Protein AF-A0A368NHF5-F1 (afdb_monomer)

Sequence (428 aa):
MPYFKQLSDAIHTPATTIDYSQFVVEDVGDTFLPSTVTKEDLNFIKPNSPLVSVDAGLMSVAQISNLQNPKENMITCRDKKQSALVISDSGGFSAARDIVDMNRQFIEESFAFSKNYIDIAIAGDIPTFAVEQKTSVIYKTFDDCLQTTVGALEIIKELNQAQQEPVKFLNVIQGATQAEGDIWYEDIKQYDCFGYAISGIQRDSVKYLLIRMLALIAGGKFNRDETWLHFLGVGNLTYAVLLTVLLDALRARFPKLALNISYDSSTAFTMNPKSGDFYTDIDLSDNWTINKDKVVVKDWVDSNKTFPSQSSAVSKIITEGNVVISDPYGKPTMYESGKCLIANHNLGVQMNAIKQANDRLRKGEHENNLAKYLPDTLIKARKVIWDVITEKDPKKAEALLYNHSDNLRALDDVSKVVNKTKAPRAKK

pLDDT: mean 91.81, std 11.71, range [30.88, 98.62]

Nearest PDB structures (foldseek):
  5vxc-assembly1_A  TM=4.400E-01  e=4.239E-01  Homo sapiens
  3lcf-assembly1_A  TM=2.739E-01  e=1.752E-01  Escherichia coli K-12
  1hl2-assembly1_A  TM=2.854E-01  e=1.957E-01  Escherichia coli
  3lcl-assembly1_A  TM=2.691E-01  e=2.185E-01  Escherichia coli K-12
  3dz1-assembly1_A  TM=2.302E-01  e=1.990E+00  Rhodopseudomonas palustris

Radius of gyration: 22.05 Å; Cα contacts (8 Å, |Δi|>4): 798; chains: 1; bounding box: 55×54×68 Å

InterPro domains:
  IPR036511 Queuine tRNA-ribosyltransferase-like [G3DSA:3.20.20.105] (76-386)

Foldseek 3Di:
DPFDPQDLFAFEAAEAAQLLFCQLPDPDDDFLAPPVDHSVLLLQFAPPSVFHHGQHHEYEPLNAPFLPDGDHGSQLPDDCVGTHAYEYEDCLVCVLQVNDPLDLVSLVSSQVSCVRGHQEYEFHFNAPVSQLVVNDPQQNDLCSRLVSRLVRLVSLLVVQVPDPDGHQYAYEQHDLDLVSSVVSCVSCVPRLGQYHEYDHQLQQFPLSVLVVLLVCVVSCVQVDQEHEYEYEADQALLVSQVRRLLQVLLCLQRVRYSYHYYYYHNCLQVVCVVPQKFFAAFDQPPPGDTDIDHLPQVVLELDPAQQNHPQTSLSRRDGSNSQWYQDPVGDTDGDSNNSSSRSSRRVRNSVVSNVLSNVLVVVCVVVVHNVVRDDPLSVLSSVLSNLLSNDPDSVVSVVSSVVSVVSRVVVRNCVSSVSRPDDPDPDD

Mean predicted aligned error: 5.16 Å

Secondary structure (DSSP, 8-state):
--SPPPPSSPEEEEB--HHHHHHTT---S-----TT--TGGG-TTSTT-SS---SEEEEEGGG-S-SSSPPP-TTTS--TTTSPEEEEE-SHHHHTTTSS---HHHHHHHHHHHHHH-SEEEPP---THHHHTT--SS--SHHHHHHHHHHHHHHHHHHHHT-SS---EEEEE--SSHHHHHHHHHHHTTS--SEEEE-HHHHH-HHHHHHHHHHHHHTTTT-SSEEEEEETT---HHHHHHHHHHHHHHHHH-TTSEEEEEEEE-HHHHHHHHHSEEEEEEE-SSS-EEEEEE--HHHHTT--SBPS--SSTGGGT-BHHHHSEE-TTS-EE--HHHHHHHHHHHHHHHHHHHHHHHHHHHHHHHTT-GGGTS-HHHHHHHHHHHHHHH-SSHHHHHHHHHHTTHHHHTTS-HHHHTTT--------

Solvent-accessible surface area (backbone atoms only — not comparable to full-atom values): 22910 Å² total; per-residue (Å²): 131,90,73,78,83,73,61,99,54,41,40,70,19,51,28,53,48,57,68,56,29,25,58,38,63,52,97,70,78,95,71,58,56,52,96,91,50,56,50,60,40,64,32,35,46,38,69,82,26,84,48,37,55,45,76,33,33,26,39,49,54,66,66,48,92,36,53,89,69,57,73,76,20,55,62,73,70,50,56,77,91,67,31,30,47,34,35,26,45,48,25,20,78,41,33,25,50,66,73,43,69,90,44,72,67,52,51,54,33,50,49,55,37,35,64,75,57,41,66,34,33,38,48,48,41,39,52,47,58,14,40,79,68,61,48,23,93,82,36,73,41,70,61,51,22,49,55,53,21,51,52,39,49,52,51,51,50,58,60,37,72,75,40,95,74,59,71,44,32,19,42,72,45,44,19,65,37,71,68,49,25,50,56,47,43,68,73,50,67,79,62,88,51,46,30,38,32,35,25,51,35,47,55,38,24,57,62,47,29,49,53,52,51,52,51,39,54,75,67,46,73,68,78,50,64,61,38,42,39,35,34,64,76,48,77,55,45,68,57,48,40,51,44,24,47,48,45,52,21,48,38,71,58,37,78,79,36,47,59,47,37,36,27,20,34,41,56,40,56,46,38,33,85,72,71,39,37,44,61,40,50,73,44,74,85,82,83,46,44,75,41,67,49,67,69,53,55,87,76,23,35,66,24,86,49,68,34,98,29,74,57,24,57,47,30,70,73,38,31,32,25,45,37,15,32,58,42,100,85,67,47,67,37,69,49,70,52,19,51,44,51,50,21,49,25,24,39,32,35,50,54,50,46,46,47,54,47,41,51,30,52,54,50,10,60,75,69,73,40,44,77,83,51,45,59,70,61,58,55,47,30,48,52,51,51,34,57,30,55,51,43,83,50,68,71,58,20,52,50,51,44,68,80,45,40,75,47,32,59,86,70,27,42,59,91,65,48,73,79,46,73,71,73,80,76,79,82,128

Organism: NCBI:txid2282215

Structure (mmCIF, N/CA/C/O backbone):
data_AF-A0A368NHF5-F1
#
_entry.id   AF-A0A368NHF5-F1
#
loop_
_atom_site.group_PDB
_atom_site.id
_atom_site.type_symbol
_atom_site.label_atom_id
_atom_site.label_alt_id
_atom_site.label_comp_id
_atom_site.label_asym_id
_atom_site.label_entity_id
_atom_site.label_seq_id
_atom_site.pdbx_PDB_ins_code
_atom_site.Cartn_x
_atom_site.Cartn_y
_atom_site.Cartn_z
_atom_site.occupancy
_atom_site.B_iso_or_equiv
_atom_site.auth_seq_id
_atom_site.auth_comp_id
_atom_site.auth_asym_id
_atom_site.auth_atom_id
_atom_site.pdbx_PDB_model_num
ATOM 1 N N . MET A 1 1 ? -21.956 10.925 -7.301 1.00 37.59 1 MET A N 1
ATOM 2 C CA . MET A 1 1 ? -22.127 9.459 -7.189 1.00 37.59 1 MET A CA 1
ATOM 3 C C . MET A 1 1 ? -22.042 9.126 -5.715 1.00 37.59 1 MET A C 1
ATOM 5 O O . MET A 1 1 ? -20.970 9.371 -5.174 1.00 37.59 1 MET A O 1
ATOM 9 N N . PRO A 1 2 ? -23.101 8.697 -5.012 1.00 44.91 2 PRO A N 1
ATOM 10 C CA . PRO A 1 2 ? -22.911 8.357 -3.616 1.00 44.91 2 PRO A CA 1
ATOM 11 C C . PRO A 1 2 ? -22.439 6.901 -3.549 1.00 44.91 2 PRO A C 1
ATOM 13 O O . PRO A 1 2 ? -23.070 6.031 -4.144 1.00 44.91 2 PRO A O 1
ATOM 16 N N . TYR A 1 3 ? -21.328 6.687 -2.843 1.00 51.78 3 TYR A N 1
ATOM 17 C CA . TYR A 1 3 ? -20.616 5.429 -2.580 1.00 51.78 3 TYR A CA 1
ATOM 18 C C . TYR A 1 3 ? -19.585 4.994 -3.630 1.00 51.78 3 TYR A C 1
ATOM 20 O O . TYR A 1 3 ? -19.900 4.718 -4.789 1.00 51.78 3 TYR A O 1
ATOM 28 N N . PHE A 1 4 ? -18.326 4.890 -3.192 1.00 66.56 4 PHE A N 1
ATOM 29 C CA . PHE A 1 4 ? -17.320 4.077 -3.861 1.00 66.56 4 PHE A CA 1
ATOM 30 C C . PHE A 1 4 ? -17.838 2.641 -3.981 1.00 66.56 4 PHE A C 1
ATOM 32 O O . PHE A 1 4 ? -18.522 2.123 -3.094 1.00 66.56 4 PHE A O 1
ATOM 39 N N . LYS A 1 5 ? -17.471 1.971 -5.077 1.00 73.88 5 LYS A N 1
ATOM 40 C CA . LYS A 1 5 ? -17.708 0.537 -5.243 1.00 73.88 5 LYS A CA 1
ATOM 41 C C . LYS A 1 5 ? -17.125 -0.194 -4.025 1.00 73.88 5 LYS A C 1
ATOM 43 O O . LYS A 1 5 ? -15.937 -0.059 -3.731 1.00 73.88 5 LYS A O 1
ATOM 48 N N . GLN A 1 6 ? -17.955 -0.948 -3.305 1.00 76.81 6 GLN A N 1
ATOM 49 C CA . GLN A 1 6 ? -17.458 -1.890 -2.306 1.00 76.81 6 GLN A CA 1
ATOM 50 C C . GLN A 1 6 ? -16.747 -3.023 -3.040 1.00 76.81 6 GLN A C 1
ATOM 52 O O . GLN A 1 6 ? -17.336 -3.698 -3.886 1.00 76.81 6 GLN A O 1
ATOM 57 N N . LEU A 1 7 ? -15.466 -3.198 -2.742 1.00 81.19 7 LEU A N 1
ATOM 58 C CA . LEU A 1 7 ? -14.626 -4.213 -3.371 1.00 81.19 7 LEU A CA 1
ATOM 59 C C . LEU A 1 7 ? -14.675 -5.500 -2.539 1.00 81.19 7 LEU A C 1
ATOM 61 O O . LEU A 1 7 ? -14.958 -5.445 -1.340 1.00 81.19 7 LEU A O 1
ATOM 65 N N . SER A 1 8 ? -14.494 -6.660 -3.175 1.00 86.62 8 SER A N 1
ATOM 66 C CA . SER A 1 8 ? -14.707 -7.969 -2.533 1.00 86.62 8 SER A CA 1
ATOM 67 C C . SER A 1 8 ? -13.717 -8.242 -1.407 1.00 86.62 8 SER A C 1
ATOM 69 O O . SER A 1 8 ? -14.101 -8.777 -0.373 1.00 86.62 8 SER A O 1
ATOM 71 N N . ASP A 1 9 ? -12.467 -7.837 -1.603 1.00 95.12 9 ASP A N 1
ATOM 72 C CA . ASP A 1 9 ? -11.335 -8.133 -0.732 1.00 95.12 9 ASP A CA 1
ATOM 73 C C . ASP A 1 9 ? -10.614 -6.834 -0.348 1.00 95.12 9 ASP A C 1
ATOM 75 O O . ASP A 1 9 ? -10.906 -5.765 -0.897 1.00 95.12 9 ASP A O 1
ATOM 79 N N . ALA A 1 10 ? -9.673 -6.904 0.598 1.00 97.00 10 ALA A N 1
ATOM 80 C CA . ALA A 1 10 ? -8.770 -5.781 0.826 1.00 97.00 10 ALA A CA 1
ATOM 81 C C . ALA A 1 10 ? -7.902 -5.554 -0.424 1.00 97.00 10 ALA A C 1
ATOM 83 O O . ALA A 1 10 ? -7.380 -6.507 -1.004 1.00 97.00 10 ALA A O 1
ATOM 84 N N . ILE A 1 11 ? -7.746 -4.299 -0.847 1.00 95.31 11 ILE A N 1
ATOM 85 C CA . ILE A 1 11 ? -7.149 -3.982 -2.153 1.00 95.31 11 ILE A CA 1
ATOM 86 C C . ILE A 1 11 ? -5.695 -3.572 -1.993 1.00 95.31 11 ILE A C 1
ATOM 88 O O . ILE A 1 11 ? -5.378 -2.630 -1.265 1.00 95.31 11 ILE A O 1
ATOM 92 N N . HIS A 1 12 ? -4.825 -4.230 -2.749 1.00 96.94 12 HIS A N 1
ATOM 93 C CA . HIS A 1 12 ? -3.458 -3.769 -2.928 1.00 96.94 12 HIS A CA 1
ATOM 94 C C . HIS A 1 12 ? -3.434 -2.523 -3.809 1.00 96.94 12 HIS A C 1
ATOM 96 O O . HIS A 1 12 ? -3.923 -2.559 -4.936 1.00 96.94 12 HIS A O 1
ATOM 102 N N . THR A 1 13 ? -2.843 -1.445 -3.312 1.00 97.00 13 THR A N 1
ATOM 103 C CA . THR A 1 13 ? -2.594 -0.205 -4.047 1.00 97.00 13 THR A CA 1
ATOM 104 C C . THR A 1 13 ? -1.104 -0.118 -4.356 1.00 97.00 13 THR A C 1
ATOM 106 O O . THR A 1 13 ? -0.325 0.260 -3.477 1.00 97.00 13 THR A O 1
ATOM 109 N N . PRO A 1 14 ? -0.656 -0.480 -5.571 1.00 97.19 14 PRO A N 1
ATOM 110 C CA . PRO A 1 14 ? 0.757 -0.420 -5.908 1.00 97.19 14 PRO A CA 1
ATOM 111 C C . PRO A 1 14 ? 1.271 1.015 -5.798 1.00 97.19 14 PRO A C 1
ATOM 113 O O . PRO A 1 14 ? 0.733 1.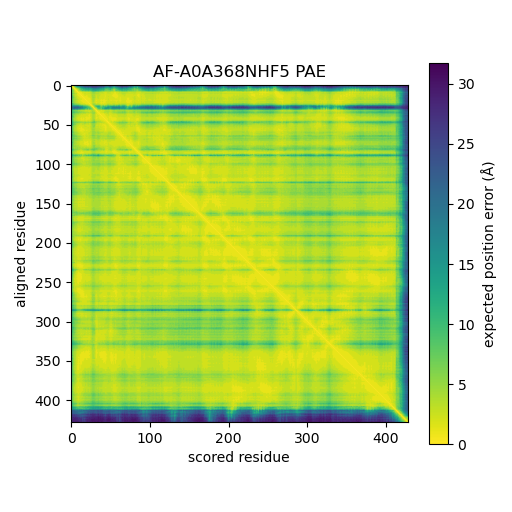915 -6.444 1.00 97.19 14 PRO A O 1
ATOM 116 N N . ALA A 1 15 ? 2.307 1.218 -4.983 1.00 96.94 15 ALA A N 1
ATOM 117 C CA . ALA A 1 15 ? 2.915 2.527 -4.786 1.00 96.94 15 ALA A CA 1
ATOM 118 C C . ALA A 1 15 ? 3.955 2.781 -5.885 1.00 96.94 15 ALA A C 1
ATOM 120 O O . ALA A 1 15 ? 5.079 2.272 -5.815 1.00 96.94 15 ALA A O 1
ATOM 121 N N . THR A 1 16 ? 3.560 3.522 -6.922 1.00 96.62 16 THR A N 1
ATOM 122 C CA . THR A 1 16 ? 4.413 3.799 -8.087 1.00 96.62 16 THR A CA 1
ATOM 123 C C . THR A 1 16 ? 5.528 4.792 -7.767 1.00 96.62 16 THR A C 1
ATOM 125 O O . THR A 1 16 ? 5.432 5.603 -6.838 1.00 96.62 16 THR A O 1
ATOM 128 N N . THR A 1 17 ? 6.590 4.742 -8.570 1.00 95.62 17 THR A N 1
ATOM 129 C CA . THR A 1 17 ? 7.618 5.785 -8.606 1.00 95.62 17 THR A CA 1
ATOM 130 C C . THR A 1 17 ? 7.263 6.869 -9.621 1.00 95.62 17 THR A C 1
ATOM 132 O O . THR A 1 17 ? 6.548 6.603 -10.595 1.00 95.62 17 THR A O 1
ATOM 135 N N . ILE A 1 18 ? 7.787 8.080 -9.410 1.00 94.56 18 ILE A N 1
ATOM 136 C CA . ILE A 1 18 ? 7.643 9.186 -10.361 1.00 94.56 18 ILE A CA 1
ATOM 137 C C . ILE A 1 18 ? 8.263 8.840 -11.717 1.00 94.56 18 ILE A C 1
ATOM 139 O O . ILE A 1 18 ? 7.591 9.024 -12.726 1.00 94.56 18 ILE A O 1
ATOM 143 N N . ASP A 1 19 ? 9.448 8.222 -11.732 1.00 94.00 19 ASP A N 1
ATOM 144 C CA . ASP A 1 19 ? 10.148 7.822 -12.962 1.00 94.00 19 ASP A CA 1
ATOM 145 C C . ASP A 1 19 ? 9.296 6.882 -13.825 1.00 94.00 19 ASP A C 1
ATOM 147 O O . ASP A 1 19 ? 9.109 7.129 -15.015 1.00 94.00 19 ASP A O 1
ATOM 151 N N . TYR A 1 20 ? 8.692 5.852 -13.216 1.00 95.94 20 TYR A N 1
ATOM 152 C CA . TYR A 1 20 ? 7.785 4.947 -13.926 1.00 95.94 20 TYR A CA 1
ATOM 153 C C . TYR A 1 20 ? 6.566 5.707 -14.461 1.00 95.94 20 TYR A C 1
ATOM 155 O O . TYR A 1 20 ? 6.169 5.552 -15.614 1.00 95.94 20 TYR A O 1
ATOM 163 N N . SER A 1 21 ? 5.974 6.559 -13.620 1.00 95.81 21 SER A N 1
ATOM 164 C CA . SER A 1 21 ? 4.759 7.290 -13.979 1.00 95.81 21 SER A CA 1
ATOM 165 C C . SER A 1 21 ? 4.969 8.338 -15.074 1.00 95.81 21 SER A C 1
ATOM 167 O O . SER A 1 21 ? 4.044 8.594 -15.842 1.00 95.81 21 SER A O 1
ATOM 169 N N . GLN A 1 22 ? 6.162 8.929 -15.158 1.00 94.81 22 GLN A N 1
ATOM 170 C CA . GLN A 1 22 ? 6.557 9.846 -16.221 1.00 94.81 22 GLN A CA 1
ATOM 171 C C . GLN A 1 22 ? 6.889 9.071 -17.490 1.00 94.81 22 GLN A C 1
ATOM 173 O O . GLN A 1 22 ? 6.345 9.389 -18.540 1.00 94.81 22 GLN A O 1
ATOM 178 N N . PHE A 1 23 ? 7.669 7.989 -17.398 1.00 94.19 23 PHE A N 1
ATOM 179 C CA . PHE A 1 23 ? 8.033 7.169 -18.557 1.00 94.19 23 PHE A CA 1
ATOM 180 C C . PHE A 1 23 ? 6.819 6.694 -19.369 1.00 94.19 23 PHE A C 1
ATOM 182 O O . PHE A 1 23 ? 6.880 6.636 -20.596 1.00 94.19 23 PHE A O 1
ATOM 189 N N . VAL A 1 24 ? 5.717 6.356 -18.692 1.00 92.94 24 VAL A N 1
ATOM 190 C CA . VAL A 1 24 ? 4.480 5.876 -19.327 1.00 92.94 24 VAL A CA 1
ATOM 191 C C . VAL A 1 24 ? 3.789 6.943 -20.184 1.00 92.94 24 VAL A C 1
ATOM 193 O O . VAL A 1 24 ? 3.124 6.583 -21.154 1.00 92.94 24 VAL A O 1
ATOM 196 N N . VAL A 1 25 ? 3.940 8.231 -19.861 1.00 91.75 25 VAL A N 1
ATOM 197 C CA . VAL A 1 25 ? 3.238 9.323 -20.562 1.00 91.75 25 VAL A CA 1
ATOM 198 C C . VAL A 1 25 ? 4.159 10.195 -21.408 1.00 91.75 25 VAL A C 1
ATOM 200 O O . VAL A 1 25 ? 3.726 10.740 -22.418 1.00 91.75 25 VAL A O 1
ATOM 203 N N . GLU A 1 26 ? 5.419 10.345 -21.007 1.00 86.62 26 GLU A N 1
ATOM 204 C CA . GLU A 1 26 ? 6.349 11.255 -21.653 1.00 86.62 26 GLU A CA 1
ATOM 205 C C . GLU A 1 26 ? 6.789 10.701 -23.014 1.00 86.62 26 GLU A C 1
ATOM 207 O O . GLU A 1 26 ? 7.293 9.578 -23.122 1.00 86.62 26 GLU A O 1
ATOM 212 N N . ASP A 1 27 ? 6.684 11.523 -24.057 1.00 73.06 27 ASP A N 1
ATOM 213 C CA . ASP A 1 27 ? 7.174 11.204 -25.401 1.00 73.06 27 ASP A CA 1
ATOM 214 C C . ASP A 1 27 ? 8.635 11.649 -25.586 1.00 73.06 27 ASP A C 1
ATOM 216 O O . ASP A 1 27 ? 8.975 12.454 -26.452 1.00 73.06 27 ASP A O 1
ATOM 220 N N . VAL A 1 28 ? 9.519 11.186 -24.696 1.00 64.25 28 VAL A N 1
ATOM 221 C CA . VAL A 1 28 ? 10.957 11.493 -24.760 1.00 64.25 28 VAL A CA 1
ATOM 222 C C . VAL A 1 28 ? 11.823 10.240 -24.689 1.00 64.25 28 VAL A C 1
ATOM 224 O O . VAL A 1 28 ? 11.534 9.291 -23.956 1.00 64.25 28 VAL A O 1
ATOM 227 N N . GLY A 1 29 ? 12.924 10.297 -25.445 1.00 62.81 29 GLY A N 1
ATOM 228 C CA . GLY A 1 29 ? 14.054 9.372 -25.385 1.00 62.81 29 GLY A CA 1
ATOM 229 C C . GLY A 1 29 ? 13.931 8.107 -26.236 1.00 62.81 29 GLY A C 1
ATOM 230 O O . GLY A 1 29 ? 12.852 7.723 -26.694 1.00 62.81 29 GLY A O 1
ATOM 231 N N . ASP A 1 30 ? 15.072 7.435 -26.405 1.00 60.97 30 ASP A N 1
ATOM 232 C CA . ASP A 1 30 ? 15.137 6.114 -27.023 1.00 60.97 30 ASP A CA 1
ATOM 233 C C . ASP A 1 30 ? 14.339 5.114 -26.179 1.00 60.97 30 ASP A C 1
ATOM 235 O O . ASP A 1 30 ? 14.636 4.843 -25.010 1.00 60.97 30 ASP A O 1
ATOM 239 N N . THR A 1 31 ? 13.280 4.578 -26.778 1.00 76.69 31 THR A N 1
ATOM 240 C CA . THR A 1 31 ? 12.403 3.596 -26.150 1.00 76.69 31 THR A CA 1
ATOM 241 C C . THR A 1 31 ? 12.673 2.240 -26.778 1.00 76.69 31 THR A C 1
ATOM 243 O O . THR A 1 31 ? 12.380 2.024 -27.948 1.00 76.69 31 THR A O 1
ATOM 246 N N . PHE A 1 32 ? 13.209 1.313 -25.989 1.00 86.00 32 PHE A N 1
ATOM 247 C CA . PHE A 1 32 ? 13.580 -0.023 -26.458 1.00 86.00 32 PHE A CA 1
ATOM 248 C C . PHE A 1 32 ? 12.546 -1.094 -26.092 1.00 86.00 32 PHE A C 1
ATOM 250 O O . PHE A 1 32 ? 12.876 -2.236 -25.766 1.00 86.00 32 PHE A O 1
ATOM 257 N N . LEU A 1 33 ? 11.270 -0.710 -26.106 1.00 91.00 33 LEU A N 1
ATOM 258 C CA . LEU A 1 33 ? 10.180 -1.651 -25.886 1.00 91.00 33 LEU A CA 1
ATOM 259 C C . LEU A 1 33 ? 10.079 -2.620 -27.080 1.00 91.00 33 LEU A C 1
ATOM 261 O O . LEU A 1 33 ? 10.404 -2.243 -28.209 1.00 91.00 33 LEU A O 1
ATOM 265 N N . PRO A 1 34 ? 9.619 -3.866 -26.861 1.00 89.44 34 PRO A N 1
ATOM 266 C CA . PRO A 1 34 ? 9.239 -4.745 -27.961 1.00 89.44 34 PRO A CA 1
ATOM 267 C C . PRO A 1 34 ? 8.249 -4.043 -28.896 1.00 89.44 34 PRO A C 1
ATOM 269 O O . PRO A 1 34 ? 7.392 -3.294 -28.437 1.00 89.44 34 PRO A O 1
ATOM 272 N N . SER A 1 35 ? 8.293 -4.341 -30.195 1.00 87.75 35 SER A N 1
ATOM 273 C CA . SER A 1 35 ? 7.412 -3.707 -31.193 1.00 87.75 35 SER A CA 1
ATOM 274 C C . SER A 1 35 ? 5.912 -3.914 -30.941 1.00 87.75 35 SER A C 1
ATOM 276 O O . SER A 1 35 ? 5.089 -3.182 -31.484 1.00 87.75 35 SER A O 1
ATOM 278 N N . THR A 1 36 ? 5.549 -4.905 -30.126 1.00 87.31 36 THR A N 1
ATOM 279 C CA . THR A 1 36 ? 4.173 -5.213 -29.717 1.00 87.31 36 THR A CA 1
ATOM 280 C C . THR A 1 36 ? 3.740 -4.513 -28.427 1.00 87.31 36 THR A C 1
ATOM 282 O O . THR A 1 36 ? 2.630 -4.761 -27.969 1.00 87.31 36 THR A O 1
ATOM 285 N N . VAL A 1 37 ? 4.610 -3.715 -27.801 1.00 91.88 37 VAL A N 1
ATOM 286 C CA . VAL A 1 37 ? 4.364 -3.050 -26.516 1.00 91.88 37 VAL A CA 1
ATOM 287 C C . VAL A 1 37 ? 4.579 -1.552 -26.666 1.00 91.88 37 VAL A C 1
ATOM 289 O O . VAL A 1 37 ? 5.644 -1.090 -27.069 1.00 91.88 37 VAL A O 1
ATOM 292 N N . THR A 1 38 ? 3.574 -0.781 -26.280 1.00 92.38 38 THR A N 1
ATOM 293 C CA . THR A 1 38 ? 3.645 0.675 -26.179 1.00 92.38 38 THR A CA 1
ATOM 294 C C . THR A 1 38 ? 3.871 1.108 -24.730 1.00 92.38 38 THR A C 1
ATOM 296 O O . THR A 1 38 ? 3.642 0.344 -23.791 1.00 92.38 38 THR A O 1
ATOM 299 N N . LYS A 1 39 ? 4.299 2.359 -24.521 1.00 92.75 39 LYS A N 1
ATOM 300 C CA . LYS A 1 39 ? 4.391 2.954 -23.175 1.00 92.75 39 LYS A CA 1
ATOM 301 C C . LYS A 1 39 ? 3.044 2.921 -22.447 1.00 92.75 39 LYS A C 1
ATOM 303 O O . LYS A 1 39 ? 2.988 2.582 -21.270 1.00 92.75 39 LYS A O 1
ATOM 308 N N . GLU A 1 40 ? 1.959 3.175 -23.174 1.00 92.31 40 GLU A N 1
ATOM 309 C CA . GLU A 1 40 ? 0.603 3.177 -22.626 1.00 92.31 40 GLU A CA 1
ATOM 310 C C . GLU A 1 40 ? 0.145 1.784 -22.165 1.00 92.31 40 GLU A C 1
ATOM 312 O O . GLU A 1 40 ? -0.632 1.672 -21.218 1.00 92.31 40 GLU A O 1
ATOM 317 N N . ASP A 1 41 ? 0.666 0.701 -22.750 1.00 94.31 41 ASP A N 1
ATOM 318 C CA . ASP A 1 41 ? 0.369 -0.656 -22.273 1.00 94.31 41 ASP A CA 1
ATOM 319 C C . ASP A 1 41 ? 0.912 -0.898 -20.853 1.00 94.31 41 ASP A C 1
ATOM 321 O O . ASP A 1 41 ? 0.374 -1.720 -20.111 1.00 94.31 41 ASP A O 1
ATOM 325 N N . LEU A 1 42 ? 1.935 -0.148 -20.429 1.00 95.56 42 LEU A N 1
ATOM 326 C CA . LEU A 1 42 ? 2.496 -0.194 -19.075 1.00 95.56 42 LEU A CA 1
ATOM 327 C C . LEU A 1 42 ? 1.688 0.650 -18.068 1.00 95.56 42 LEU A C 1
ATOM 329 O O . LEU A 1 42 ? 1.952 0.597 -16.861 1.00 95.56 42 LEU A O 1
ATOM 333 N N . ASN A 1 43 ? 0.687 1.406 -18.522 1.00 96.12 43 ASN A N 1
ATOM 334 C CA . ASN A 1 43 ? -0.166 2.233 -17.676 1.00 96.12 43 ASN A CA 1
ATOM 335 C C . ASN A 1 43 ? -1.133 1.372 -16.845 1.00 96.12 43 ASN A C 1
ATOM 337 O O . ASN A 1 43 ? -2.261 1.089 -17.248 1.00 96.12 43 ASN A O 1
ATOM 341 N N . PHE A 1 44 ? -0.696 0.955 -15.655 1.00 96.50 44 PHE A N 1
ATOM 342 C CA . PHE A 1 44 ? -1.444 -0.016 -14.852 1.00 96.50 44 PHE A CA 1
ATOM 343 C C . PHE A 1 44 ? -2.721 0.538 -14.200 1.00 96.50 44 PHE A C 1
ATOM 345 O O . PHE A 1 44 ? -3.556 -0.240 -13.742 1.00 96.50 44 PHE A O 1
ATOM 352 N N . ILE A 1 45 ? -2.894 1.862 -14.154 1.00 95.50 45 ILE A N 1
ATOM 353 C CA . ILE A 1 45 ? -4.128 2.492 -13.654 1.00 95.50 45 ILE A CA 1
ATOM 354 C C . ILE A 1 45 ? -5.164 2.709 -14.759 1.00 95.50 45 ILE A C 1
ATOM 356 O O . ILE A 1 45 ? -6.285 3.131 -14.474 1.00 95.50 45 ILE A O 1
ATOM 360 N N . LYS A 1 46 ? -4.813 2.429 -16.018 1.00 93.00 46 LYS A N 1
ATOM 361 C CA . LYS A 1 46 ? -5.762 2.440 -17.123 1.00 93.00 46 LYS A CA 1
ATOM 362 C C . LYS A 1 46 ? -6.598 1.158 -17.092 1.00 93.00 46 LYS A C 1
ATOM 364 O O . LYS A 1 46 ? -6.037 0.065 -16.932 1.00 93.00 46 LYS A O 1
ATOM 369 N N . PRO A 1 47 ? -7.927 1.245 -17.266 1.00 87.06 47 PRO A N 1
ATOM 370 C CA . PRO A 1 47 ? -8.758 0.056 -17.363 1.00 87.06 47 PRO A CA 1
ATOM 371 C C . PRO A 1 47 ? -8.367 -0.739 -18.610 1.00 87.06 47 PRO A C 1
ATOM 373 O O . PRO A 1 47 ? -8.094 -0.165 -19.665 1.00 87.06 47 PRO A O 1
ATOM 376 N N . ASN A 1 48 ? -8.392 -2.066 -18.507 1.00 85.88 48 ASN A N 1
ATOM 377 C CA . ASN A 1 48 ? -8.154 -2.973 -19.634 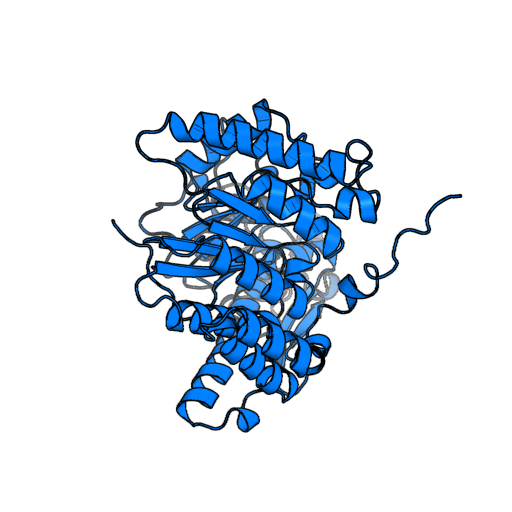1.00 85.88 48 ASN A CA 1
ATOM 378 C C . ASN A 1 48 ? -6.781 -2.809 -20.316 1.00 85.88 48 ASN A C 1
ATOM 380 O O . ASN A 1 48 ? -6.665 -3.110 -21.504 1.00 85.88 48 ASN A O 1
ATOM 384 N N . SER A 1 49 ? -5.745 -2.351 -19.597 1.00 90.44 49 SER A N 1
ATOM 385 C CA . SER A 1 49 ? -4.370 -2.496 -20.099 1.00 90.44 49 SER A CA 1
ATOM 386 C C . SER A 1 49 ? -4.121 -3.970 -20.471 1.00 90.44 49 SER A C 1
ATOM 388 O O . SER A 1 49 ? -4.489 -4.860 -19.693 1.00 90.44 49 SER A O 1
ATOM 390 N N . PRO A 1 50 ? -3.505 -4.255 -21.637 1.00 90.88 50 PRO A N 1
ATOM 391 C CA . PRO A 1 50 ? -3.253 -5.627 -22.076 1.00 90.88 50 PRO A CA 1
ATOM 392 C C . PRO A 1 50 ? -2.191 -6.341 -21.230 1.00 90.88 50 PRO A C 1
ATOM 394 O O . PRO A 1 50 ? -2.053 -7.561 -21.332 1.00 90.88 50 PRO A O 1
ATOM 397 N N . LEU A 1 51 ? -1.436 -5.602 -20.408 1.00 94.62 51 LEU A N 1
ATOM 398 C CA . LEU A 1 51 ? -0.384 -6.148 -19.557 1.00 94.62 51 LEU A CA 1
ATOM 399 C C . LEU A 1 51 ? -0.891 -6.335 -18.130 1.00 94.62 51 LEU A C 1
ATOM 401 O O . LEU A 1 51 ? -1.131 -7.459 -17.689 1.00 94.62 51 LEU A O 1
ATOM 405 N N . VAL A 1 52 ? -1.054 -5.233 -17.403 1.00 95.56 52 VAL A N 1
ATOM 406 C CA . VAL A 1 52 ? -1.507 -5.235 -16.014 1.00 95.56 52 VAL A CA 1
ATOM 407 C C . VAL A 1 52 ? -2.441 -4.058 -15.817 1.00 95.56 52 VAL A C 1
ATOM 409 O O . VAL A 1 52 ? -2.110 -2.942 -16.193 1.00 95.56 52 VAL A O 1
ATOM 412 N N . SER A 1 53 ? -3.583 -4.304 -15.184 1.00 94.62 53 SER A N 1
ATOM 413 C CA . SER A 1 53 ? -4.541 -3.280 -14.777 1.00 94.62 53 SER A CA 1
ATOM 414 C C . SER A 1 53 ? -4.945 -3.530 -13.325 1.00 94.62 53 SER A C 1
ATOM 416 O O . SER A 1 53 ? -5.018 -4.687 -12.896 1.00 94.62 53 SER A O 1
ATOM 418 N N . VAL A 1 54 ? -5.164 -2.464 -12.557 1.00 94.56 54 VAL A N 1
ATOM 419 C CA . VAL A 1 54 ? -5.538 -2.537 -11.136 1.00 94.56 54 VAL A CA 1
ATOM 420 C C . VAL A 1 54 ? -6.769 -1.687 -10.844 1.00 94.56 54 VAL A C 1
ATOM 422 O O . VAL A 1 54 ? -7.045 -0.719 -11.544 1.00 94.56 54 VAL A O 1
ATOM 425 N N . ASP A 1 55 ? -7.477 -2.014 -9.762 1.00 92.25 55 ASP A N 1
ATOM 426 C CA . ASP A 1 55 ? -8.629 -1.226 -9.303 1.00 92.25 55 ASP A CA 1
ATOM 427 C C . ASP A 1 55 ? -8.214 0.051 -8.553 1.00 92.25 55 ASP A C 1
ATOM 429 O O . ASP A 1 55 ? -8.963 1.032 -8.527 1.00 92.25 55 ASP A O 1
ATOM 433 N N . ALA A 1 56 ? -7.025 0.052 -7.937 1.00 94.69 56 ALA A N 1
ATOM 434 C CA . ALA A 1 56 ? -6.496 1.203 -7.219 1.00 94.69 56 ALA A CA 1
ATOM 435 C C . ALA A 1 56 ? -4.957 1.253 -7.221 1.00 94.69 56 ALA A C 1
ATOM 437 O O . ALA A 1 56 ? -4.296 0.218 -7.176 1.00 94.69 56 ALA A O 1
ATOM 438 N N . GLY A 1 57 ? -4.388 2.458 -7.242 1.00 95.94 57 GLY A N 1
ATOM 439 C CA . GLY A 1 57 ? -2.948 2.727 -7.179 1.00 95.94 57 GLY A CA 1
ATOM 440 C C . GLY A 1 57 ? -2.599 3.773 -6.123 1.00 95.94 57 GLY A C 1
ATOM 441 O O . GLY A 1 57 ? -3.478 4.473 -5.618 1.00 95.94 57 GLY A O 1
ATOM 442 N N . LEU A 1 58 ? -1.312 3.877 -5.787 1.00 97.19 58 LEU A N 1
ATOM 443 C CA . LEU A 1 58 ? -0.802 4.879 -4.854 1.00 97.19 58 LEU A CA 1
ATOM 444 C C . LEU A 1 58 ? 0.377 5.652 -5.453 1.00 97.19 58 LEU A C 1
ATOM 446 O O . LEU A 1 58 ? 1.234 5.075 -6.121 1.00 97.19 58 LEU A O 1
ATOM 450 N N . MET A 1 59 ? 0.444 6.955 -5.178 1.00 95.12 59 MET A N 1
ATOM 451 C CA . MET A 1 59 ? 1.622 7.784 -5.449 1.00 95.12 59 MET A CA 1
ATOM 452 C C . MET A 1 59 ? 1.893 8.728 -4.276 1.00 95.12 59 MET A C 1
ATOM 454 O O . MET A 1 59 ? 0.969 9.275 -3.684 1.00 95.12 59 MET A O 1
ATOM 458 N N . SER A 1 60 ? 3.160 8.953 -3.946 1.00 94.69 60 SER A N 1
ATOM 459 C CA . SER A 1 60 ? 3.531 9.929 -2.916 1.00 94.69 60 SER A CA 1
ATOM 460 C C . SER A 1 60 ? 3.586 11.340 -3.494 1.00 94.69 60 SER A C 1
ATOM 462 O O . SER A 1 60 ? 4.264 11.555 -4.501 1.00 94.69 60 SER A O 1
ATOM 464 N N . VAL A 1 61 ? 2.953 12.316 -2.834 1.00 93.56 61 VAL A N 1
ATOM 465 C CA . VAL A 1 61 ? 3.065 13.732 -3.239 1.00 93.56 61 VAL A CA 1
ATOM 466 C C . VAL A 1 61 ? 4.497 14.259 -3.114 1.00 93.56 61 VAL A C 1
ATOM 468 O O . VAL A 1 61 ? 4.901 15.107 -3.902 1.00 93.56 61 VAL A O 1
ATOM 471 N N . ALA A 1 62 ? 5.314 13.700 -2.211 1.00 93.38 62 ALA A N 1
ATOM 472 C CA . ALA A 1 62 ? 6.716 14.096 -2.054 1.00 93.38 62 ALA A CA 1
ATOM 473 C C . ALA A 1 62 ? 7.615 13.695 -3.236 1.00 93.38 62 ALA A C 1
ATOM 475 O O . ALA A 1 62 ? 8.757 14.138 -3.304 1.00 93.38 62 ALA A O 1
ATOM 476 N N . GLN A 1 63 ? 7.133 12.860 -4.164 1.00 93.88 63 GLN A N 1
ATOM 477 C CA . GLN A 1 63 ? 7.861 12.560 -5.399 1.00 93.88 63 GLN A CA 1
ATOM 478 C C . GLN A 1 63 ? 7.646 13.628 -6.487 1.00 93.88 63 GLN A C 1
ATOM 480 O O . GLN A 1 63 ? 8.330 13.615 -7.509 1.00 93.88 63 GLN A O 1
ATOM 485 N N . ILE A 1 64 ? 6.703 14.553 -6.287 1.00 93.38 64 ILE A N 1
ATOM 486 C CA . ILE A 1 64 ? 6.372 15.599 -7.251 1.00 93.38 64 ILE A CA 1
ATOM 487 C C . ILE A 1 64 ? 7.227 16.832 -6.968 1.00 93.38 64 ILE A C 1
ATOM 489 O O . ILE A 1 64 ? 7.062 17.508 -5.959 1.00 93.38 64 ILE A O 1
ATOM 493 N N . SER A 1 65 ? 8.133 17.153 -7.892 1.00 89.00 65 SER A N 1
ATOM 494 C CA . SER A 1 65 ? 9.093 18.253 -7.727 1.00 89.00 65 SER A CA 1
ATOM 495 C C . SER A 1 65 ? 8.461 19.649 -7.685 1.00 89.00 65 SER A C 1
ATOM 497 O O . SER A 1 65 ? 9.065 20.577 -7.160 1.00 89.00 65 SER A O 1
ATOM 499 N N . ASN A 1 66 ? 7.285 19.824 -8.292 1.00 92.31 66 ASN A N 1
ATOM 500 C CA . ASN A 1 66 ? 6.526 21.072 -8.273 1.00 92.31 66 ASN A CA 1
ATOM 501 C C . ASN A 1 66 ? 5.033 20.740 -8.177 1.00 92.31 66 ASN A C 1
ATOM 503 O O . ASN A 1 66 ? 4.418 20.370 -9.171 1.00 92.31 66 ASN A O 1
ATOM 507 N N . LEU A 1 67 ? 4.456 20.842 -6.981 1.00 93.38 67 LEU A N 1
ATOM 508 C CA . LEU A 1 67 ? 3.052 20.497 -6.728 1.00 93.38 67 LEU A CA 1
ATOM 509 C C . LEU A 1 67 ? 2.066 21.504 -7.341 1.00 93.38 67 LEU A C 1
ATOM 511 O O . LEU A 1 67 ? 0.936 21.136 -7.659 1.00 93.38 67 LEU A O 1
ATOM 515 N N . GLN A 1 68 ? 2.493 22.754 -7.543 1.00 92.25 68 GLN A N 1
ATOM 516 C CA . GLN A 1 68 ? 1.677 23.808 -8.153 1.00 92.25 68 GLN A CA 1
ATOM 517 C C . GLN A 1 68 ? 1.573 23.649 -9.673 1.00 92.25 68 GLN A C 1
ATOM 519 O O . GLN A 1 68 ? 0.529 23.926 -10.259 1.00 92.25 68 GLN A O 1
ATOM 524 N N . ASN A 1 69 ? 2.654 23.191 -10.306 1.00 93.81 69 ASN A N 1
ATOM 525 C CA . ASN A 1 69 ? 2.718 22.897 -11.732 1.00 93.81 69 ASN A CA 1
ATOM 526 C C . ASN A 1 69 ? 3.401 21.538 -11.956 1.00 93.81 69 ASN A C 1
ATOM 528 O O . ASN A 1 69 ? 4.577 21.491 -12.343 1.00 93.81 69 ASN A O 1
ATOM 532 N N . PRO A 1 70 ? 2.703 20.431 -11.647 1.00 94.38 70 PRO A N 1
ATOM 533 C CA . PRO A 1 70 ? 3.287 19.107 -11.742 1.00 94.38 70 PRO A CA 1
ATOM 534 C C . PRO A 1 70 ? 3.527 18.743 -13.203 1.00 94.38 70 PRO A C 1
ATOM 536 O O . PRO A 1 70 ? 2.690 18.999 -14.067 1.00 94.38 70 PRO A O 1
ATOM 539 N N . LYS A 1 71 ? 4.666 18.100 -13.473 1.00 94.19 71 LYS A N 1
ATOM 540 C CA . LYS A 1 71 ? 4.922 17.499 -14.785 1.00 94.19 71 LYS A CA 1
ATOM 541 C C . LYS A 1 71 ? 3.864 16.444 -15.111 1.00 94.19 71 LYS A C 1
ATOM 543 O O . LYS A 1 71 ? 3.308 15.805 -14.208 1.00 94.19 71 LYS A O 1
ATOM 548 N N . GLU A 1 72 ? 3.639 16.237 -16.402 1.00 94.44 72 GLU A N 1
ATOM 549 C CA . GLU A 1 72 ? 2.809 15.146 -16.904 1.00 94.44 72 GLU A CA 1
ATOM 550 C C . GLU A 1 72 ? 3.320 13.801 -16.378 1.00 94.44 72 GLU A C 1
ATOM 552 O O . GLU A 1 72 ? 4.516 13.522 -16.364 1.00 94.44 72 GLU A O 1
ATOM 557 N N . ASN A 1 73 ? 2.402 13.000 -15.853 1.00 94.56 73 ASN A N 1
ATOM 558 C CA . ASN A 1 73 ? 2.633 11.647 -15.369 1.00 94.56 73 ASN A CA 1
ATOM 559 C C . ASN A 1 73 ? 1.307 10.874 -15.411 1.00 94.56 73 ASN A C 1
ATOM 561 O O . ASN A 1 73 ? 0.241 11.463 -15.604 1.00 94.56 73 ASN A O 1
ATOM 565 N N . MET A 1 74 ? 1.355 9.563 -15.166 1.00 94.75 74 MET A N 1
ATOM 566 C CA . MET A 1 74 ? 0.158 8.712 -15.111 1.00 94.75 74 MET A CA 1
ATOM 567 C C . MET A 1 74 ? -0.989 9.315 -14.285 1.00 94.75 74 MET A C 1
ATOM 569 O O . MET A 1 74 ? -2.141 9.185 -14.676 1.00 94.75 74 MET A O 1
ATOM 573 N N . ILE A 1 75 ? -0.705 9.976 -13.156 1.00 94.94 75 ILE A N 1
ATOM 574 C CA . ILE A 1 75 ? -1.732 10.509 -12.251 1.00 94.94 75 ILE A CA 1
ATOM 575 C C . ILE A 1 75 ? -2.287 11.851 -12.736 1.00 94.94 75 ILE A C 1
ATOM 577 O O . ILE A 1 75 ? -3.492 12.074 -12.631 1.00 94.94 75 ILE A O 1
ATOM 581 N N . THR A 1 76 ? -1.447 12.743 -13.266 1.00 95.00 76 THR A N 1
ATOM 582 C CA . THR A 1 76 ? -1.889 14.067 -13.743 1.00 95.00 76 THR A CA 1
ATOM 583 C C . THR A 1 76 ? -2.592 14.005 -15.097 1.00 95.00 76 THR A C 1
ATOM 585 O O . THR A 1 76 ? -3.450 14.842 -15.367 1.00 95.00 76 THR A O 1
ATOM 588 N N . CYS A 1 77 ? -2.300 12.986 -15.910 1.00 93.94 77 CYS A N 1
ATOM 589 C CA . CYS A 1 77 ? -2.888 12.791 -17.239 1.00 93.94 77 CYS A CA 1
ATOM 590 C C . CYS A 1 77 ? -4.122 11.866 -17.255 1.00 93.94 77 CYS A C 1
ATOM 592 O O . CYS A 1 77 ? -4.699 11.642 -18.320 1.00 93.94 77 CYS A O 1
ATOM 594 N N . ARG A 1 78 ? -4.538 11.294 -16.115 1.00 93.38 78 ARG A N 1
ATOM 595 C CA . ARG A 1 78 ? -5.637 10.311 -16.084 1.00 93.38 78 ARG A CA 1
ATOM 596 C C . ARG A 1 78 ? -7.021 10.949 -16.200 1.00 93.38 78 ARG A C 1
ATOM 598 O O . ARG A 1 78 ? -7.306 11.981 -15.595 1.00 93.38 78 ARG A O 1
ATOM 605 N N . ASP A 1 79 ? -7.948 10.229 -16.828 1.00 91.00 79 ASP A N 1
ATOM 606 C CA . ASP A 1 79 ? -9.378 10.469 -16.626 1.00 91.00 79 ASP A CA 1
ATOM 607 C C . ASP A 1 79 ? -9.828 9.778 -15.328 1.00 91.00 79 ASP A C 1
ATOM 609 O O . ASP A 1 79 ? -9.956 8.549 -15.283 1.00 91.00 79 ASP A O 1
ATOM 613 N N . LYS A 1 80 ? -10.100 10.563 -14.275 1.00 88.56 80 LYS A N 1
ATOM 614 C CA . LYS A 1 80 ? -10.538 10.059 -12.958 1.00 88.56 80 LYS A CA 1
ATOM 615 C C . LYS A 1 80 ? -11.798 9.186 -13.021 1.00 88.56 80 LYS A C 1
ATOM 617 O O . LYS A 1 80 ? -11.999 8.366 -12.135 1.00 88.56 80 LYS A O 1
ATOM 622 N N . LYS A 1 81 ? -12.665 9.361 -14.028 1.00 86.81 81 LYS A N 1
ATOM 623 C CA . LYS A 1 81 ? -13.922 8.597 -14.148 1.00 86.81 81 LYS A CA 1
ATOM 624 C C . LYS A 1 81 ? -13.730 7.223 -14.777 1.00 86.81 81 LYS A C 1
ATOM 626 O O . LYS A 1 81 ? -14.590 6.363 -14.607 1.00 86.81 81 LYS A O 1
ATOM 631 N N . GLN A 1 82 ? -12.655 7.047 -15.538 1.00 86.50 82 GLN A N 1
ATOM 632 C CA . GLN A 1 82 ? -12.382 5.821 -16.286 1.00 86.50 82 GLN A CA 1
ATOM 633 C C . GLN A 1 82 ? -11.205 5.038 -15.707 1.00 86.50 82 GLN A C 1
ATOM 635 O O . GLN A 1 82 ? -11.109 3.839 -15.932 1.00 86.50 82 GLN A O 1
ATOM 640 N N . SER A 1 83 ? -10.324 5.702 -14.963 1.00 90.00 83 SER A N 1
ATOM 641 C CA . SER A 1 83 ? -9.101 5.109 -14.422 1.00 90.00 83 SER A CA 1
ATOM 642 C C . SER A 1 83 ? -9.312 4.497 -13.040 1.00 90.00 83 SER A C 1
ATOM 644 O O . SER A 1 83 ? -10.313 4.754 -12.369 1.00 90.00 83 SER A O 1
ATOM 646 N N . ALA A 1 84 ? -8.327 3.718 -12.601 1.00 92.75 84 ALA A N 1
ATOM 647 C CA . ALA A 1 84 ? -8.234 3.218 -11.239 1.00 92.75 84 ALA A CA 1
ATOM 648 C C . ALA A 1 84 ? -8.329 4.357 -10.212 1.00 92.75 84 ALA A C 1
ATOM 650 O O . ALA A 1 84 ? -7.924 5.499 -10.471 1.00 92.75 84 ALA A O 1
ATOM 651 N N . LEU A 1 85 ? -8.817 4.016 -9.019 1.00 94.69 85 LEU A N 1
ATOM 652 C CA . LEU A 1 85 ? -8.792 4.915 -7.872 1.00 94.69 85 LEU A CA 1
ATOM 653 C C . LEU A 1 85 ? -7.339 5.229 -7.505 1.00 94.69 85 LEU A C 1
ATOM 655 O O . LEU A 1 85 ? -6.512 4.325 -7.418 1.00 94.69 85 LEU A O 1
ATOM 659 N N . VAL A 1 86 ? -7.018 6.494 -7.249 1.00 96.19 86 VAL A N 1
ATOM 660 C CA . VAL A 1 86 ? -5.668 6.884 -6.824 1.00 96.19 86 VAL A CA 1
ATOM 661 C C . VAL A 1 86 ? -5.700 7.406 -5.399 1.00 96.19 86 VAL A C 1
ATOM 663 O O . VAL A 1 86 ? -6.406 8.371 -5.091 1.00 96.19 86 VAL A O 1
ATOM 666 N N . ILE A 1 87 ? -4.899 6.764 -4.549 1.00 96.75 87 ILE A N 1
ATOM 667 C CA . ILE A 1 87 ? -4.569 7.236 -3.208 1.00 96.75 87 ILE A CA 1
ATOM 668 C C . ILE A 1 87 ? -3.264 8.027 -3.279 1.00 96.75 87 ILE A C 1
ATOM 670 O O . ILE A 1 87 ? -2.338 7.621 -3.983 1.00 96.75 87 ILE A O 1
ATOM 674 N N . SER A 1 88 ? -3.156 9.131 -2.542 1.00 94.25 88 SER A N 1
ATOM 675 C CA . SER A 1 88 ? -1.855 9.763 -2.319 1.00 94.25 88 SER A CA 1
ATOM 676 C C . SER A 1 88 ? -1.376 9.604 -0.889 1.00 94.25 88 SER A C 1
ATOM 678 O O . SER A 1 88 ? -2.116 9.928 0.041 1.00 94.25 88 SER A O 1
ATOM 680 N N . ASP A 1 89 ? -0.127 9.170 -0.706 1.00 88.50 89 ASP A N 1
ATOM 681 C CA . ASP A 1 89 ? 0.543 9.400 0.575 1.00 88.50 89 ASP A CA 1
ATOM 682 C C . ASP A 1 89 ? 0.992 10.867 0.678 1.00 88.50 89 ASP A C 1
ATOM 684 O O . ASP A 1 89 ? 1.172 11.550 -0.335 1.00 88.50 89 ASP A O 1
ATOM 688 N N . SER A 1 90 ? 1.150 11.350 1.908 1.00 82.00 90 SER A N 1
ATOM 689 C CA . SER A 1 90 ? 1.456 12.748 2.214 1.00 82.00 90 SER A CA 1
ATOM 690 C C . SER A 1 90 ? 2.936 13.123 2.135 1.00 82.00 90 SER A C 1
ATOM 692 O O . SER A 1 90 ? 3.285 14.274 2.374 1.00 82.00 90 SER A O 1
ATOM 694 N N . GLY A 1 91 ? 3.828 12.173 1.841 1.00 87.25 91 GLY A N 1
ATOM 695 C CA . GLY A 1 91 ? 5.269 12.405 1.901 1.00 87.25 91 GLY A CA 1
ATOM 696 C C . GLY A 1 91 ? 5.899 12.272 3.290 1.00 87.25 91 GLY A C 1
ATOM 697 O O . GLY A 1 91 ? 7.095 12.530 3.427 1.00 87.25 91 GLY A O 1
ATOM 698 N N . GLY A 1 92 ? 5.159 11.818 4.309 1.00 90.88 92 GLY A N 1
ATOM 699 C CA . GLY A 1 92 ? 5.674 11.658 5.677 1.00 90.88 92 GLY A CA 1
ATOM 700 C C . GLY A 1 92 ? 6.957 10.819 5.777 1.00 90.88 92 GLY A C 1
ATOM 701 O O . GLY A 1 92 ? 7.865 11.133 6.545 1.00 90.88 92 GLY A O 1
ATOM 702 N N . PHE A 1 93 ? 7.110 9.792 4.933 1.00 91.44 93 PHE A N 1
ATOM 703 C CA . PHE A 1 93 ? 8.338 8.987 4.863 1.00 91.44 93 PHE A CA 1
ATOM 704 C C . PHE A 1 93 ? 9.572 9.785 4.400 1.00 91.44 93 PHE A C 1
ATOM 706 O O . PHE A 1 93 ? 10.687 9.511 4.861 1.00 91.44 93 PHE A O 1
ATOM 713 N N . SER A 1 94 ? 9.379 10.743 3.491 1.00 93.19 94 SER A N 1
ATOM 714 C CA . SER A 1 94 ? 10.413 11.665 3.011 1.00 93.19 94 SER A CA 1
ATOM 715 C C . SER A 1 94 ? 10.693 12.757 4.045 1.00 93.19 94 SER A C 1
ATOM 717 O O . SER A 1 94 ? 11.856 13.077 4.287 1.00 93.19 94 SER A O 1
ATOM 719 N N . ALA A 1 95 ? 9.654 13.262 4.718 1.00 94.12 95 ALA A N 1
ATOM 720 C CA . ALA A 1 95 ? 9.790 14.250 5.788 1.00 94.12 95 ALA A CA 1
ATOM 721 C C . ALA A 1 95 ? 10.586 13.700 6.981 1.00 94.12 95 ALA A C 1
ATOM 723 O O . ALA A 1 95 ? 11.523 14.331 7.456 1.00 94.12 95 ALA A O 1
ATOM 724 N N . ALA A 1 96 ? 10.328 12.453 7.382 1.00 93.88 96 ALA A N 1
ATOM 725 C CA . ALA A 1 96 ? 11.091 11.740 8.413 1.00 93.88 96 ALA A CA 1
ATOM 726 C C . ALA A 1 96 ? 12.584 11.501 8.075 1.00 93.88 96 ALA A C 1
ATOM 728 O O . ALA A 1 96 ? 13.317 10.930 8.889 1.00 93.88 96 ALA A O 1
ATOM 729 N N . ARG A 1 97 ? 13.031 11.886 6.873 1.00 95.12 97 ARG A N 1
ATOM 730 C CA . ARG A 1 97 ? 14.425 11.854 6.398 1.00 95.12 97 ARG A CA 1
ATOM 731 C C . ARG A 1 97 ? 14.951 13.231 5.991 1.00 95.12 97 ARG A C 1
ATOM 733 O O . ARG A 1 97 ? 15.978 13.300 5.324 1.00 95.12 97 ARG A O 1
ATOM 740 N N . ASP A 1 98 ? 14.234 14.296 6.340 1.00 93.69 98 ASP A N 1
ATOM 741 C CA . ASP A 1 98 ? 14.563 15.684 6.000 1.00 93.69 98 ASP A CA 1
ATOM 742 C C . ASP A 1 98 ? 14.662 15.946 4.483 1.00 93.69 98 ASP A C 1
ATOM 744 O O . ASP A 1 98 ? 15.333 16.877 4.044 1.00 93.69 98 ASP A O 1
ATOM 748 N N . ILE A 1 99 ? 14.000 15.118 3.662 1.00 93.62 99 ILE A N 1
ATOM 749 C CA . ILE A 1 99 ? 13.960 15.288 2.199 1.00 93.62 99 ILE A CA 1
ATOM 750 C C . ILE A 1 99 ? 12.933 16.360 1.816 1.00 93.62 99 ILE A C 1
ATOM 752 O O . ILE A 1 99 ? 13.142 17.107 0.864 1.00 93.62 99 ILE A O 1
ATOM 756 N N . VAL A 1 100 ? 11.825 16.429 2.557 1.00 92.31 100 VAL A N 1
ATOM 757 C CA . VAL A 1 100 ? 10.794 17.466 2.425 1.00 92.31 100 VAL A CA 1
ATOM 758 C C . VAL A 1 100 ? 10.489 18.046 3.799 1.00 92.31 100 VAL A C 1
ATOM 760 O O . VAL A 1 100 ? 10.581 17.340 4.802 1.00 92.31 100 VAL A O 1
ATOM 763 N N . ASP A 1 101 ? 10.118 19.319 3.846 1.00 92.19 101 ASP A N 1
ATOM 764 C CA . ASP A 1 101 ? 9.712 19.990 5.078 1.00 92.19 101 ASP A CA 1
ATOM 765 C C . ASP A 1 101 ? 8.181 20.027 5.163 1.00 92.19 101 ASP A C 1
ATOM 767 O O . ASP A 1 101 ? 7.522 20.565 4.272 1.00 92.19 101 ASP A O 1
ATOM 771 N N . MET A 1 102 ? 7.610 19.458 6.230 1.00 92.56 102 MET A N 1
ATOM 772 C CA . MET A 1 102 ? 6.159 19.407 6.469 1.00 92.56 102 MET A CA 1
ATOM 773 C C . MET A 1 102 ? 5.641 20.749 7.014 1.00 92.56 102 MET A C 1
ATOM 775 O O . MET A 1 102 ? 4.979 20.822 8.049 1.00 92.56 102 MET A O 1
ATOM 779 N N . ASN A 1 103 ? 5.984 21.836 6.329 1.00 94.44 103 ASN A N 1
ATOM 780 C CA . ASN A 1 103 ? 5.542 23.182 6.659 1.00 94.44 103 ASN A CA 1
ATOM 781 C C . ASN A 1 103 ? 4.195 23.508 5.994 1.00 94.44 103 ASN A C 1
ATOM 783 O O . ASN A 1 103 ? 3.683 22.770 5.148 1.00 94.44 103 ASN A O 1
ATOM 787 N N . ARG A 1 104 ? 3.611 24.653 6.368 1.00 95.75 104 ARG A N 1
ATOM 788 C CA . ARG A 1 104 ? 2.297 25.078 5.865 1.00 95.75 104 ARG A CA 1
ATOM 789 C C . ARG A 1 104 ? 2.239 25.174 4.340 1.00 95.75 104 ARG A C 1
ATOM 791 O O . ARG A 1 104 ? 1.250 24.733 3.766 1.00 95.75 104 ARG A O 1
ATOM 798 N N . GLN A 1 105 ? 3.291 25.685 3.697 1.00 95.69 105 GLN A N 1
ATOM 799 C CA . GLN A 1 105 ? 3.343 25.794 2.238 1.00 95.69 105 GLN A CA 1
ATOM 800 C C . GLN A 1 105 ? 3.243 24.411 1.583 1.00 95.69 105 GLN A C 1
ATOM 802 O O . GLN A 1 105 ? 2.405 24.208 0.708 1.00 95.69 105 GLN A O 1
ATOM 807 N N . PHE A 1 106 ? 4.040 23.441 2.038 1.00 95.19 106 PHE A N 1
ATOM 808 C CA . PHE A 1 106 ? 3.998 22.081 1.502 1.00 95.19 106 PHE A CA 1
ATOM 809 C C . PHE A 1 106 ? 2.622 21.425 1.695 1.00 95.19 106 PHE A C 1
ATOM 811 O O . PHE A 1 106 ? 2.122 20.752 0.791 1.00 95.19 106 PHE A O 1
ATOM 818 N N . ILE A 1 107 ? 1.979 21.645 2.847 1.00 96.00 107 ILE A N 1
ATOM 819 C CA . ILE A 1 107 ? 0.641 21.113 3.142 1.00 96.00 107 ILE A CA 1
ATOM 820 C C . ILE A 1 107 ? -0.423 21.747 2.232 1.00 96.00 107 ILE A C 1
ATOM 822 O O . ILE A 1 107 ? -1.259 21.028 1.685 1.00 96.00 107 ILE A O 1
ATOM 826 N N . GLU A 1 108 ? -0.387 23.067 2.032 1.00 96.06 108 GLU A N 1
ATOM 827 C CA . GLU A 1 108 ? -1.308 23.788 1.140 1.00 96.06 108 GLU A CA 1
ATOM 828 C C . GLU A 1 108 ? -1.151 23.343 -0.323 1.00 96.06 108 GLU A C 1
ATOM 830 O O . GLU A 1 108 ? -2.141 23.077 -1.011 1.00 96.06 108 GLU A O 1
ATOM 835 N N . GLU A 1 109 ? 0.086 23.179 -0.790 1.00 95.94 109 GLU A N 1
ATOM 836 C CA . GLU A 1 109 ? 0.380 22.687 -2.137 1.00 95.94 109 GLU A CA 1
ATOM 837 C C . GLU A 1 109 ? -0.041 21.220 -2.319 1.00 95.94 109 GLU A C 1
ATOM 839 O O . GLU A 1 109 ? -0.659 20.866 -3.327 1.00 95.94 109 GLU A O 1
ATOM 844 N N . SER A 1 110 ? 0.209 20.372 -1.318 1.00 95.94 110 SER A N 1
ATOM 845 C CA . SER A 1 110 ? -0.231 18.971 -1.312 1.00 95.94 110 SER A CA 1
ATOM 846 C C . SER A 1 110 ? -1.756 18.854 -1.307 1.00 95.94 110 SER A C 1
ATOM 848 O O . SER A 1 110 ? -2.319 17.989 -1.986 1.00 95.94 110 SER A O 1
ATOM 850 N N . PHE A 1 111 ? -2.447 19.739 -0.583 1.00 95.75 111 PHE A N 1
ATOM 851 C CA . PHE A 1 111 ? -3.905 19.828 -0.589 1.00 95.75 111 PHE A CA 1
ATOM 852 C C . PHE A 1 111 ? -4.429 20.207 -1.980 1.00 95.75 111 PHE A C 1
ATOM 854 O O . PHE A 1 111 ? -5.333 19.546 -2.497 1.00 95.75 111 PHE A O 1
ATOM 861 N N . ALA A 1 112 ? -3.844 21.230 -2.613 1.00 95.38 112 ALA A N 1
ATOM 862 C CA . ALA A 1 112 ? -4.224 21.663 -3.956 1.00 95.38 112 ALA A CA 1
ATOM 863 C C . ALA A 1 112 ? -4.007 20.552 -4.998 1.00 95.38 112 ALA A C 1
ATOM 865 O O . ALA A 1 112 ? -4.896 20.279 -5.809 1.00 95.38 112 ALA A O 1
ATOM 866 N N . PHE A 1 113 ? -2.869 19.856 -4.931 1.00 95.62 113 PHE A N 1
ATOM 867 C CA . PHE A 1 113 ? -2.592 18.696 -5.775 1.00 95.62 113 PHE A CA 1
ATOM 868 C C . PHE A 1 113 ? -3.627 17.582 -5.561 1.00 95.62 113 PHE A C 1
ATOM 870 O O . PHE A 1 113 ? -4.210 17.073 -6.522 1.00 95.62 113 PHE A O 1
ATOM 877 N N . SER A 1 114 ? -3.912 17.248 -4.299 1.00 95.06 114 SER A N 1
ATOM 878 C CA . SER A 1 114 ? -4.872 16.200 -3.936 1.00 95.06 114 SER A CA 1
ATOM 879 C C . SER A 1 114 ? -6.268 16.494 -4.477 1.00 95.06 114 SER A C 1
ATOM 881 O O . SER A 1 114 ? -6.902 15.629 -5.080 1.00 95.06 114 SER A O 1
ATOM 883 N N . LYS A 1 115 ? -6.725 17.740 -4.335 1.00 93.62 115 LYS A N 1
ATOM 884 C CA . LYS A 1 115 ? -8.018 18.194 -4.854 1.00 93.62 115 LYS A CA 1
ATOM 885 C C . LYS A 1 115 ? -8.151 17.962 -6.362 1.00 93.62 115 LYS A C 1
ATOM 887 O O . LYS A 1 115 ? -9.199 17.513 -6.824 1.00 93.62 115 LYS A O 1
ATOM 892 N N . ASN A 1 116 ? -7.095 18.245 -7.121 1.00 93.38 116 ASN A N 1
ATOM 893 C CA . ASN A 1 116 ? -7.135 18.174 -8.579 1.00 93.38 116 ASN A CA 1
ATOM 894 C C . ASN A 1 116 ? -6.988 16.738 -9.102 1.00 93.38 116 ASN A C 1
ATOM 896 O O . ASN A 1 116 ? -7.721 16.335 -10.005 1.00 93.38 116 ASN A O 1
ATOM 900 N N . TYR A 1 117 ? -6.093 15.939 -8.515 1.00 94.62 117 TYR A N 1
ATOM 901 C CA . TYR A 1 117 ? -5.627 14.699 -9.150 1.00 94.62 117 TYR A CA 1
ATOM 902 C C . TYR A 1 117 ? -5.923 13.415 -8.371 1.00 94.62 117 TYR A C 1
ATOM 904 O O . TYR A 1 117 ? -5.834 12.325 -8.939 1.00 94.62 117 TYR A O 1
ATOM 912 N N . ILE A 1 118 ? -6.314 13.502 -7.099 1.00 95.31 118 ILE A N 1
ATOM 913 C CA . ILE A 1 118 ? -6.400 12.352 -6.185 1.00 95.31 118 ILE A CA 1
ATOM 914 C C . ILE A 1 118 ? -7.857 12.054 -5.808 1.00 95.31 118 ILE A C 1
ATOM 916 O O . ILE A 1 118 ? -8.720 12.934 -5.847 1.00 95.31 118 ILE A O 1
ATOM 920 N N . ASP A 1 119 ? -8.162 10.787 -5.516 1.00 95.88 119 ASP A N 1
ATOM 921 C CA . ASP A 1 119 ? -9.496 10.358 -5.072 1.00 95.88 119 ASP A CA 1
ATOM 922 C C . ASP A 1 119 ? -9.588 10.267 -3.544 1.00 95.88 119 ASP A C 1
ATOM 924 O O . ASP A 1 119 ? -10.612 10.627 -2.960 1.00 95.88 119 ASP A O 1
ATOM 928 N N . ILE A 1 120 ? -8.513 9.802 -2.897 1.00 96.69 120 ILE A N 1
ATOM 929 C CA . ILE A 1 120 ? -8.362 9.738 -1.439 1.00 96.69 120 ILE A CA 1
ATOM 930 C C . ILE A 1 120 ? -6.940 10.173 -1.075 1.00 96.69 120 ILE A C 1
ATOM 932 O O . ILE A 1 120 ? -5.974 9.588 -1.551 1.00 96.69 120 ILE A O 1
ATOM 936 N N . ALA A 1 121 ? -6.793 11.171 -0.215 1.00 96.88 121 ALA A N 1
ATOM 937 C CA . ALA A 1 121 ? -5.483 11.639 0.229 1.00 96.88 121 ALA A CA 1
ATOM 938 C C . ALA A 1 121 ? -5.205 11.184 1.663 1.00 96.88 121 ALA A C 1
ATOM 940 O O . ALA A 1 121 ? -6.100 11.156 2.500 1.00 96.88 121 ALA A O 1
ATOM 941 N N . ILE A 1 122 ? -3.968 10.833 1.981 1.00 97.12 122 ILE A N 1
ATOM 942 C CA . ILE A 1 122 ? -3.529 10.619 3.361 1.00 97.12 122 ILE A CA 1
ATOM 943 C C . ILE A 1 122 ? -3.041 11.965 3.899 1.00 97.12 122 ILE A C 1
ATOM 945 O O . ILE A 1 122 ? -2.373 12.709 3.185 1.00 97.12 122 ILE A O 1
ATOM 949 N N . ALA A 1 123 ? -3.418 12.316 5.127 1.00 93.94 123 ALA A N 1
ATOM 950 C CA . ALA A 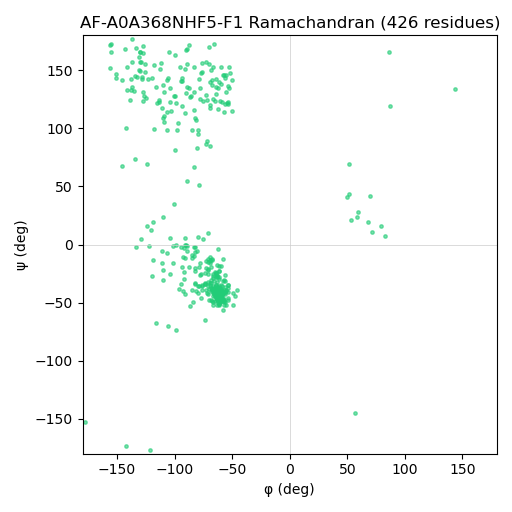1 123 ? -2.969 13.550 5.762 1.00 93.94 123 ALA A CA 1
ATOM 951 C C . ALA A 1 123 ? -1.454 13.522 6.035 1.00 93.94 123 ALA A C 1
ATOM 953 O O . ALA A 1 123 ? -0.862 12.456 6.214 1.00 93.94 123 ALA A O 1
ATOM 954 N N . GLY A 1 124 ? -0.825 14.701 6.064 1.00 88.75 124 GLY A N 1
ATOM 955 C CA . GLY A 1 124 ? 0.570 14.864 6.487 1.00 88.75 124 GLY A CA 1
ATOM 956 C C . GLY A 1 124 ? 0.810 14.268 7.866 1.00 88.75 124 GLY A C 1
ATOM 957 O O . GLY A 1 124 ? 0.163 14.692 8.818 1.00 88.75 124 GLY A O 1
ATOM 958 N N . ASP A 1 125 ? 1.731 13.308 7.970 1.00 92.94 125 ASP A N 1
ATOM 959 C CA . ASP A 1 125 ? 2.227 12.784 9.242 1.00 92.94 125 ASP A CA 1
ATOM 960 C C . ASP A 1 125 ? 3.753 12.768 9.272 1.00 92.94 125 ASP A C 1
ATOM 962 O O . ASP A 1 125 ? 4.415 12.734 8.233 1.00 92.94 125 ASP A O 1
ATOM 966 N N . ILE A 1 126 ? 4.312 12.770 10.478 1.00 95.94 126 ILE A N 1
ATOM 967 C CA . ILE A 1 126 ? 5.723 12.469 10.711 1.00 95.94 126 ILE A CA 1
ATOM 968 C C . ILE A 1 126 ? 5.801 11.102 11.397 1.00 95.94 126 ILE A C 1
ATOM 970 O O . ILE A 1 126 ? 5.490 10.980 12.583 1.00 95.94 126 ILE A O 1
ATOM 974 N N . PRO A 1 127 ? 6.208 10.044 10.680 1.00 94.25 127 PRO A N 1
ATOM 975 C CA . PRO A 1 127 ? 6.329 8.719 11.264 1.00 94.25 127 PRO A CA 1
ATOM 976 C C . PRO A 1 127 ? 7.319 8.670 12.437 1.00 94.25 127 PRO A C 1
ATOM 978 O O . PRO A 1 127 ? 8.447 9.152 12.330 1.00 94.25 127 PRO A O 1
ATOM 981 N N . THR A 1 128 ? 6.964 7.958 13.512 1.00 93.81 128 THR A N 1
ATOM 982 C CA . THR A 1 128 ? 7.811 7.827 14.717 1.00 93.81 128 THR A CA 1
ATOM 983 C C . THR A 1 128 ? 9.168 7.168 14.454 1.00 93.81 128 THR A C 1
ATOM 985 O O . THR A 1 128 ? 10.104 7.355 15.234 1.00 93.81 128 THR A O 1
ATOM 988 N N . PHE A 1 129 ? 9.327 6.455 13.328 1.00 91.44 129 PHE A N 1
ATOM 989 C CA . PHE A 1 129 ? 10.623 5.881 12.964 1.00 91.44 129 PHE A CA 1
ATOM 990 C C . PHE A 1 129 ? 11.701 6.955 12.755 1.00 91.44 129 PHE A C 1
ATOM 992 O O . PHE A 1 129 ? 12.878 6.626 12.903 1.00 91.44 129 PHE A O 1
ATOM 999 N N . ALA A 1 130 ? 11.321 8.211 12.462 1.00 92.56 130 ALA A N 1
ATOM 1000 C CA . ALA A 1 130 ? 12.243 9.347 12.397 1.00 92.56 130 ALA A CA 1
ATOM 1001 C C . ALA A 1 130 ? 13.137 9.410 13.645 1.00 92.56 130 ALA A C 1
ATOM 1003 O O . ALA A 1 130 ? 14.355 9.575 13.557 1.00 92.56 130 ALA A O 1
ATOM 1004 N N . VAL A 1 131 ? 12.515 9.165 14.800 1.00 92.62 131 VAL A N 1
ATOM 1005 C CA . VAL A 1 131 ? 13.130 9.173 16.126 1.00 92.62 131 VAL A CA 1
ATOM 1006 C C . VAL A 1 131 ? 13.780 7.826 16.427 1.00 92.62 131 VAL A C 1
ATOM 1008 O O . VAL A 1 131 ? 14.950 7.779 16.810 1.00 92.62 131 VAL A O 1
ATOM 1011 N N . GLU A 1 132 ? 13.052 6.719 16.226 1.00 90.62 132 GLU A N 1
ATOM 1012 C CA . GLU A 1 132 ? 13.529 5.363 16.556 1.00 90.62 132 GLU A CA 1
ATOM 1013 C C . GLU A 1 132 ? 14.827 5.014 15.813 1.00 90.62 132 GLU A C 1
ATOM 1015 O O . GLU A 1 132 ? 15.737 4.405 16.379 1.00 90.62 132 GLU A O 1
ATOM 1020 N N . GLN A 1 133 ? 14.912 5.412 14.542 1.00 91.56 133 GLN A N 1
ATOM 1021 C CA . GLN A 1 133 ? 16.037 5.129 13.653 1.00 91.56 133 GLN A CA 1
ATOM 1022 C C . GLN A 1 133 ? 16.984 6.323 13.495 1.00 91.56 133 GLN A C 1
ATOM 1024 O O . GLN A 1 133 ? 17.997 6.193 12.810 1.00 91.56 133 GLN A O 1
ATOM 1029 N N . LYS A 1 134 ? 16.687 7.463 14.138 1.00 93.25 134 LYS A N 1
ATOM 1030 C CA . LYS A 1 134 ? 17.457 8.714 14.040 1.00 93.25 134 LYS A CA 1
ATOM 1031 C C . LYS A 1 134 ? 17.706 9.136 12.589 1.00 93.25 134 LYS A C 1
ATOM 1033 O O . LYS A 1 134 ? 18.826 9.490 12.224 1.00 93.25 134 LYS A O 1
ATOM 1038 N N . THR A 1 135 ? 16.674 9.042 11.753 1.00 93.44 135 THR A N 1
ATOM 1039 C CA . THR A 1 135 ? 16.774 9.376 10.325 1.00 93.44 135 THR A CA 1
ATOM 1040 C C . THR A 1 135 ? 16.577 10.858 10.038 1.00 93.44 135 THR A C 1
ATOM 1042 O O . THR A 1 135 ? 16.822 11.265 8.909 1.00 93.44 135 THR A O 1
ATOM 1045 N N . SER A 1 136 ? 16.161 11.642 11.034 1.00 93.12 136 SER A N 1
ATOM 1046 C CA . SER A 1 136 ? 15.952 13.084 10.928 1.00 93.12 136 SER A CA 1
ATOM 1047 C C . SER A 1 136 ? 16.790 13.842 11.959 1.00 93.12 136 SER A C 1
ATOM 1049 O O . SER A 1 136 ? 16.951 13.403 13.103 1.00 93.12 136 SER A O 1
ATOM 1051 N N . VAL A 1 137 ? 17.316 15.001 11.560 1.00 93.88 137 VAL A N 1
ATOM 1052 C CA . VAL A 1 137 ? 17.911 15.992 12.469 1.00 93.88 137 VAL A CA 1
ATOM 1053 C C . VAL A 1 137 ? 16.896 17.028 12.956 1.00 93.88 137 VAL A C 1
ATOM 1055 O O . VAL A 1 137 ? 17.210 17.768 13.892 1.00 93.88 137 VAL A O 1
ATOM 1058 N N . ILE A 1 138 ? 15.709 17.079 12.345 1.00 93.75 138 ILE A N 1
ATOM 1059 C CA . ILE A 1 138 ? 14.598 17.979 12.679 1.00 93.75 138 ILE A CA 1
ATOM 1060 C C . ILE A 1 138 ? 13.734 17.348 13.778 1.00 93.75 138 ILE A C 1
ATOM 1062 O O . ILE A 1 138 ? 13.554 17.945 14.837 1.00 93.75 138 ILE A O 1
ATOM 1066 N N . TYR A 1 139 ? 13.277 16.113 13.566 1.00 95.19 139 TYR A N 1
ATOM 1067 C CA . TYR A 1 139 ? 12.366 15.396 14.460 1.00 95.19 139 TYR A CA 1
ATOM 1068 C C . TYR A 1 139 ? 13.146 14.457 15.388 1.00 95.19 139 TYR A C 1
ATOM 1070 O O . TYR A 1 139 ? 13.631 13.402 14.973 1.00 95.19 139 TYR A O 1
ATOM 1078 N N . LYS A 1 140 ? 13.294 14.838 16.661 1.00 95.88 140 LYS A N 1
ATOM 1079 C CA . LYS A 1 140 ? 14.163 14.151 17.637 1.00 95.88 140 LYS A CA 1
ATOM 1080 C C . LYS A 1 140 ? 13.391 13.429 18.732 1.00 95.88 140 LYS A C 1
ATOM 1082 O O . LYS A 1 140 ? 13.968 12.593 19.431 1.00 95.88 140 LYS A O 1
ATOM 1087 N N . THR A 1 141 ? 12.114 13.748 18.900 1.00 96.75 141 THR A N 1
ATOM 1088 C CA . THR A 1 141 ? 11.237 13.189 19.925 1.00 96.75 141 THR A CA 1
ATOM 1089 C C . THR A 1 141 ? 9.907 12.715 19.342 1.00 96.75 141 THR A C 1
ATOM 1091 O O . THR A 1 141 ? 9.505 13.106 18.245 1.00 96.75 141 THR A O 1
ATOM 1094 N N . PHE A 1 142 ? 9.213 11.857 20.094 1.00 96.06 142 PHE A N 1
ATOM 1095 C CA . PHE A 1 142 ? 7.834 11.471 19.788 1.00 96.06 142 PHE A CA 1
ATOM 1096 C C . PHE A 1 142 ? 6.916 12.699 19.668 1.00 96.06 142 PHE A C 1
ATOM 1098 O O . PHE A 1 142 ? 6.091 12.751 18.761 1.00 96.06 142 PHE A O 1
ATOM 1105 N N . ASP A 1 143 ? 7.104 13.698 20.536 1.00 97.50 143 ASP A N 1
ATOM 1106 C CA . ASP A 1 143 ? 6.306 14.924 20.530 1.00 97.50 143 ASP A CA 1
ATOM 1107 C C . ASP A 1 143 ? 6.552 15.761 19.266 1.00 97.50 143 ASP A C 1
ATOM 1109 O O . ASP A 1 143 ? 5.590 16.204 18.649 1.00 97.50 143 ASP A O 1
ATOM 1113 N N . ASP A 1 144 ? 7.799 15.859 18.780 1.00 96.75 144 ASP A N 1
ATOM 1114 C CA . ASP A 1 144 ? 8.087 16.527 17.496 1.00 96.75 144 ASP A CA 1
ATOM 1115 C C . ASP A 1 144 ? 7.278 15.896 16.350 1.00 96.75 144 ASP A C 1
ATOM 1117 O O . ASP A 1 144 ? 6.738 16.596 15.491 1.00 96.75 144 ASP A O 1
ATOM 1121 N N . CYS A 1 145 ? 7.173 14.563 16.346 1.00 97.25 145 CYS A N 1
ATOM 1122 C CA . CYS A 1 145 ? 6.417 13.827 15.338 1.00 97.25 145 CYS A CA 1
ATOM 1123 C C . CYS A 1 145 ? 4.905 14.077 15.468 1.00 97.25 145 CYS A C 1
ATOM 1125 O O . CYS A 1 145 ? 4.223 14.355 14.477 1.00 97.25 145 CYS A O 1
ATOM 1127 N N . LEU A 1 146 ? 4.386 13.981 16.695 1.00 97.81 146 LEU A N 1
ATOM 1128 C CA . LE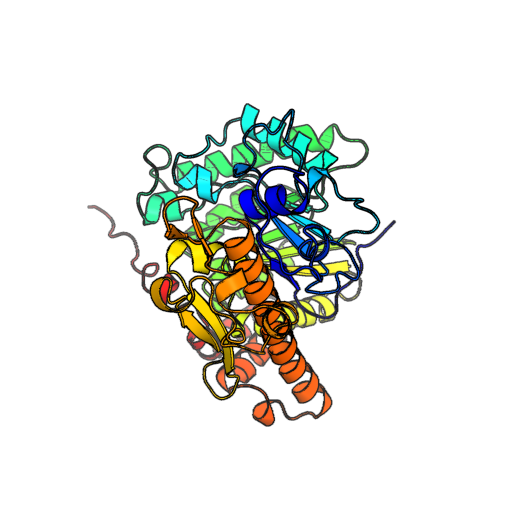U A 1 146 ? 2.965 14.127 16.991 1.00 97.81 146 LEU A CA 1
ATOM 1129 C C . LEU A 1 146 ? 2.480 15.557 16.739 1.00 97.81 146 LEU A C 1
ATOM 1131 O O . LEU A 1 146 ? 1.539 15.741 15.972 1.00 97.81 146 LEU A O 1
ATOM 1135 N N . GLN A 1 147 ? 3.144 16.569 17.300 1.00 97.69 147 GLN A N 1
ATOM 1136 C CA . GLN A 1 147 ? 2.709 17.962 17.172 1.00 97.69 147 GLN A CA 1
ATOM 1137 C C . GLN A 1 147 ? 2.815 18.472 15.732 1.00 97.69 147 GLN A C 1
ATOM 1139 O O . GLN A 1 147 ? 1.927 19.186 15.272 1.00 97.69 147 GLN A O 1
ATOM 1144 N N . THR A 1 148 ? 3.835 18.049 14.974 1.00 96.81 148 THR A N 1
ATOM 1145 C CA . THR A 1 148 ? 3.911 18.373 13.537 1.00 96.81 148 THR A CA 1
ATOM 1146 C C . THR A 1 148 ? 2.739 17.753 12.771 1.00 96.81 148 THR A C 1
ATOM 1148 O O . THR A 1 148 ? 2.128 18.409 11.929 1.00 96.81 148 THR A O 1
ATOM 1151 N N . THR A 1 149 ? 2.374 16.509 13.096 1.00 96.81 149 THR A N 1
ATOM 1152 C CA . THR A 1 149 ? 1.209 15.839 12.495 1.00 96.81 149 THR A CA 1
ATOM 1153 C C . THR A 1 149 ? -0.098 16.545 12.866 1.00 96.81 149 THR A C 1
ATOM 1155 O O . THR A 1 149 ? -0.943 16.775 12.001 1.00 96.81 149 THR A O 1
ATOM 1158 N N . VAL A 1 150 ? -0.274 16.927 14.134 1.00 97.81 150 VAL A N 1
ATOM 1159 C CA . VAL A 1 150 ? -1.454 17.672 14.598 1.00 97.81 150 VAL A CA 1
ATOM 1160 C C . VAL A 1 150 ? -1.562 19.016 13.875 1.00 97.81 150 VAL A C 1
ATOM 1162 O O . VAL A 1 150 ? -2.624 19.318 13.337 1.00 97.81 150 VAL A O 1
ATOM 1165 N N . GLY A 1 151 ? -0.465 19.770 13.754 1.00 97.38 151 GLY A N 1
ATOM 1166 C CA . GLY A 1 151 ? -0.442 21.022 12.993 1.00 97.38 151 GLY A CA 1
ATOM 1167 C C . GLY A 1 151 ? -0.816 20.833 11.517 1.00 97.38 151 GLY A C 1
ATOM 1168 O O . GLY A 1 151 ? -1.564 21.634 10.954 1.00 97.38 151 GLY A O 1
ATOM 1169 N N . ALA A 1 152 ? -0.379 19.735 10.890 1.00 96.62 152 ALA A N 1
ATOM 1170 C CA . ALA A 1 152 ? -0.791 19.405 9.527 1.00 96.62 152 ALA A CA 1
ATOM 1171 C C . ALA A 1 152 ? -2.296 19.105 9.419 1.00 96.62 152 ALA A C 1
ATOM 1173 O O . ALA A 1 152 ? -2.954 19.569 8.484 1.00 96.62 152 ALA A O 1
ATOM 1174 N N . LEU A 1 153 ? -2.866 18.380 10.388 1.00 97.38 153 LEU A N 1
ATOM 1175 C CA . LEU A 1 153 ? -4.307 18.114 10.459 1.00 97.38 153 LEU A CA 1
ATOM 1176 C C . LEU A 1 153 ? -5.127 19.392 10.673 1.00 97.38 153 LEU A C 1
ATOM 1178 O O . LEU A 1 153 ? -6.207 19.515 10.091 1.00 97.38 153 LEU A O 1
ATOM 1182 N N . GLU A 1 154 ? -4.629 20.347 11.460 1.00 97.19 154 GLU A N 1
ATOM 1183 C CA . GLU A 1 154 ? -5.270 21.653 11.654 1.00 97.19 154 GLU A CA 1
ATOM 1184 C C . GLU A 1 154 ? -5.355 22.439 10.344 1.00 97.19 154 GLU A C 1
ATOM 1186 O O . GLU A 1 154 ? -6.441 22.892 9.976 1.00 97.19 154 GLU A O 1
ATOM 1191 N N . ILE A 1 155 ? -4.250 22.524 9.598 1.00 96.94 155 ILE A N 1
ATOM 1192 C CA . ILE A 1 155 ? -4.211 23.200 8.293 1.00 96.94 155 ILE A CA 1
ATOM 1193 C C . ILE A 1 155 ? -5.136 22.492 7.295 1.00 96.94 155 ILE A C 1
ATOM 1195 O O . ILE A 1 155 ? -5.939 23.138 6.624 1.00 96.94 155 ILE A O 1
ATOM 1199 N N . ILE A 1 156 ? -5.088 21.157 7.214 1.00 95.69 156 ILE A N 1
ATOM 1200 C CA . ILE A 1 156 ? -5.975 20.393 6.321 1.00 95.69 156 ILE A CA 1
ATOM 1201 C C . ILE A 1 156 ? -7.441 20.640 6.682 1.00 95.69 156 ILE A C 1
ATOM 1203 O O . ILE A 1 156 ? -8.257 20.854 5.788 1.00 95.69 156 ILE A O 1
ATOM 1207 N N . LYS A 1 157 ? -7.793 20.639 7.973 1.00 96.31 157 LYS A N 1
ATOM 1208 C CA . LYS A 1 157 ? -9.153 20.935 8.438 1.00 96.31 157 LYS A CA 1
ATOM 1209 C C . LYS A 1 157 ? -9.591 22.339 8.017 1.00 96.31 157 LYS A C 1
ATOM 1211 O O . LYS A 1 157 ? -10.691 22.470 7.482 1.00 96.31 157 LYS A O 1
ATOM 1216 N N . GLU A 1 158 ? -8.744 23.347 8.223 1.00 96.00 158 GLU A N 1
ATOM 1217 C CA . GLU A 1 158 ? -8.981 24.738 7.811 1.00 96.00 158 GLU A CA 1
ATOM 1218 C C . GLU A 1 158 ? -9.285 24.822 6.304 1.00 96.00 158 GLU A C 1
ATOM 1220 O O . GLU A 1 158 ? -10.333 25.328 5.898 1.00 96.00 158 GLU A O 1
ATOM 1225 N N . LEU A 1 159 ? -8.419 24.241 5.469 1.00 95.44 159 LEU A N 1
ATOM 1226 C CA . LEU A 1 159 ? -8.562 24.255 4.010 1.00 95.44 159 LEU A CA 1
ATOM 1227 C C . LEU A 1 159 ? -9.805 23.498 3.531 1.00 95.44 159 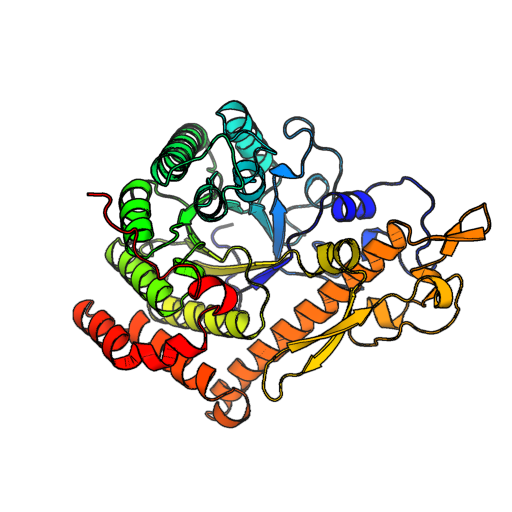LEU A C 1
ATOM 1229 O O . LEU A 1 159 ? -10.476 23.936 2.591 1.00 95.44 159 LEU A O 1
ATOM 1233 N N . ASN A 1 160 ? -10.119 22.363 4.161 1.00 94.75 160 ASN A N 1
ATOM 1234 C CA . ASN A 1 160 ? -11.225 21.505 3.747 1.00 94.75 160 ASN A CA 1
ATOM 1235 C C . ASN A 1 160 ? -12.593 22.108 4.102 1.00 94.75 160 ASN A C 1
ATOM 1237 O O . ASN A 1 160 ? -13.540 21.965 3.334 1.00 94.75 160 ASN A O 1
ATOM 1241 N N . GLN A 1 161 ? -12.689 22.836 5.221 1.00 94.31 161 GLN A N 1
ATOM 1242 C CA . GLN A 1 161 ? -13.900 23.571 5.613 1.00 94.31 161 GLN A CA 1
ATOM 1243 C C . GLN A 1 161 ? -14.268 24.689 4.628 1.00 94.31 161 GLN A C 1
ATOM 1245 O O . GLN A 1 161 ? -15.437 25.059 4.533 1.00 94.31 161 GLN A O 1
ATOM 1250 N N . ALA A 1 162 ? -13.294 25.206 3.875 1.00 91.25 162 ALA A N 1
ATOM 1251 C CA . ALA A 1 162 ? -13.522 26.215 2.846 1.00 91.25 162 ALA A CA 1
ATOM 1252 C C . ALA A 1 162 ? -14.033 25.636 1.507 1.00 91.25 162 ALA A C 1
ATOM 1254 O O . ALA A 1 162 ? -14.340 26.402 0.592 1.00 91.25 162 ALA A O 1
ATOM 1255 N N . GLN A 1 163 ? -14.111 24.308 1.351 1.00 91.12 163 GLN A N 1
ATOM 1256 C CA . GLN A 1 163 ? -14.510 23.673 0.091 1.00 91.12 163 GLN A CA 1
ATOM 1257 C C . GLN A 1 163 ? -16.009 23.357 0.049 1.00 91.12 163 GLN A C 1
ATOM 1259 O O . GLN A 1 163 ? -16.585 22.874 1.019 1.00 91.12 163 GLN A O 1
ATOM 1264 N N . GLN A 1 164 ? -16.627 23.553 -1.120 1.00 89.00 164 GLN A N 1
ATOM 1265 C CA . GLN A 1 164 ? -17.992 23.073 -1.382 1.00 89.00 164 GLN A CA 1
ATOM 1266 C C . GLN A 1 164 ? -18.052 21.540 -1.431 1.00 89.00 164 GLN A C 1
ATOM 1268 O O . GLN A 1 164 ? -18.991 20.939 -0.916 1.00 89.00 164 GLN A O 1
ATOM 1273 N N . GLU A 1 165 ? -17.029 20.920 -2.025 1.00 88.69 165 GLU A N 1
ATOM 1274 C CA . GLU A 1 165 ? -16.826 19.473 -2.053 1.00 88.69 165 GLU A CA 1
ATOM 1275 C C . GLU A 1 165 ? -15.509 19.152 -1.332 1.00 88.69 165 GLU A C 1
ATOM 1277 O O . GLU A 1 165 ? -14.431 19.342 -1.907 1.00 88.69 165 GLU A O 1
ATOM 1282 N N . PRO A 1 166 ? -15.572 18.724 -0.058 1.00 91.06 166 PRO A N 1
ATOM 1283 C CA . PRO A 1 166 ? -14.382 18.407 0.716 1.00 91.06 166 PRO A CA 1
ATOM 1284 C C . PRO A 1 166 ? -13.570 17.261 0.107 1.00 91.06 166 PRO A C 1
ATOM 1286 O O . PRO A 1 166 ? -14.112 16.240 -0.324 1.00 91.06 166 PRO A O 1
ATOM 1289 N N . VAL A 1 167 ? -12.246 17.398 0.142 1.00 93.25 167 VAL A N 1
ATOM 1290 C CA . VAL A 1 167 ? -11.312 16.324 -0.205 1.00 93.25 167 VAL A CA 1
ATOM 1291 C C . VAL A 1 167 ? -11.419 15.214 0.843 1.00 93.25 167 VAL A C 1
ATOM 1293 O O . VAL A 1 167 ? -11.477 15.467 2.052 1.00 93.25 167 VAL A O 1
ATOM 1296 N N . LYS A 1 168 ? -11.426 13.960 0.382 1.00 95.62 168 LYS A N 1
ATOM 1297 C CA . LYS A 1 168 ? -11.486 12.772 1.238 1.00 95.62 168 LYS A CA 1
ATOM 1298 C C . LYS A 1 168 ? -10.105 12.463 1.820 1.00 95.62 168 LYS A C 1
ATOM 1300 O O . LYS A 1 168 ? -9.302 11.789 1.179 1.00 95.62 168 LYS A O 1
ATOM 1305 N N . PHE A 1 169 ? -9.839 12.947 3.033 1.00 96.75 169 PHE A N 1
ATOM 1306 C CA . PHE A 1 169 ? -8.582 12.685 3.740 1.00 96.75 169 PHE A CA 1
ATOM 1307 C C . PHE A 1 169 ? -8.654 11.487 4.690 1.00 96.75 169 PHE A C 1
ATOM 1309 O O . PHE A 1 169 ? -9.658 11.304 5.376 1.00 96.75 169 PHE A O 1
ATOM 1316 N N . LEU A 1 170 ? -7.571 10.717 4.789 1.00 98.00 170 LEU A N 1
ATOM 1317 C CA . LEU A 1 170 ? -7.346 9.718 5.833 1.00 98.00 170 LEU A CA 1
ATOM 1318 C C . LEU A 1 170 ? -6.428 10.300 6.905 1.00 98.00 170 LEU A C 1
ATOM 1320 O O . LEU A 1 170 ? -5.340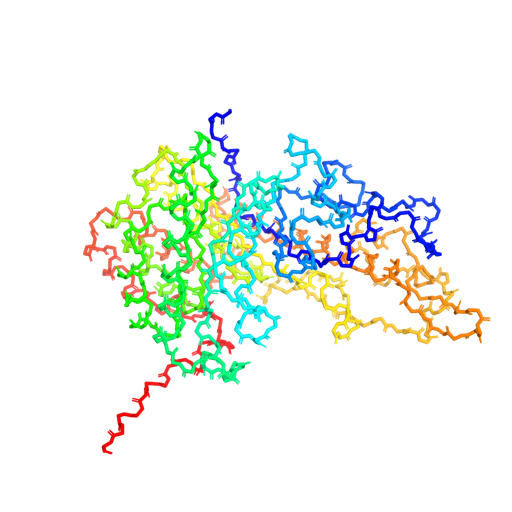 10.779 6.594 1.00 98.00 170 LEU A O 1
ATOM 1324 N N . ASN A 1 171 ? -6.849 10.224 8.163 1.00 96.88 171 ASN A N 1
ATOM 1325 C CA . ASN A 1 171 ? -5.989 10.566 9.292 1.00 96.88 171 ASN A CA 1
ATOM 1326 C C . ASN A 1 171 ? -4.982 9.433 9.542 1.00 96.88 171 ASN A C 1
ATOM 1328 O O . ASN A 1 171 ? -5.323 8.275 9.316 1.00 96.88 171 ASN A O 1
ATOM 1332 N N . VAL A 1 172 ? -3.773 9.712 10.024 1.00 96.75 172 VAL A N 1
ATOM 1333 C CA . VAL A 1 172 ? -2.742 8.679 10.203 1.00 96.75 172 VAL A CA 1
ATOM 1334 C C . VAL A 1 172 ? -2.597 8.298 11.667 1.00 96.75 172 VAL A C 1
ATOM 1336 O O . VAL A 1 172 ? -2.285 9.131 12.510 1.00 96.75 172 VAL A O 1
ATOM 1339 N N . ILE A 1 173 ? -2.774 7.015 11.973 1.00 96.31 173 ILE A N 1
ATOM 1340 C CA . ILE A 1 173 ? -2.471 6.444 13.284 1.00 96.31 173 ILE A CA 1
ATOM 1341 C C . ILE A 1 173 ? -1.043 5.883 13.257 1.00 96.31 173 ILE A C 1
ATOM 1343 O O . ILE A 1 173 ? -0.747 4.958 12.494 1.00 96.31 173 ILE A O 1
ATOM 1347 N N . GLN A 1 174 ? -0.182 6.422 14.121 1.00 93.31 174 GLN A N 1
ATOM 1348 C CA . GLN A 1 174 ? 1.223 6.031 14.296 1.00 93.31 174 GLN A CA 1
ATOM 1349 C C . GLN A 1 174 ? 1.515 5.581 15.735 1.00 93.31 174 GLN A C 1
ATOM 1351 O O . GLN A 1 174 ? 0.617 5.478 16.570 1.00 93.31 174 GLN A O 1
ATOM 1356 N N . GLY A 1 175 ? 2.785 5.267 16.002 1.00 93.12 175 GLY A N 1
ATOM 1357 C CA . GLY A 1 175 ? 3.322 4.938 17.321 1.00 93.12 175 GLY A CA 1
ATOM 1358 C C . GLY A 1 175 ? 4.389 3.848 17.231 1.00 93.12 175 GLY A C 1
ATOM 1359 O O . GLY A 1 175 ? 4.179 2.824 16.568 1.00 93.12 175 GLY A O 1
ATOM 1360 N N . ALA A 1 176 ? 5.519 4.028 17.916 1.00 91.50 176 ALA A N 1
ATOM 1361 C CA . ALA A 1 176 ? 6.530 2.978 18.055 1.00 91.50 176 ALA A CA 1
ATOM 1362 C C . ALA A 1 176 ? 6.064 1.885 19.026 1.00 91.50 176 ALA A C 1
ATOM 1364 O O . ALA A 1 176 ? 6.356 0.702 18.855 1.00 91.50 176 ALA A O 1
ATOM 1365 N N . THR A 1 177 ? 5.298 2.283 20.040 1.00 93.00 177 THR A N 1
ATOM 1366 C CA . THR A 1 177 ? 4.758 1.408 21.084 1.00 93.00 177 THR A CA 1
ATOM 1367 C C . THR A 1 177 ? 3.251 1.585 21.212 1.00 93.00 177 THR A C 1
ATOM 1369 O O . THR A 1 177 ? 2.684 2.557 20.714 1.00 93.00 177 THR A O 1
ATOM 1372 N N . GLN A 1 178 ? 2.581 0.648 21.889 1.00 93.12 178 GLN A N 1
ATOM 1373 C CA . GLN A 1 178 ? 1.142 0.770 22.133 1.00 93.12 178 GLN A CA 1
ATOM 1374 C C . GLN A 1 178 ? 0.803 2.050 22.910 1.00 93.12 178 GLN A C 1
ATOM 1376 O O . GLN A 1 178 ? -0.136 2.741 22.538 1.00 93.12 178 GLN A O 1
ATOM 1381 N N . ALA A 1 179 ? 1.599 2.393 23.929 1.00 95.88 179 ALA A N 1
ATOM 1382 C CA . ALA A 1 179 ? 1.386 3.594 24.736 1.00 95.88 179 ALA A CA 1
ATOM 1383 C C . ALA A 1 179 ? 1.500 4.878 23.900 1.00 95.88 179 ALA A C 1
ATOM 1385 O O . ALA A 1 179 ? 0.640 5.748 23.991 1.00 95.88 179 ALA A O 1
ATOM 1386 N N . GLU A 1 180 ? 2.518 4.970 23.041 1.00 96.19 180 GLU A N 1
ATOM 1387 C CA . GLU A 1 180 ? 2.636 6.073 22.082 1.00 96.19 180 GLU A CA 1
ATOM 1388 C C . GLU A 1 180 ? 1.454 6.114 21.118 1.00 96.19 180 GLU A C 1
ATOM 1390 O O . GLU A 1 180 ? 0.910 7.181 20.863 1.00 96.19 180 GLU A O 1
ATOM 1395 N N . GLY A 1 181 ? 1.025 4.957 20.608 1.00 96.25 181 GLY A N 1
ATOM 1396 C CA . GLY A 1 181 ? -0.127 4.891 19.718 1.00 96.25 181 GLY A CA 1
ATOM 1397 C C . GLY A 1 181 ? -1.431 5.326 20.385 1.00 96.25 181 GLY A C 1
ATOM 1398 O O . GLY A 1 181 ? -2.296 5.874 19.705 1.00 96.25 181 GLY A O 1
ATOM 1399 N N . ASP A 1 182 ? -1.590 5.085 21.687 1.00 97.19 182 ASP A N 1
ATOM 1400 C CA . ASP A 1 182 ? -2.741 5.553 22.462 1.00 97.19 182 ASP A CA 1
ATOM 1401 C C . ASP A 1 182 ? -2.711 7.068 22.650 1.00 97.19 182 ASP A C 1
ATOM 1403 O O . ASP A 1 182 ? -3.704 7.713 22.331 1.00 97.19 182 ASP A O 1
ATOM 1407 N N . ILE A 1 183 ? -1.569 7.640 23.047 1.00 98.12 183 ILE A N 1
ATOM 1408 C CA . ILE A 1 183 ? -1.390 9.102 23.122 1.00 98.12 183 ILE A CA 1
ATOM 1409 C C . ILE A 1 183 ? -1.664 9.740 21.755 1.00 98.12 183 ILE A C 1
ATOM 1411 O O . ILE A 1 183 ? -2.461 10.667 21.651 1.00 98.12 183 ILE A O 1
ATOM 1415 N N . TRP A 1 184 ? -1.075 9.187 20.692 1.00 97.94 184 TRP A N 1
ATOM 1416 C CA . TRP A 1 184 ? -1.261 9.674 19.329 1.00 97.94 184 TRP A CA 1
ATOM 1417 C C . TRP A 1 184 ? -2.737 9.696 18.937 1.00 97.94 184 TRP A C 1
ATOM 1419 O O . TRP A 1 184 ? -3.236 10.706 18.450 1.00 97.94 184 TRP A O 1
ATOM 1429 N N . TYR A 1 185 ? -3.458 8.590 19.158 1.00 97.81 185 TYR A N 1
ATOM 1430 C CA . TYR A 1 185 ? -4.876 8.512 18.818 1.00 97.81 185 TYR A CA 1
ATOM 1431 C C . TYR A 1 185 ? -5.725 9.508 19.608 1.00 97.81 185 TYR A C 1
ATOM 1433 O O . TYR A 1 185 ? -6.639 10.097 19.033 1.00 97.81 185 TYR A O 1
ATOM 1441 N N . GLU A 1 186 ? -5.443 9.705 20.895 1.00 97.88 186 GLU A N 1
ATOM 1442 C CA . GLU A 1 186 ? -6.177 10.660 21.725 1.00 97.88 186 GLU A CA 1
ATOM 1443 C C . GLU A 1 186 ? -6.091 12.095 21.183 1.00 97.88 186 GLU A C 1
ATOM 1445 O O . GLU A 1 186 ? -7.115 12.781 21.155 1.00 97.88 186 GLU A O 1
ATOM 1450 N N . ASP A 1 187 ? -4.936 12.498 20.651 1.00 97.38 187 ASP A N 1
ATOM 1451 C CA . ASP A 1 187 ? -4.723 13.840 20.097 1.00 97.38 187 ASP A CA 1
ATOM 1452 C C . ASP A 1 187 ? -5.365 14.019 18.713 1.00 97.38 187 ASP A C 1
ATOM 1454 O O . ASP A 1 187 ? -5.898 15.088 18.390 1.00 97.38 187 ASP A O 1
ATOM 1458 N N . ILE A 1 188 ? -5.376 12.964 17.888 1.00 96.69 188 ILE A N 1
ATOM 1459 C CA . ILE A 1 188 ? -5.869 13.058 16.506 1.00 96.69 188 ILE A CA 1
ATOM 1460 C C . ILE A 1 188 ? -7.348 12.677 16.341 1.00 96.69 188 ILE A C 1
ATOM 1462 O O . ILE A 1 188 ? -7.965 13.017 15.330 1.00 96.69 188 ILE A O 1
ATOM 1466 N N . LYS A 1 189 ? -7.961 11.947 17.285 1.00 95.81 189 LYS A N 1
ATOM 1467 C CA . LYS A 1 189 ? -9.323 11.393 17.109 1.00 95.81 189 LYS A CA 1
ATOM 1468 C C . LYS A 1 189 ? -10.411 12.454 16.956 1.00 95.81 189 LYS A C 1
ATOM 1470 O O . LYS A 1 189 ? -11.513 12.127 16.512 1.00 95.81 189 LYS A O 1
ATOM 1475 N N . GLN A 1 190 ? -10.134 13.693 17.347 1.00 95.12 190 GLN A N 1
ATOM 1476 C CA . GLN A 1 190 ? -11.037 14.835 17.196 1.00 95.12 190 GLN A CA 1
ATOM 1477 C C . GLN A 1 190 ? -11.158 15.332 15.746 1.00 95.12 190 GLN A C 1
ATOM 1479 O O . GLN A 1 190 ? -12.141 15.991 15.410 1.00 95.12 190 GLN A O 1
ATOM 1484 N N . TYR A 1 191 ? -10.198 15.002 14.876 1.00 94.75 191 TYR A N 1
ATOM 1485 C CA . TYR A 1 191 ? -10.247 15.351 13.458 1.00 94.75 191 TYR A CA 1
ATOM 1486 C C . TYR A 1 191 ? -11.118 14.339 12.708 1.00 94.75 191 TYR A C 1
ATOM 1488 O O . TYR A 1 191 ? -10.753 13.170 12.550 1.00 94.75 191 TYR A O 1
ATOM 1496 N N . ASP A 1 192 ? -12.300 14.786 12.279 1.00 87.50 192 ASP A N 1
ATOM 1497 C CA . ASP A 1 192 ? -13.268 13.952 11.568 1.00 87.50 192 ASP A CA 1
ATOM 1498 C C . ASP A 1 192 ? -12.907 13.812 10.082 1.00 87.50 192 ASP A C 1
ATOM 1500 O O . ASP A 1 192 ? -13.369 14.555 9.220 1.00 87.50 192 ASP A O 1
ATOM 1504 N N . CYS A 1 193 ? -12.006 12.876 9.799 1.00 94.25 193 CYS A N 1
ATOM 1505 C CA . CYS A 1 193 ? -11.540 12.551 8.455 1.00 94.25 193 CYS A CA 1
ATOM 1506 C C . CYS A 1 193 ? -12.417 11.469 7.793 1.00 94.25 193 CYS A C 1
ATOM 1508 O O . CYS A 1 193 ? -13.211 10.797 8.454 1.00 94.25 193 CYS A O 1
ATOM 1510 N N . PHE A 1 194 ? -12.246 11.254 6.485 1.00 95.94 194 PHE A N 1
ATOM 1511 C CA . PHE A 1 194 ? -12.963 10.225 5.718 1.00 95.94 194 PHE A CA 1
ATOM 1512 C C . PHE A 1 194 ? -12.676 8.804 6.235 1.00 95.94 194 PHE A C 1
ATOM 1514 O O . PHE A 1 194 ? -13.535 7.921 6.190 1.00 95.94 194 PHE A O 1
ATOM 1521 N N . GLY A 1 195 ? -11.487 8.590 6.792 1.00 97.19 195 GLY A N 1
ATOM 1522 C CA . GLY A 1 195 ? -11.084 7.330 7.396 1.00 97.19 195 GLY A CA 1
ATOM 1523 C C . GLY A 1 195 ? -9.687 7.411 7.999 1.00 97.19 195 GLY A C 1
ATOM 1524 O O . GLY A 1 195 ? -9.250 8.497 8.393 1.00 97.19 195 GLY A O 1
ATOM 1525 N N . TYR A 1 196 ? -8.991 6.274 8.068 1.00 98.12 196 TYR A N 1
ATOM 1526 C CA . TYR A 1 196 ? -7.704 6.170 8.757 1.00 98.12 196 TYR A CA 1
ATOM 1527 C C . TYR A 1 196 ? -6.657 5.394 7.955 1.00 98.12 196 TYR A C 1
ATOM 1529 O O . TYR A 1 196 ? -6.909 4.285 7.488 1.00 98.12 196 TYR A O 1
ATOM 1537 N N . ALA A 1 197 ? -5.455 5.953 7.856 1.00 97.94 197 ALA A N 1
ATOM 1538 C CA . ALA A 1 197 ? -4.247 5.227 7.511 1.00 97.94 197 ALA A CA 1
ATOM 1539 C C . ALA A 1 197 ? -3.611 4.653 8.791 1.00 97.94 197 ALA A C 1
ATOM 1541 O O . ALA A 1 197 ? -3.516 5.335 9.811 1.00 97.94 197 ALA A O 1
ATOM 1542 N N . ILE A 1 198 ? -3.194 3.392 8.754 1.00 97.31 198 ILE A N 1
ATOM 1543 C CA . ILE A 1 198 ? -2.679 2.628 9.889 1.00 97.31 198 ILE A CA 1
ATOM 1544 C C . ILE A 1 198 ? -1.203 2.317 9.645 1.00 97.31 198 ILE A C 1
ATOM 1546 O O . ILE A 1 198 ? -0.837 1.718 8.630 1.00 97.31 198 ILE A O 1
ATOM 1550 N N . SER A 1 199 ? -0.358 2.714 10.593 1.00 94.31 199 SER A N 1
ATOM 1551 C CA . SER A 1 199 ? 1.094 2.558 10.529 1.00 94.31 199 SER A CA 1
ATOM 1552 C C . SER A 1 199 ? 1.676 2.207 11.904 1.00 94.31 199 SER A C 1
ATOM 1554 O O . SER A 1 199 ? 0.955 1.908 12.860 1.00 94.31 199 SER A O 1
ATOM 1556 N N . GLY A 1 200 ? 3.005 2.182 11.994 1.00 91.56 200 GLY A N 1
ATOM 1557 C CA . GLY A 1 200 ? 3.731 1.886 13.224 1.00 91.56 200 GLY A CA 1
ATOM 1558 C C . GLY A 1 200 ? 3.354 0.529 13.821 1.00 91.56 200 GLY A C 1
ATOM 1559 O O . GLY A 1 200 ? 3.059 -0.436 13.111 1.00 91.56 200 GLY A O 1
ATOM 1560 N N . ILE A 1 201 ? 3.345 0.456 15.151 1.00 91.38 201 ILE A N 1
ATOM 1561 C CA . ILE A 1 201 ? 3.013 -0.767 15.890 1.00 91.38 201 ILE A CA 1
ATOM 1562 C C . ILE A 1 201 ? 1.586 -1.271 15.615 1.00 91.38 201 ILE A C 1
ATOM 1564 O O . ILE A 1 201 ? 1.337 -2.473 15.680 1.00 91.38 201 ILE A O 1
ATOM 1568 N N . GLN A 1 202 ? 0.669 -0.362 15.267 1.00 92.44 202 GLN A N 1
ATOM 1569 C CA . GLN A 1 202 ? -0.738 -0.667 14.988 1.00 92.44 202 GLN A CA 1
ATOM 1570 C C . GLN A 1 202 ? -0.913 -1.429 13.672 1.00 92.44 202 GLN A C 1
ATOM 1572 O O . GLN A 1 202 ? -1.913 -2.107 13.477 1.00 92.44 202 GLN A O 1
ATOM 1577 N N . ARG A 1 203 ? 0.065 -1.337 12.768 1.00 92.94 203 ARG A N 1
ATOM 1578 C CA . ARG A 1 203 ? 0.171 -2.189 11.580 1.00 92.94 203 ARG A CA 1
ATOM 1579 C C . ARG A 1 203 ? 1.009 -3.437 11.863 1.00 92.94 203 ARG A C 1
ATOM 1581 O O . ARG A 1 203 ? 0.660 -4.529 11.419 1.00 92.94 203 ARG A O 1
ATOM 1588 N N . ASP A 1 204 ? 2.127 -3.268 12.568 1.00 89.88 204 ASP A N 1
ATOM 1589 C CA . ASP A 1 204 ? 3.146 -4.314 12.731 1.00 89.88 204 ASP A CA 1
ATOM 1590 C C . ASP A 1 204 ? 2.696 -5.472 13.637 1.00 89.88 204 ASP A C 1
ATOM 1592 O O . ASP A 1 204 ? 3.255 -6.563 13.537 1.00 89.88 204 ASP A O 1
ATOM 1596 N N . SER A 1 205 ? 1.697 -5.259 14.503 1.00 92.62 205 SER A N 1
ATOM 1597 C CA . SER A 1 205 ? 1.122 -6.315 15.338 1.00 92.62 205 SER A CA 1
ATOM 1598 C C . SER A 1 205 ? -0.387 -6.421 15.190 1.00 92.62 205 SER A C 1
ATOM 1600 O O . SER A 1 205 ? -1.119 -5.456 15.424 1.00 92.62 205 SER A O 1
ATOM 1602 N N . VAL A 1 206 ? -0.868 -7.632 14.906 1.00 93.75 206 VAL A N 1
ATOM 1603 C CA . VAL A 1 206 ? -2.307 -7.897 14.744 1.00 93.75 206 VAL A CA 1
ATOM 1604 C C . VAL A 1 206 ? -3.057 -7.690 16.064 1.00 93.75 206 VAL A C 1
ATOM 1606 O O . VAL A 1 206 ? -4.202 -7.242 16.069 1.00 93.75 206 VAL A O 1
ATOM 1609 N N . LYS A 1 207 ? -2.411 -7.941 17.211 1.00 94.94 207 LYS A N 1
ATOM 1610 C CA . LYS A 1 207 ? -3.011 -7.661 18.522 1.00 94.94 207 LYS A CA 1
ATOM 1611 C C . LYS A 1 207 ? -3.276 -6.167 18.704 1.00 94.94 207 LYS A C 1
ATOM 1613 O O . LYS A 1 207 ? -4.386 -5.789 19.076 1.00 94.94 207 LYS A O 1
ATOM 1618 N N . TYR A 1 208 ? -2.264 -5.332 18.472 1.00 95.50 208 TYR A N 1
ATOM 1619 C CA . TYR A 1 208 ? -2.395 -3.886 18.656 1.00 95.50 208 TYR A CA 1
ATOM 1620 C C . TYR A 1 208 ? -3.343 -3.283 17.615 1.00 95.50 208 TYR A C 1
ATOM 1622 O O . TYR A 1 208 ? -4.216 -2.502 17.988 1.00 95.50 208 TYR A O 1
ATOM 1630 N N . LEU A 1 209 ? -3.311 -3.782 16.373 1.00 96.69 209 LEU A N 1
ATOM 1631 C CA . LEU A 1 209 ? -4.325 -3.480 15.364 1.00 96.69 209 LEU A CA 1
ATOM 1632 C C . LEU A 1 209 ? -5.749 -3.669 15.905 1.00 96.69 209 LEU A C 1
ATOM 1634 O O . LEU A 1 209 ? -6.567 -2.755 15.819 1.00 96.69 209 LEU A O 1
ATOM 1638 N N . LEU A 1 210 ? -6.051 -4.832 16.492 1.00 98.00 210 LEU A N 1
ATOM 1639 C CA . LEU A 1 210 ? -7.382 -5.110 17.035 1.00 98.00 210 LEU A CA 1
ATOM 1640 C C . LEU A 1 210 ? -7.736 -4.202 18.221 1.00 98.00 210 LEU A C 1
ATOM 1642 O O . LEU A 1 210 ? -8.876 -3.747 18.295 1.00 98.00 210 LEU A O 1
ATOM 1646 N N . ILE A 1 211 ? -6.776 -3.855 19.087 1.00 97.44 211 ILE A N 1
ATOM 1647 C CA . ILE A 1 211 ? -6.987 -2.848 20.146 1.00 97.44 211 ILE A CA 1
ATOM 1648 C C . ILE A 1 211 ? -7.407 -1.509 19.527 1.00 97.44 211 ILE A C 1
ATOM 1650 O O . ILE A 1 211 ? -8.410 -0.921 19.940 1.00 97.44 211 ILE A O 1
ATOM 1654 N N . ARG A 1 212 ? -6.696 -1.040 18.494 1.00 97.94 212 ARG A N 1
ATOM 1655 C CA . ARG A 1 212 ? -7.043 0.215 17.818 1.00 97.94 212 ARG A CA 1
ATOM 1656 C C . ARG A 1 212 ? -8.387 0.136 17.102 1.00 97.94 212 ARG A C 1
ATOM 1658 O O . ARG A 1 212 ? -9.146 1.101 17.161 1.00 97.94 212 ARG A O 1
ATOM 1665 N N . MET A 1 213 ? -8.720 -0.989 16.471 1.00 98.50 213 MET A N 1
ATOM 1666 C CA . MET A 1 213 ? -10.034 -1.177 15.846 1.00 98.50 213 MET A CA 1
ATOM 1667 C C . MET A 1 213 ? -11.162 -1.097 16.880 1.00 98.50 213 MET A C 1
ATOM 1669 O O . MET A 1 213 ? -12.142 -0.393 16.646 1.00 98.50 213 MET A O 1
ATOM 1673 N N . LEU A 1 214 ? -11.009 -1.725 18.051 1.00 98.50 214 LEU A N 1
ATOM 1674 C CA . LEU A 1 214 ? -11.981 -1.608 19.144 1.00 98.50 214 LEU A CA 1
ATOM 1675 C C . LEU A 1 214 ? -12.117 -0.159 19.640 1.00 98.50 214 LEU A C 1
ATOM 1677 O O . LEU A 1 214 ? -13.236 0.297 19.867 1.00 98.50 214 LEU A O 1
ATOM 1681 N N . ALA A 1 215 ? -11.017 0.596 19.730 1.00 98.00 215 ALA A N 1
ATOM 1682 C CA . ALA A 1 215 ? -11.053 2.017 20.089 1.00 98.00 215 ALA A CA 1
ATOM 1683 C C . ALA A 1 215 ? -11.776 2.885 19.037 1.00 98.00 215 ALA A C 1
ATOM 1685 O O . ALA A 1 215 ? -12.535 3.788 19.394 1.00 98.00 215 ALA A O 1
ATOM 1686 N N . LEU A 1 216 ? -11.591 2.604 17.742 1.00 98.06 216 LEU A N 1
ATOM 1687 C CA . LEU A 1 216 ? -12.321 3.270 16.655 1.00 98.06 216 LEU A CA 1
ATOM 1688 C C . LEU A 1 216 ? -13.820 2.930 16.687 1.00 98.06 216 LEU A C 1
ATOM 1690 O O . LEU A 1 216 ? -14.660 3.816 16.516 1.00 98.06 216 LEU A O 1
ATOM 1694 N N . ILE A 1 217 ? -14.165 1.665 16.953 1.00 98.12 217 ILE A N 1
ATOM 1695 C CA . ILE A 1 217 ? -15.551 1.204 17.126 1.00 98.12 217 ILE A CA 1
ATOM 1696 C C . ILE A 1 217 ? -16.209 1.914 18.311 1.00 98.12 217 ILE A C 1
ATOM 1698 O O . ILE A 1 217 ? -17.281 2.499 18.152 1.00 98.12 217 ILE A O 1
ATOM 1702 N N . ALA A 1 218 ? -15.561 1.913 19.478 1.00 97.25 218 ALA A N 1
ATOM 1703 C CA . ALA A 1 218 ? -16.063 2.571 20.682 1.00 97.25 218 ALA A CA 1
ATOM 1704 C C . ALA A 1 218 ? -16.205 4.091 20.498 1.00 97.25 218 ALA A C 1
ATOM 1706 O O . ALA A 1 218 ? -17.170 4.685 20.970 1.00 97.25 218 ALA A O 1
ATOM 1707 N N . GLY A 1 219 ? -15.285 4.709 19.751 1.00 96.25 219 GLY A N 1
ATOM 1708 C CA . GLY A 1 219 ? -15.334 6.123 19.377 1.00 96.25 219 GLY A CA 1
ATOM 1709 C C . GLY A 1 219 ? -16.346 6.465 18.277 1.00 96.25 219 GLY A C 1
ATOM 1710 O O . GLY A 1 219 ? -16.361 7.604 17.814 1.00 96.25 219 GLY A 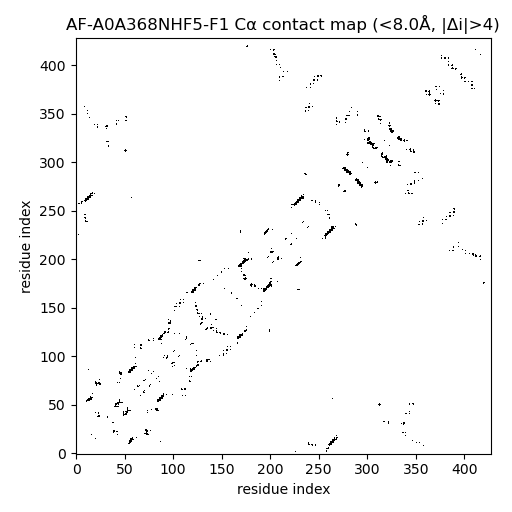O 1
ATOM 1711 N N . GLY A 1 220 ? -17.153 5.502 17.815 1.00 96.31 220 GLY A N 1
ATOM 1712 C CA . GLY A 1 220 ? -18.188 5.717 16.802 1.00 96.31 220 GLY A CA 1
ATOM 1713 C C . GLY A 1 220 ? -17.651 6.040 15.407 1.00 96.31 220 GLY A C 1
ATOM 1714 O O . GLY A 1 220 ? -18.391 6.563 14.577 1.00 96.31 220 GLY A O 1
ATOM 1715 N N . LYS A 1 221 ? -16.383 5.727 15.110 1.00 96.25 221 LYS A N 1
ATOM 1716 C CA . LYS A 1 221 ? -15.736 6.090 13.835 1.00 96.25 221 LYS A CA 1
ATOM 1717 C C . LYS A 1 221 ? -16.281 5.334 12.621 1.00 96.25 221 LYS A C 1
ATOM 1719 O O . LYS A 1 221 ? -16.078 5.765 11.495 1.00 96.25 221 LYS A O 1
ATOM 1724 N N . PHE A 1 222 ? -17.040 4.265 12.857 1.00 96.62 222 PHE A N 1
ATOM 1725 C CA . PHE A 1 222 ? -17.763 3.503 11.834 1.00 96.62 222 PHE A CA 1
ATOM 1726 C C . PHE A 1 222 ? -19.256 3.877 11.734 1.00 96.62 222 PHE A C 1
ATOM 1728 O O . PHE A 1 222 ? -19.962 3.336 10.887 1.00 96.62 222 PHE A O 1
ATOM 1735 N N . ASN A 1 223 ? -19.754 4.811 12.558 1.00 94.75 223 ASN A N 1
ATOM 1736 C CA . ASN A 1 223 ? -21.149 5.273 12.526 1.00 94.75 223 ASN A CA 1
ATOM 1737 C C . ASN A 1 223 ? -21.336 6.347 11.447 1.00 94.75 223 ASN A C 1
ATOM 1739 O O . ASN A 1 223 ? -21.544 7.521 11.745 1.00 94.75 223 ASN A O 1
ATOM 1743 N N . ARG A 1 224 ? -21.185 5.941 10.189 1.00 94.06 224 ARG A N 1
ATOM 1744 C CA . ARG A 1 224 ? -21.247 6.807 9.010 1.00 94.06 224 ARG A CA 1
ATOM 1745 C C . ARG A 1 224 ? -21.630 6.005 7.776 1.00 94.06 224 ARG A C 1
ATOM 1747 O O . ARG A 1 224 ? -21.688 4.779 7.816 1.00 94.06 224 ARG A O 1
ATOM 1754 N N . ASP A 1 225 ? -21.855 6.722 6.689 1.00 94.31 225 ASP A N 1
ATOM 1755 C CA . ASP A 1 225 ? -22.284 6.137 5.425 1.00 94.31 225 ASP A CA 1
ATOM 1756 C C . ASP A 1 225 ? -21.117 5.503 4.656 1.00 94.31 225 ASP A C 1
ATOM 1758 O O . ASP A 1 225 ? -21.280 4.459 4.029 1.00 94.31 225 ASP A O 1
ATOM 1762 N N . GLU A 1 226 ? -19.923 6.096 4.729 1.00 94.88 226 GLU A N 1
ATOM 1763 C CA . GLU A 1 226 ? -18.739 5.648 3.997 1.00 94.88 226 GLU A CA 1
ATOM 1764 C C . GLU A 1 226 ? -17.461 5.872 4.813 1.00 94.88 226 GLU A C 1
ATOM 1766 O O . GLU A 1 226 ? -17.326 6.881 5.508 1.00 94.88 226 GLU A O 1
ATOM 1771 N N . THR A 1 227 ? -16.516 4.932 4.737 1.00 96.12 227 THR A N 1
ATOM 1772 C CA . THR A 1 227 ? -15.172 5.114 5.294 1.00 96.12 227 THR A CA 1
ATOM 1773 C C . THR A 1 227 ? -14.138 4.231 4.606 1.00 96.12 227 THR A C 1
ATOM 1775 O O . THR A 1 227 ? -14.467 3.271 3.904 1.00 96.12 227 THR A O 1
ATOM 1778 N N . TRP A 1 228 ? -12.869 4.547 4.835 1.00 97.50 228 TRP A N 1
ATOM 1779 C CA . TRP A 1 228 ? -11.747 3.861 4.220 1.00 97.50 228 TRP A CA 1
ATOM 1780 C C . TRP A 1 228 ? -10.636 3.626 5.236 1.00 97.50 228 TRP A C 1
ATOM 1782 O O . TRP A 1 228 ? -10.248 4.540 5.965 1.00 97.50 228 TRP A O 1
ATOM 1792 N N . LEU A 1 229 ? -10.104 2.408 5.272 1.00 98.19 229 LEU A N 1
ATOM 1793 C CA . LEU A 1 229 ? -8.884 2.109 6.017 1.00 98.19 229 LEU A CA 1
ATOM 1794 C C . LEU A 1 229 ? -7.748 1.823 5.039 1.00 98.19 229 LEU A C 1
ATOM 1796 O O . LEU A 1 229 ? -7.932 1.126 4.041 1.00 98.19 229 LEU A O 1
ATOM 1800 N N . HIS A 1 230 ? -6.569 2.355 5.325 1.00 98.06 230 HIS A N 1
ATOM 1801 C CA . HIS A 1 230 ? -5.379 2.136 4.512 1.00 98.06 230 HIS A CA 1
ATOM 1802 C C . HIS A 1 230 ? -4.223 1.642 5.381 1.00 98.06 230 HIS A C 1
ATOM 1804 O O . HIS A 1 230 ? -3.961 2.225 6.423 1.00 98.06 230 HIS A O 1
ATOM 1810 N N . PHE A 1 231 ? -3.526 0.581 4.990 1.00 97.62 231 PHE A N 1
ATOM 1811 C CA . PHE A 1 231 ? -2.412 0.021 5.757 1.00 97.62 231 PHE A CA 1
ATOM 1812 C C . PHE A 1 231 ? -1.089 0.302 5.052 1.00 97.62 231 PHE A C 1
ATOM 1814 O O . PHE A 1 231 ? -0.803 -0.279 4.006 1.00 97.62 231 PHE A O 1
ATOM 1821 N N . LEU A 1 232 ? -0.285 1.174 5.663 1.00 95.50 232 LEU A N 1
ATOM 1822 C CA . LEU A 1 232 ? 0.910 1.740 5.042 1.00 95.50 232 LEU A CA 1
ATOM 1823 C C . LEU A 1 232 ? 2.071 0.739 4.988 1.00 95.50 232 LEU A C 1
ATOM 1825 O O . LEU A 1 232 ? 2.536 0.277 6.033 1.00 95.50 232 LEU A O 1
ATOM 1829 N N . GLY A 1 233 ? 2.617 0.466 3.805 1.00 93.19 233 GLY A N 1
ATOM 1830 C CA . GLY A 1 233 ? 3.840 -0.324 3.621 1.00 93.19 233 GLY A CA 1
ATOM 1831 C C . GLY A 1 233 ? 3.686 -1.817 3.937 1.00 93.19 233 GLY A C 1
ATOM 1832 O O . GLY A 1 233 ? 4.561 -2.421 4.571 1.00 93.19 233 GLY A O 1
ATOM 1833 N N . VAL A 1 234 ? 2.575 -2.413 3.508 1.00 93.06 234 VAL A N 1
ATOM 1834 C CA . VAL A 1 234 ? 2.260 -3.841 3.623 1.00 93.06 234 VAL A CA 1
ATOM 1835 C C . VAL A 1 234 ? 2.282 -4.482 2.233 1.00 93.06 234 VAL A C 1
ATOM 1837 O O . VAL A 1 234 ? 1.486 -4.151 1.370 1.00 93.06 234 VAL A O 1
ATOM 1840 N N . GLY A 1 235 ? 3.181 -5.443 2.007 1.00 88.19 235 GLY A N 1
ATOM 1841 C CA . GLY A 1 235 ? 3.325 -6.098 0.695 1.00 88.19 235 GLY A CA 1
ATOM 1842 C C . GLY A 1 235 ? 3.312 -7.625 0.710 1.00 88.19 235 GLY A C 1
ATOM 1843 O O . GLY A 1 235 ? 3.569 -8.225 -0.331 1.00 88.19 235 GLY A O 1
ATOM 1844 N N . ASN A 1 236 ? 3.075 -8.255 1.866 1.00 89.75 236 ASN A N 1
ATOM 1845 C CA . ASN A 1 236 ? 3.130 -9.713 2.012 1.00 89.75 236 ASN A CA 1
ATOM 1846 C C . ASN A 1 236 ? 1.741 -10.367 1.875 1.00 89.75 236 ASN A C 1
ATOM 1848 O O . ASN A 1 236 ? 0.715 -9.757 2.178 1.00 89.75 236 ASN A O 1
ATOM 1852 N N . LEU A 1 237 ? 1.721 -11.626 1.429 1.00 94.56 237 LEU A N 1
ATOM 1853 C CA . LEU A 1 237 ? 0.491 -12.356 1.094 1.00 94.56 237 LEU A CA 1
ATOM 1854 C C . LEU A 1 237 ? -0.344 -12.723 2.328 1.00 94.56 237 LEU A C 1
ATOM 1856 O O . LEU A 1 237 ? -1.571 -12.724 2.273 1.00 94.56 237 LEU A O 1
ATOM 1860 N N . THR A 1 238 ? 0.315 -12.983 3.457 1.00 92.50 238 THR A N 1
ATOM 1861 C CA . THR A 1 238 ? -0.334 -13.257 4.745 1.00 92.50 238 THR A CA 1
ATOM 1862 C C . THR A 1 238 ? -1.218 -12.086 5.172 1.00 92.50 238 THR A C 1
ATOM 1864 O O . THR A 1 238 ? -2.392 -12.272 5.489 1.00 92.50 238 THR A O 1
ATOM 1867 N N . TYR A 1 239 ? -0.689 -10.863 5.125 1.00 93.38 239 TYR A N 1
ATOM 1868 C CA . TYR A 1 239 ? -1.441 -9.662 5.473 1.00 93.38 239 TYR A CA 1
ATOM 1869 C C . TYR A 1 239 ? -2.539 -9.338 4.462 1.00 93.38 239 TYR A C 1
ATOM 1871 O O . TYR A 1 239 ? -3.592 -8.875 4.884 1.00 93.38 239 TYR A O 1
ATOM 1879 N N . ALA A 1 240 ? -2.351 -9.625 3.170 1.00 95.06 240 ALA A N 1
ATOM 1880 C CA . ALA A 1 240 ? -3.427 -9.481 2.187 1.00 95.06 240 ALA A CA 1
ATOM 1881 C C . ALA A 1 240 ? -4.690 -10.247 2.625 1.00 95.06 240 ALA A C 1
ATOM 1883 O O . ALA A 1 240 ? -5.785 -9.689 2.645 1.00 95.06 240 ALA A O 1
ATOM 1884 N N . VAL A 1 241 ? -4.523 -11.495 3.076 1.00 96.31 241 VAL A N 1
ATOM 1885 C CA . VAL A 1 241 ? -5.626 -12.324 3.585 1.00 96.31 241 VAL A CA 1
ATOM 1886 C C . VAL A 1 241 ? -6.144 -11.833 4.940 1.00 96.31 241 VAL A C 1
ATOM 1888 O O . VAL A 1 241 ? -7.356 -11.765 5.135 1.00 96.31 241 VAL A O 1
ATOM 1891 N N . LEU A 1 242 ? -5.270 -11.449 5.879 1.00 96.31 242 LEU A N 1
ATOM 1892 C CA . LEU A 1 242 ? -5.704 -10.930 7.187 1.00 96.31 242 LEU A CA 1
ATOM 1893 C C . LEU A 1 242 ? -6.533 -9.648 7.067 1.00 96.31 242 LEU A C 1
ATOM 1895 O O . LEU A 1 242 ? -7.523 -9.487 7.780 1.00 96.31 242 LEU A O 1
ATOM 1899 N N . LEU A 1 243 ? -6.145 -8.742 6.170 1.00 97.94 243 LEU A N 1
ATOM 1900 C CA . LEU A 1 243 ? -6.868 -7.498 5.931 1.00 97.94 243 LEU A CA 1
ATOM 1901 C C . LEU A 1 243 ? -8.216 -7.749 5.253 1.00 97.94 243 LEU A C 1
ATOM 1903 O O . LEU A 1 243 ? -9.191 -7.085 5.601 1.00 97.94 243 LEU A O 1
ATOM 1907 N N . THR A 1 244 ? -8.309 -8.742 4.366 1.00 98.31 244 THR A N 1
ATOM 1908 C CA . THR A 1 244 ? -9.595 -9.204 3.826 1.00 98.31 244 THR A CA 1
ATOM 1909 C C . THR A 1 244 ? -10.500 -9.761 4.926 1.00 98.31 244 THR A C 1
ATOM 1911 O O . THR A 1 244 ? -11.661 -9.372 5.019 1.00 98.31 244 THR A O 1
ATOM 1914 N N . VAL A 1 245 ? -9.970 -10.585 5.834 1.00 98.19 245 VAL A N 1
ATOM 1915 C CA . VAL A 1 245 ? -10.739 -11.081 6.989 1.00 98.19 245 VAL A CA 1
ATOM 1916 C C . VAL A 1 245 ? -11.220 -9.932 7.881 1.00 98.19 245 VAL A C 1
ATOM 1918 O O . VAL A 1 245 ? -12.368 -9.936 8.330 1.00 98.19 245 VAL A O 1
ATOM 1921 N N . LEU A 1 246 ? -10.362 -8.944 8.152 1.00 98.62 246 LEU A N 1
ATOM 1922 C CA . LEU A 1 246 ? -10.735 -7.765 8.935 1.00 98.62 246 LEU A CA 1
ATOM 1923 C C . LEU A 1 246 ? -11.847 -6.962 8.244 1.00 98.62 246 LEU A C 1
ATOM 1925 O O . LEU A 1 246 ? -12.794 -6.540 8.910 1.00 98.62 246 LEU A O 1
ATOM 1929 N N . LEU A 1 247 ? -11.755 -6.778 6.923 1.00 98.50 247 LEU A N 1
ATOM 1930 C CA . LEU A 1 247 ? -12.783 -6.119 6.117 1.00 98.50 247 LEU A CA 1
ATOM 1931 C C . LEU A 1 247 ? -14.126 -6.844 6.242 1.00 98.50 247 LEU A C 1
ATOM 1933 O O . LEU A 1 247 ? -15.140 -6.202 6.523 1.00 98.50 247 LEU A O 1
ATOM 1937 N N . ASP A 1 248 ? -14.133 -8.168 6.084 1.00 98.38 248 ASP A N 1
ATOM 1938 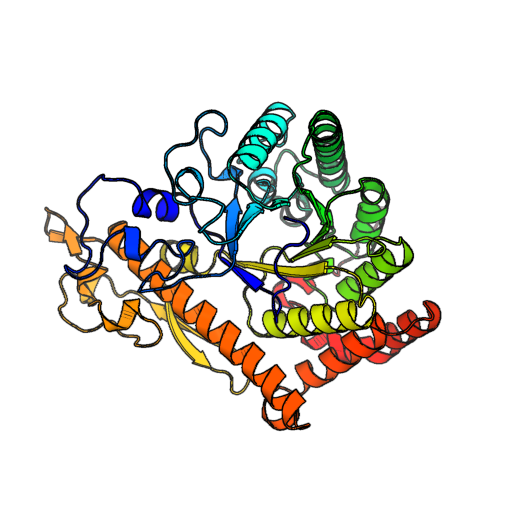C CA . ASP A 1 248 ? -15.348 -8.976 6.182 1.00 98.38 248 ASP A CA 1
ATOM 1939 C C . ASP A 1 248 ? -15.967 -8.897 7.582 1.00 98.38 248 ASP A C 1
ATOM 1941 O O . ASP A 1 248 ? -17.176 -8.700 7.717 1.00 98.38 248 ASP A O 1
ATOM 1945 N N . ALA A 1 249 ? -15.147 -8.982 8.634 1.00 98.62 249 ALA A N 1
ATOM 1946 C CA . ALA A 1 249 ? -15.614 -8.895 10.014 1.00 98.62 249 ALA A CA 1
ATOM 1947 C C . ALA A 1 249 ? -16.207 -7.510 10.335 1.00 98.62 249 ALA A C 1
ATOM 1949 O O . ALA A 1 249 ? -17.270 -7.412 10.956 1.00 98.62 249 ALA A O 1
ATOM 1950 N N . LEU A 1 250 ? -15.569 -6.429 9.871 1.00 98.50 250 LEU A N 1
ATOM 1951 C CA . LEU A 1 250 ? -16.092 -5.070 10.028 1.00 98.50 250 LEU A CA 1
ATOM 1952 C C . LEU A 1 250 ? -17.394 -4.871 9.243 1.00 98.50 250 LEU A C 1
ATOM 1954 O O . LEU A 1 250 ? -18.331 -4.278 9.772 1.00 98.50 250 LEU A O 1
ATOM 1958 N N . ARG A 1 251 ? -17.508 -5.398 8.018 1.00 97.50 251 ARG A N 1
ATOM 1959 C CA . ARG A 1 251 ? -18.754 -5.334 7.233 1.00 97.50 251 ARG A CA 1
ATOM 1960 C C . ARG A 1 251 ? -19.878 -6.154 7.862 1.00 97.50 251 ARG A C 1
ATOM 1962 O O . ARG A 1 251 ? -21.013 -5.686 7.906 1.00 97.50 251 ARG A O 1
ATOM 1969 N N . ALA A 1 252 ? -19.574 -7.327 8.416 1.00 98.00 252 ALA A N 1
ATOM 1970 C CA . ALA A 1 252 ? -20.537 -8.117 9.182 1.00 98.00 252 ALA A CA 1
ATOM 1971 C C . ALA A 1 252 ? -21.034 -7.350 10.417 1.00 98.00 252 ALA A C 1
ATOM 1973 O O . ALA A 1 252 ? -22.216 -7.407 10.768 1.00 98.00 252 ALA A O 1
ATOM 1974 N N . ARG A 1 253 ? -20.142 -6.590 11.060 1.00 98.00 253 ARG A N 1
ATOM 1975 C CA . ARG A 1 253 ? -20.490 -5.744 12.199 1.00 98.00 253 ARG A CA 1
ATOM 1976 C C . ARG A 1 253 ? -21.295 -4.498 11.806 1.00 98.00 253 ARG A C 1
ATOM 1978 O O . ARG A 1 253 ? -22.221 -4.118 12.527 1.00 98.00 253 ARG A O 1
ATOM 1985 N N . PHE A 1 254 ? -20.956 -3.876 10.683 1.00 97.31 254 PHE A N 1
ATOM 1986 C CA . PHE A 1 254 ? -21.523 -2.616 10.203 1.00 97.31 254 PHE A CA 1
ATOM 1987 C C . PHE A 1 254 ? -22.114 -2.777 8.790 1.00 97.31 254 PHE A C 1
ATOM 1989 O O . PHE A 1 254 ? -21.607 -2.191 7.837 1.00 97.31 254 PHE A O 1
ATOM 1996 N N . PRO A 1 255 ? -23.225 -3.520 8.621 1.00 95.12 255 PRO A N 1
ATOM 1997 C CA . PRO A 1 255 ? -23.742 -3.886 7.295 1.00 95.12 255 PRO A CA 1
ATOM 1998 C C . PRO A 1 255 ? -24.276 -2.708 6.463 1.00 95.12 255 PRO A C 1
ATOM 2000 O O . PRO A 1 255 ? -24.516 -2.864 5.272 1.00 95.12 255 PRO A O 1
ATOM 2003 N N . LYS A 1 256 ? -24.492 -1.537 7.078 1.00 94.44 256 LYS A N 1
ATOM 2004 C CA . LYS A 1 256 ? -24.939 -0.313 6.388 1.00 94.44 256 LYS A CA 1
ATOM 2005 C C . LYS A 1 256 ? -23.787 0.590 5.934 1.00 94.44 256 LYS A C 1
ATOM 2007 O O . LYS A 1 256 ? -24.036 1.545 5.211 1.00 94.44 256 LYS A O 1
ATOM 2012 N N . LEU A 1 257 ? -22.562 0.317 6.380 1.00 95.25 257 LEU A N 1
ATOM 2013 C CA . LEU A 1 257 ? -21.393 1.141 6.096 1.00 95.25 257 LEU A CA 1
ATOM 2014 C C . LEU A 1 257 ? -20.756 0.726 4.764 1.00 95.25 257 LEU A C 1
ATOM 2016 O O . LEU A 1 257 ? -20.352 -0.427 4.586 1.00 95.25 257 LEU A O 1
ATOM 2020 N N . ALA A 1 258 ? -20.557 1.687 3.863 1.00 96.00 258 ALA A N 1
ATOM 2021 C CA . ALA A 1 258 ? -19.674 1.524 2.716 1.00 96.00 258 ALA A CA 1
ATOM 2022 C C . ALA A 1 258 ? -18.199 1.551 3.165 1.00 96.00 258 ALA A C 1
ATOM 2024 O O . ALA A 1 258 ? -17.566 2.602 3.202 1.00 96.00 258 ALA A O 1
ATOM 2025 N N . LEU A 1 259 ? -17.663 0.388 3.556 1.00 96.25 259 LEU A N 1
ATOM 2026 C CA . LEU A 1 259 ? -16.273 0.225 4.000 1.00 96.25 259 LEU A CA 1
ATOM 2027 C C . LEU A 1 259 ? -15.403 -0.437 2.927 1.00 96.25 259 LEU A C 1
ATOM 2029 O O . LEU A 1 259 ? -15.775 -1.488 2.398 1.00 96.25 259 LEU A O 1
ATOM 2033 N N . ASN A 1 260 ? -14.209 0.112 2.704 1.00 97.00 260 ASN A N 1
ATOM 2034 C CA . ASN A 1 260 ? -13.108 -0.550 2.002 1.00 97.00 260 ASN A CA 1
ATOM 2035 C C . ASN A 1 260 ? -11.832 -0.535 2.862 1.00 97.00 260 ASN A C 1
ATOM 2037 O O . ASN A 1 260 ? -11.597 0.397 3.635 1.00 97.00 260 ASN A O 1
ATOM 2041 N N . ILE A 1 261 ? -11.009 -1.575 2.707 1.00 98.19 261 ILE A N 1
ATOM 2042 C CA . ILE A 1 261 ? -9.648 -1.643 3.245 1.00 98.19 261 ILE A CA 1
ATOM 2043 C C . ILE A 1 261 ? -8.684 -1.712 2.065 1.00 98.19 261 ILE A C 1
ATOM 2045 O O . ILE A 1 261 ? -8.898 -2.482 1.133 1.00 98.19 261 ILE A O 1
ATOM 2049 N N . SER A 1 262 ? -7.610 -0.936 2.128 1.00 97.88 262 SER A N 1
ATOM 2050 C CA . SER A 1 262 ? -6.505 -0.990 1.171 1.00 97.88 262 SER A CA 1
ATOM 2051 C C . SER A 1 262 ? -5.165 -1.075 1.883 1.00 97.88 262 SER A C 1
ATOM 2053 O O . SER A 1 262 ? -5.076 -0.822 3.085 1.00 97.88 262 SER A O 1
ATOM 2055 N N . TYR A 1 263 ? -4.126 -1.424 1.143 1.00 97.81 263 TYR A N 1
ATOM 2056 C CA . TYR A 1 263 ? -2.762 -1.502 1.640 1.00 97.81 263 TYR A CA 1
ATOM 2057 C C . TYR A 1 263 ? -1.777 -1.337 0.490 1.00 97.81 263 TYR A C 1
ATOM 2059 O O . TYR A 1 263 ? -2.110 -1.677 -0.642 1.00 97.81 263 TYR A O 1
ATOM 2067 N N . ASP A 1 264 ? -0.581 -0.823 0.753 1.00 97.12 264 ASP A N 1
ATOM 2068 C CA . ASP A 1 264 ? 0.368 -0.501 -0.311 1.00 97.12 264 ASP A CA 1
ATOM 2069 C C . ASP A 1 264 ? 1.740 -1.147 -0.144 1.00 97.12 264 ASP A C 1
ATOM 2071 O O . ASP A 1 264 ? 2.230 -1.418 0.952 1.00 97.12 264 ASP A O 1
ATOM 2075 N N . SER A 1 265 ? 2.409 -1.312 -1.280 1.00 95.69 265 SER A N 1
ATOM 2076 C CA . SER A 1 265 ? 3.849 -1.506 -1.315 1.00 95.69 265 SER A CA 1
ATOM 2077 C C . SER A 1 265 ? 4.426 -0.959 -2.614 1.00 95.69 265 SER A C 1
ATOM 2079 O O . SER A 1 265 ? 3.844 -1.121 -3.689 1.00 95.69 265 SER A O 1
ATOM 2081 N N . SER A 1 266 ? 5.618 -0.372 -2.517 1.00 96.00 266 SER A N 1
ATOM 2082 C CA . SER A 1 266 ? 6.426 0.069 -3.659 1.00 96.00 266 SER A CA 1
ATOM 2083 C C . SER A 1 266 ? 7.393 -1.007 -4.162 1.00 96.00 266 SER A C 1
ATOM 2085 O O . SER A 1 266 ? 8.232 -0.736 -5.023 1.00 96.00 266 SER A O 1
ATOM 2087 N N . THR A 1 267 ? 7.334 -2.235 -3.628 1.00 95.75 267 THR A N 1
ATOM 2088 C CA . THR A 1 267 ? 8.297 -3.298 -3.962 1.00 95.75 267 THR A CA 1
ATOM 2089 C C . THR A 1 267 ? 8.333 -3.591 -5.460 1.00 95.75 267 THR A C 1
ATOM 2091 O O . THR A 1 267 ? 9.428 -3.702 -6.001 1.00 95.75 267 THR A O 1
ATOM 2094 N N . ALA A 1 268 ? 7.185 -3.644 -6.147 1.00 97.06 268 ALA A N 1
ATOM 2095 C CA . ALA A 1 268 ? 7.143 -3.933 -7.584 1.00 97.06 268 ALA A CA 1
ATOM 2096 C C . ALA A 1 268 ? 8.020 -2.974 -8.414 1.00 97.06 268 ALA A C 1
ATOM 2098 O O . ALA A 1 268 ? 8.732 -3.418 -9.314 1.00 97.06 268 ALA A O 1
ATOM 2099 N N . PHE A 1 269 ? 8.033 -1.690 -8.047 1.00 97.75 269 PHE A N 1
ATOM 2100 C CA . PHE A 1 269 ? 8.751 -0.633 -8.761 1.00 97.75 269 PHE A CA 1
ATOM 2101 C C . PHE A 1 269 ? 10.169 -0.398 -8.234 1.00 97.75 269 PHE A C 1
ATOM 2103 O O . PHE A 1 269 ? 11.049 0.008 -8.983 1.00 97.75 269 PHE A O 1
ATOM 2110 N N . THR A 1 270 ? 10.417 -0.649 -6.945 1.00 96.19 270 THR A N 1
ATOM 2111 C CA . THR A 1 270 ? 11.701 -0.299 -6.311 1.00 96.19 270 THR A CA 1
ATOM 2112 C C . THR A 1 270 ? 12.654 -1.472 -6.134 1.00 96.19 270 THR A C 1
ATOM 2114 O O . THR A 1 270 ? 13.841 -1.248 -5.908 1.00 96.19 270 THR A O 1
ATOM 2117 N N . MET A 1 271 ? 12.177 -2.714 -6.237 1.00 95.44 271 MET A N 1
ATOM 2118 C CA . MET A 1 271 ? 13.004 -3.904 -6.036 1.00 95.44 271 MET A CA 1
ATOM 2119 C C . MET A 1 271 ? 14.152 -3.977 -7.047 1.00 95.44 271 MET A C 1
ATOM 2121 O O . MET A 1 271 ? 15.310 -4.087 -6.649 1.00 95.44 271 MET A O 1
ATOM 2125 N N . ASN A 1 272 ? 13.856 -3.842 -8.340 1.00 96.81 272 ASN A N 1
ATOM 2126 C CA . ASN A 1 272 ? 14.889 -3.921 -9.366 1.00 96.81 272 ASN A CA 1
ATOM 2127 C C . ASN A 1 272 ? 15.921 -2.777 -9.267 1.00 96.81 272 ASN A C 1
ATOM 2129 O O . ASN A 1 272 ? 17.107 -3.090 -9.173 1.00 96.81 272 ASN A O 1
ATOM 2133 N N . PRO A 1 273 ? 15.533 -1.490 -9.151 1.00 93.62 273 PRO A N 1
ATOM 2134 C CA . PRO A 1 273 ? 16.502 -0.412 -8.943 1.00 93.62 273 PRO A CA 1
ATOM 2135 C C . PRO A 1 273 ? 17.387 -0.576 -7.698 1.00 93.62 273 PRO A C 1
ATOM 2137 O O . PRO A 1 273 ? 18.527 -0.119 -7.695 1.00 93.62 273 PRO A O 1
ATOM 2140 N N . LYS A 1 274 ? 16.883 -1.210 -6.628 1.00 93.62 274 LYS A N 1
ATOM 2141 C CA . LYS A 1 274 ? 17.621 -1.373 -5.363 1.00 93.62 274 LYS A CA 1
ATOM 2142 C C . LYS A 1 274 ? 18.557 -2.577 -5.345 1.00 93.62 274 LYS A C 1
ATOM 2144 O O . LYS A 1 274 ? 19.624 -2.493 -4.744 1.00 93.62 274 LYS A O 1
ATOM 2149 N N . SER A 1 275 ? 18.151 -3.709 -5.919 1.00 93.50 275 SER A N 1
ATOM 2150 C CA . SER A 1 275 ? 18.882 -4.978 -5.773 1.00 93.50 275 SER A CA 1
ATOM 2151 C C . SER A 1 275 ? 19.097 -5.751 -7.074 1.00 93.50 275 SER A C 1
ATOM 2153 O O . SER A 1 275 ? 19.749 -6.799 -7.046 1.00 93.50 275 SER A O 1
ATOM 2155 N N . GLY A 1 276 ? 18.580 -5.255 -8.198 1.00 95.81 276 GLY A N 1
ATOM 2156 C CA . GLY A 1 276 ? 18.592 -5.943 -9.489 1.00 95.81 276 GLY A CA 1
ATOM 2157 C C . GLY A 1 276 ? 17.635 -7.134 -9.562 1.00 95.81 276 GLY A C 1
ATOM 2158 O O . GLY A 1 276 ? 17.728 -7.917 -10.503 1.00 95.81 276 GLY A O 1
ATOM 2159 N N . ASP A 1 277 ? 16.744 -7.298 -8.579 1.00 97.56 277 ASP A N 1
ATOM 2160 C CA . ASP A 1 277 ? 15.857 -8.461 -8.499 1.00 97.56 277 ASP A CA 1
ATOM 2161 C C . ASP A 1 277 ? 14.598 -8.295 -9.384 1.00 97.56 277 ASP A C 1
ATOM 2163 O O . ASP A 1 277 ? 14.119 -7.178 -9.607 1.00 97.56 277 ASP A O 1
ATOM 2167 N N . PHE A 1 278 ? 14.026 -9.411 -9.834 1.00 97.94 278 PHE A N 1
ATOM 2168 C CA . PHE A 1 278 ? 12.696 -9.529 -10.445 1.00 97.94 278 PHE A CA 1
ATOM 2169 C C . PHE A 1 278 ? 11.979 -10.775 -9.893 1.00 97.94 278 PHE A C 1
ATOM 2171 O O . PHE A 1 278 ? 12.631 -11.688 -9.384 1.00 97.94 278 PHE A O 1
ATOM 2178 N N . TYR A 1 279 ? 10.646 -10.818 -9.945 1.00 97.81 279 TYR A N 1
ATOM 2179 C CA . TYR A 1 279 ? 9.882 -11.964 -9.437 1.00 97.81 279 TYR A CA 1
ATOM 2180 C C . TYR A 1 279 ? 9.868 -13.151 -10.411 1.00 97.81 279 TYR A C 1
ATOM 2182 O O . TYR A 1 279 ? 9.745 -12.987 -11.616 1.00 97.81 279 TYR A O 1
ATOM 2190 N N . THR A 1 280 ? 9.925 -14.377 -9.903 1.00 96.50 280 THR A N 1
ATOM 2191 C CA . THR A 1 280 ? 9.890 -15.586 -10.739 1.00 96.50 280 THR A CA 1
ATOM 2192 C C . THR A 1 280 ? 8.548 -16.284 -10.637 1.00 96.50 280 THR A C 1
ATOM 2194 O O . THR A 1 280 ? 7.762 -16.253 -11.578 1.00 96.50 280 THR A O 1
ATOM 2197 N N . ASP A 1 281 ? 8.253 -16.877 -9.495 1.00 92.44 281 ASP A N 1
ATOM 2198 C CA . ASP A 1 281 ? 7.133 -17.782 -9.278 1.00 92.44 281 ASP A CA 1
ATOM 2199 C C . ASP A 1 281 ? 6.527 -17.570 -7.885 1.00 92.44 281 ASP A C 1
ATOM 2201 O O . ASP A 1 281 ? 7.053 -16.827 -7.055 1.00 92.44 281 ASP A O 1
ATOM 2205 N N . ILE A 1 282 ? 5.356 -18.161 -7.664 1.00 95.12 282 ILE A N 1
ATOM 2206 C CA . ILE A 1 282 ? 4.556 -17.962 -6.457 1.00 95.12 282 ILE A CA 1
ATOM 2207 C C . ILE A 1 282 ? 4.500 -19.295 -5.718 1.00 95.12 282 ILE A C 1
ATOM 2209 O O . ILE A 1 282 ? 3.991 -20.277 -6.260 1.00 95.12 282 ILE A O 1
ATOM 2213 N N . ASP A 1 283 ? 4.960 -19.313 -4.471 1.00 93.06 283 ASP A N 1
ATOM 2214 C CA . ASP A 1 283 ? 4.898 -20.484 -3.604 1.00 93.06 283 ASP A CA 1
ATOM 2215 C C . ASP A 1 283 ? 3.894 -20.254 -2.470 1.00 93.06 283 ASP A C 1
ATOM 2217 O O . ASP A 1 283 ? 4.137 -19.480 -1.548 1.00 93.06 283 ASP A O 1
ATOM 2221 N N . LEU A 1 284 ? 2.754 -20.948 -2.536 1.00 92.00 284 LEU A N 1
ATOM 2222 C CA . LEU A 1 284 ? 1.696 -20.928 -1.518 1.00 92.00 284 LEU A CA 1
ATOM 2223 C C . LEU A 1 284 ? 1.599 -22.254 -0.743 1.00 92.00 284 LEU A C 1
ATOM 2225 O O . LEU A 1 284 ? 0.519 -22.596 -0.251 1.00 92.00 284 LEU A O 1
ATOM 2229 N N . SER A 1 285 ? 2.672 -23.045 -0.686 1.00 86.00 285 SER A N 1
ATOM 2230 C CA . SER A 1 285 ? 2.702 -24.296 0.083 1.00 86.00 285 SER A CA 1
ATOM 2231 C C . SER A 1 285 ? 2.787 -24.021 1.587 1.00 86.00 285 SER A C 1
ATOM 2233 O O . SER A 1 285 ? 1.807 -24.251 2.292 1.00 86.00 285 SER A O 1
ATOM 2235 N N . ASP A 1 286 ? 3.898 -23.428 2.034 1.00 75.00 286 ASP A N 1
ATOM 2236 C CA . ASP A 1 286 ? 4.197 -23.213 3.453 1.00 75.00 286 ASP A CA 1
ATOM 2237 C C . ASP A 1 286 ? 4.267 -21.721 3.816 1.00 75.00 286 ASP A C 1
ATOM 2239 O O . ASP A 1 286 ? 3.404 -21.201 4.523 1.00 75.00 286 ASP A O 1
ATOM 2243 N N . ASN A 1 287 ? 5.280 -21.007 3.311 1.00 74.69 287 ASN A N 1
ATOM 2244 C CA . ASN A 1 287 ? 5.610 -19.644 3.758 1.00 74.69 287 ASN A CA 1
ATOM 2245 C C . ASN A 1 287 ? 4.930 -18.524 2.962 1.00 74.69 287 ASN A C 1
ATOM 2247 O O . ASN A 1 287 ? 5.103 -17.355 3.304 1.00 74.69 287 ASN A O 1
ATOM 2251 N N . TRP A 1 288 ? 4.171 -18.870 1.918 1.00 90.44 288 TRP A N 1
ATOM 2252 C CA . TRP A 1 288 ? 3.431 -17.922 1.081 1.00 90.44 288 TRP A CA 1
ATOM 2253 C C . TRP A 1 288 ? 4.316 -16.783 0.561 1.00 90.44 288 TRP A C 1
ATOM 2255 O O . TRP A 1 288 ? 4.191 -15.619 0.952 1.00 90.44 288 TRP A O 1
ATOM 2265 N N . THR A 1 289 ? 5.229 -17.135 -0.336 1.00 91.25 289 THR A N 1
ATOM 2266 C CA . THR A 1 289 ? 6.273 -16.250 -0.849 1.00 91.25 289 THR A CA 1
ATOM 2267 C C . THR A 1 289 ? 6.145 -16.027 -2.347 1.00 91.25 289 THR A C 1
ATOM 2269 O O . THR A 1 289 ? 5.622 -16.855 -3.091 1.00 91.25 289 THR A O 1
ATOM 2272 N N . ILE A 1 290 ? 6.662 -14.885 -2.799 1.00 95.12 290 ILE A N 1
ATOM 2273 C CA . ILE A 1 290 ? 6.935 -14.643 -4.213 1.00 95.12 290 ILE A CA 1
ATOM 2274 C C . ILE A 1 290 ? 8.443 -14.788 -4.384 1.00 95.12 290 ILE A C 1
ATOM 2276 O O . ILE A 1 290 ? 9.213 -14.024 -3.793 1.00 95.12 290 ILE A O 1
ATOM 2280 N N . ASN A 1 291 ? 8.853 -15.801 -5.137 1.00 95.62 291 ASN A N 1
ATOM 2281 C CA . ASN A 1 291 ? 10.252 -16.086 -5.405 1.00 95.62 291 ASN A CA 1
ATOM 2282 C C . ASN A 1 291 ? 10.840 -15.019 -6.328 1.00 95.62 291 ASN A C 1
ATOM 2284 O O . ASN A 1 291 ? 10.121 -14.324 -7.055 1.00 95.62 291 ASN A O 1
ATOM 2288 N N . LYS A 1 292 ? 12.157 -14.844 -6.249 1.00 96.62 292 LYS A N 1
ATOM 2289 C CA . LYS A 1 292 ? 12.874 -13.806 -6.983 1.00 96.62 292 LYS A CA 1
ATOM 2290 C C . LYS A 1 292 ? 14.212 -14.308 -7.491 1.00 96.62 292 LYS A C 1
ATOM 2292 O O . LYS A 1 292 ? 14.845 -15.144 -6.850 1.00 96.62 292 LYS A O 1
ATOM 2297 N N . ASP A 1 293 ? 14.653 -13.707 -8.582 1.00 97.31 293 ASP A N 1
ATOM 2298 C CA . ASP A 1 293 ? 15.974 -13.905 -9.168 1.00 97.31 293 ASP A CA 1
ATOM 2299 C C . ASP A 1 293 ? 16.555 -12.549 -9.604 1.00 97.31 293 ASP A C 1
ATOM 2301 O O . ASP A 1 293 ? 15.914 -11.508 -9.435 1.00 97.31 293 ASP A O 1
ATOM 2305 N N . LYS A 1 294 ? 17.789 -12.533 -10.106 1.00 97.25 294 LYS A N 1
ATOM 2306 C CA . LYS A 1 294 ? 18.531 -11.330 -10.480 1.00 97.25 294 LYS A CA 1
ATOM 2307 C C . LYS A 1 294 ? 18.634 -11.163 -11.983 1.00 97.25 294 LYS A C 1
ATOM 2309 O O . LYS A 1 294 ? 18.908 -12.106 -12.717 1.00 97.25 294 LYS A O 1
ATOM 2314 N N . VAL A 1 295 ? 18.526 -9.916 -12.428 1.00 96.81 295 VAL A N 1
ATOM 2315 C CA . VAL A 1 295 ? 18.917 -9.551 -13.788 1.00 96.81 295 VAL A CA 1
ATOM 2316 C C . VAL A 1 295 ? 20.425 -9.748 -13.954 1.00 96.81 295 VAL A C 1
ATOM 2318 O O . VAL A 1 295 ? 21.223 -9.151 -13.225 1.00 96.81 295 VAL A O 1
ATOM 2321 N N . VAL A 1 296 ? 20.825 -10.552 -14.941 1.00 95.50 296 VAL A N 1
ATOM 2322 C CA . VAL A 1 296 ? 22.234 -10.837 -15.241 1.00 95.50 296 VAL A CA 1
ATOM 2323 C C . VAL A 1 296 ? 22.693 -9.969 -16.412 1.00 95.50 296 VAL A C 1
ATOM 2325 O O . VAL A 1 296 ? 22.751 -10.408 -17.554 1.00 95.50 296 VAL A O 1
ATOM 2328 N N . VAL A 1 297 ? 23.034 -8.710 -16.117 1.00 93.44 297 VAL A N 1
ATOM 2329 C CA . VAL A 1 297 ? 23.317 -7.654 -17.115 1.00 93.44 297 VAL A CA 1
ATOM 2330 C C . VAL A 1 297 ? 24.271 -8.099 -18.232 1.00 93.44 297 VAL A C 1
ATOM 2332 O O . VAL A 1 297 ? 24.018 -7.830 -19.401 1.00 93.44 297 VAL A O 1
ATOM 2335 N N . LYS A 1 298 ? 25.361 -8.793 -17.893 1.00 93.25 298 LYS A N 1
ATOM 2336 C CA . LYS A 1 298 ? 26.358 -9.228 -18.882 1.00 93.25 298 LYS A CA 1
ATOM 2337 C C . LYS A 1 298 ? 25.830 -10.307 -19.834 1.00 93.25 298 LYS A C 1
ATOM 2339 O O . LYS A 1 298 ? 26.240 -10.328 -20.988 1.00 93.25 298 LYS A O 1
ATOM 2344 N N . ASP A 1 299 ? 24.952 -11.180 -19.351 1.00 94.44 299 ASP A N 1
ATOM 2345 C CA . ASP A 1 299 ? 24.458 -12.330 -20.113 1.00 94.44 299 ASP A CA 1
ATOM 2346 C C . ASP A 1 299 ? 23.177 -11.995 -20.886 1.00 94.44 299 ASP A C 1
ATOM 2348 O O . ASP A 1 299 ? 22.868 -12.647 -21.880 1.00 94.44 299 ASP A O 1
ATOM 2352 N N . TRP A 1 300 ? 22.437 -10.985 -20.422 1.00 96.69 300 TRP A N 1
ATOM 2353 C CA . TRP A 1 300 ? 21.158 -10.570 -20.995 1.00 96.69 300 TRP A CA 1
ATOM 2354 C C . TRP A 1 300 ? 21.300 -9.557 -22.128 1.00 96.69 300 TRP A C 1
ATOM 2356 O O . TRP A 1 300 ? 20.360 -9.397 -22.903 1.00 96.69 300 TRP A O 1
ATOM 2366 N N . VAL A 1 301 ? 22.444 -8.871 -22.221 1.00 96.88 301 VAL A N 1
ATOM 2367 C CA . VAL A 1 301 ? 22.669 -7.819 -23.219 1.00 96.88 301 VAL A CA 1
ATOM 2368 C C . VAL A 1 301 ? 22.395 -8.328 -24.634 1.00 96.88 301 VAL A C 1
ATOM 2370 O O . VAL A 1 301 ? 22.992 -9.310 -25.073 1.00 96.88 301 VAL A O 1
ATOM 2373 N N . ASP A 1 302 ? 21.450 -7.681 -25.320 1.00 94.75 302 ASP A N 1
ATOM 2374 C CA . ASP A 1 302 ? 21.021 -7.998 -26.691 1.00 94.75 302 ASP A CA 1
ATOM 2375 C C . ASP A 1 302 ? 20.616 -9.480 -26.903 1.00 94.75 302 ASP A C 1
ATOM 2377 O O . ASP A 1 302 ? 20.611 -10.001 -28.022 1.00 94.75 302 ASP A O 1
ATOM 2381 N N . SER A 1 303 ? 20.274 -10.189 -25.820 1.00 95.56 303 SER A N 1
ATOM 2382 C CA . SER A 1 303 ? 19.939 -11.614 -25.834 1.00 95.56 303 SER A CA 1
ATOM 2383 C C . SER A 1 303 ? 18.517 -11.840 -26.346 1.00 95.56 303 SER A C 1
ATOM 2385 O O . SER A 1 303 ? 17.544 -11.354 -25.777 1.00 95.56 303 SER A O 1
ATOM 2387 N N . ASN A 1 304 ? 18.368 -12.679 -27.372 1.00 95.38 304 ASN A N 1
ATOM 2388 C CA . ASN A 1 304 ? 17.055 -13.104 -27.878 1.00 95.38 304 ASN A CA 1
ATOM 2389 C C . ASN A 1 304 ? 16.402 -14.215 -27.033 1.00 95.38 304 ASN A C 1
ATOM 2391 O O . ASN A 1 304 ? 15.381 -14.777 -27.436 1.00 95.38 304 ASN A O 1
ATOM 2395 N N . LYS A 1 305 ? 16.991 -14.595 -25.891 1.00 96.44 305 LYS A N 1
ATOM 2396 C CA . LYS A 1 305 ? 16.388 -15.595 -25.005 1.00 96.44 305 LYS A CA 1
ATOM 2397 C C . LYS A 1 305 ? 15.115 -15.034 -24.380 1.00 96.44 305 LYS A C 1
ATOM 2399 O O . LYS A 1 305 ? 15.046 -13.864 -24.006 1.00 96.44 305 LYS A O 1
ATOM 2404 N N . THR A 1 306 ? 14.111 -15.892 -24.246 1.00 95.62 306 THR A N 1
ATOM 2405 C CA . THR A 1 306 ? 12.872 -15.566 -23.534 1.00 95.62 306 THR A CA 1
ATOM 2406 C C . THR A 1 306 ? 13.174 -15.159 -22.100 1.00 95.62 306 THR A C 1
ATOM 2408 O O . THR A 1 306 ? 14.060 -15.746 -21.477 1.00 95.62 306 THR A O 1
ATOM 2411 N N . PHE A 1 307 ? 12.397 -14.223 -21.554 1.00 96.31 307 PHE A N 1
ATOM 2412 C CA . PHE A 1 307 ? 12.530 -13.843 -20.153 1.00 96.31 307 PHE A CA 1
ATOM 2413 C C . PHE A 1 307 ? 12.445 -15.074 -19.223 1.00 96.31 307 PHE A C 1
ATOM 2415 O O . PHE A 1 307 ? 11.555 -15.915 -19.408 1.00 96.31 307 PHE A O 1
ATOM 2422 N N . PRO A 1 308 ? 13.318 -15.190 -18.203 1.00 94.19 308 PRO A N 1
ATOM 2423 C CA . PRO A 1 308 ? 13.442 -16.389 -17.359 1.00 94.19 308 PRO A CA 1
ATOM 2424 C C . PRO A 1 308 ? 12.263 -16.637 -16.396 1.00 94.19 308 PRO A C 1
ATOM 2426 O O . PRO A 1 308 ? 12.327 -17.515 -15.542 1.00 94.19 308 PRO A O 1
ATOM 2429 N N . SER A 1 309 ? 11.163 -15.897 -16.539 1.00 94.12 309 SER A N 1
ATOM 2430 C CA . SER A 1 309 ? 9.902 -16.095 -15.821 1.00 94.12 309 SER A CA 1
ATOM 2431 C C . SER A 1 309 ? 8.725 -16.014 -16.788 1.00 94.12 309 SER A C 1
ATOM 2433 O O . SER A 1 309 ? 8.727 -15.220 -17.722 1.00 94.12 309 SER A O 1
ATOM 2435 N N . GLN A 1 310 ? 7.677 -16.800 -16.552 1.00 92.75 310 GLN A N 1
ATOM 2436 C CA . GLN A 1 310 ? 6.451 -16.811 -17.368 1.00 92.75 310 GLN A CA 1
ATOM 2437 C C . GLN A 1 310 ? 5.205 -16.430 -16.546 1.00 92.75 310 GLN A C 1
ATOM 2439 O O . GLN A 1 310 ? 4.068 -16.714 -16.930 1.00 92.75 310 GLN A O 1
ATOM 2444 N N . SER A 1 311 ? 5.423 -15.773 -15.404 1.00 94.00 311 SER A N 1
ATOM 2445 C CA . SER A 1 311 ? 4.401 -15.532 -14.379 1.00 94.00 311 SER A CA 1
ATOM 2446 C C . SER A 1 311 ? 3.600 -14.238 -14.550 1.00 94.00 311 SER A C 1
ATOM 2448 O O . SER A 1 311 ? 2.683 -13.994 -13.765 1.00 94.00 311 SER A O 1
ATOM 2450 N N . SER A 1 312 ? 3.889 -13.415 -15.566 1.00 95.50 312 SER A N 1
ATOM 2451 C CA . SER A 1 312 ? 3.085 -12.231 -15.905 1.00 95.50 312 SER A CA 1
ATOM 2452 C C . SER A 1 312 ? 2.796 -12.135 -17.406 1.00 95.50 312 SER A C 1
ATOM 2454 O O . SER A 1 312 ? 3.362 -12.875 -18.207 1.00 95.50 312 SER A O 1
ATOM 2456 N N . ALA A 1 313 ? 1.893 -11.231 -17.803 1.00 94.56 313 ALA A N 1
ATOM 2457 C CA . ALA A 1 313 ? 1.633 -10.946 -19.216 1.00 94.56 313 ALA A CA 1
ATOM 2458 C C . ALA A 1 313 ? 2.882 -10.386 -19.920 1.00 94.56 313 ALA A C 1
ATOM 2460 O O . ALA A 1 313 ? 3.239 -10.854 -20.997 1.00 94.56 313 ALA A O 1
ATOM 2461 N N . VAL A 1 314 ? 3.591 -9.459 -19.265 1.00 93.62 314 VAL A N 1
ATOM 2462 C CA . VAL A 1 314 ? 4.828 -8.850 -19.781 1.00 93.62 314 VAL A CA 1
ATOM 2463 C C . VAL A 1 314 ? 5.906 -9.895 -20.037 1.00 93.62 314 VAL A C 1
ATOM 2465 O O . VAL A 1 314 ? 6.500 -9.920 -21.109 1.00 93.62 314 VAL A O 1
ATOM 2468 N N . SER A 1 315 ? 6.154 -10.796 -19.085 1.00 94.25 315 SER A N 1
ATOM 2469 C CA . SER A 1 315 ? 7.276 -11.730 -19.218 1.00 94.25 315 SER A CA 1
ATOM 2470 C C . SER A 1 315 ? 7.092 -12.786 -20.309 1.00 94.25 315 SER A C 1
ATOM 2472 O O . SER A 1 315 ? 8.062 -13.395 -20.749 1.00 94.25 315 SER A O 1
ATOM 2474 N N . LYS A 1 316 ? 5.858 -12.974 -20.785 1.00 94.88 316 LYS A N 1
ATOM 2475 C CA . LYS A 1 316 ? 5.535 -13.871 -21.903 1.00 94.88 316 LYS A CA 1
ATOM 2476 C C . LYS A 1 316 ? 5.861 -13.278 -23.272 1.00 94.88 316 LYS A C 1
ATOM 2478 O O . LYS A 1 316 ? 5.879 -14.019 -24.250 1.00 94.88 316 LYS A O 1
ATOM 2483 N N . ILE A 1 317 ? 6.077 -11.964 -23.355 1.00 93.88 317 ILE A N 1
ATOM 2484 C CA . ILE A 1 317 ? 6.236 -11.241 -24.626 1.00 93.88 317 ILE A CA 1
ATOM 2485 C C . ILE A 1 317 ? 7.562 -10.479 -24.738 1.00 93.88 317 ILE A C 1
ATOM 2487 O O . ILE A 1 317 ? 7.810 -9.857 -25.767 1.00 93.88 317 ILE A O 1
ATOM 2491 N N . ILE A 1 318 ? 8.410 -10.520 -23.705 1.00 94.50 318 ILE A N 1
ATOM 2492 C CA . ILE A 1 318 ? 9.733 -9.885 -23.717 1.00 94.50 318 ILE A CA 1
ATOM 2493 C C . ILE A 1 318 ? 10.866 -10.915 -23.701 1.00 94.50 318 ILE A C 1
ATOM 2495 O O . ILE A 1 318 ? 10.723 -12.045 -23.224 1.00 94.50 318 ILE A O 1
ATOM 2499 N N . THR A 1 319 ? 12.019 -10.487 -24.197 1.00 95.75 319 THR A N 1
ATOM 2500 C CA . THR A 1 319 ? 13.301 -11.193 -24.112 1.00 95.75 319 THR A CA 1
ATOM 2501 C C . THR A 1 319 ? 14.208 -10.544 -23.069 1.00 95.75 319 THR A C 1
ATOM 2503 O O . THR A 1 319 ? 13.969 -9.415 -22.634 1.00 95.75 319 THR A O 1
ATOM 2506 N N . GLU A 1 320 ? 15.274 -11.240 -22.681 1.00 96.38 320 GLU A N 1
ATOM 2507 C CA . GLU A 1 320 ? 16.362 -10.676 -21.870 1.00 96.38 320 GLU A CA 1
ATOM 2508 C C . GLU A 1 320 ? 16.938 -9.389 -22.501 1.00 96.38 320 GLU A C 1
ATOM 2510 O O . GLU A 1 320 ? 17.130 -8.386 -21.809 1.00 96.38 320 GLU A O 1
ATOM 2515 N N . GLY A 1 321 ? 17.104 -9.383 -23.827 1.00 95.12 321 GLY A N 1
ATOM 2516 C CA . GLY A 1 321 ? 17.603 -8.257 -24.615 1.00 95.12 321 GLY A CA 1
ATOM 2517 C C . GLY A 1 321 ? 16.633 -7.081 -24.738 1.00 95.12 321 GLY A C 1
ATOM 2518 O O . GLY A 1 321 ? 17.049 -6.000 -25.123 1.00 95.12 321 GLY A O 1
ATOM 2519 N N . ASN A 1 322 ? 15.352 -7.226 -24.374 1.00 94.50 322 ASN A N 1
ATOM 2520 C CA . ASN A 1 322 ? 14.466 -6.062 -24.216 1.00 94.50 322 ASN A CA 1
ATOM 2521 C C . ASN A 1 322 ? 14.695 -5.334 -22.883 1.00 94.50 322 ASN A C 1
ATOM 2523 O O . ASN A 1 322 ? 14.291 -4.184 -22.728 1.00 94.50 322 ASN A O 1
ATOM 2527 N N . VAL A 1 323 ? 15.309 -6.005 -21.905 1.00 95.56 323 VAL A N 1
ATOM 2528 C CA . VAL A 1 323 ? 15.586 -5.442 -20.579 1.00 95.56 323 VAL A CA 1
ATOM 2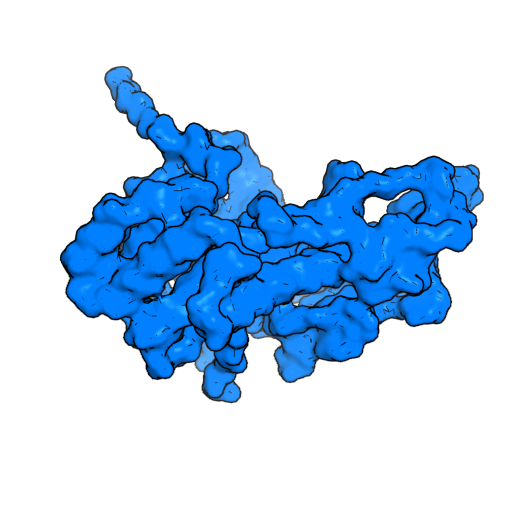529 C C . VAL A 1 323 ? 16.981 -4.822 -20.531 1.00 95.56 323 VAL A C 1
ATOM 2531 O O . VAL A 1 323 ? 17.161 -3.766 -19.921 1.00 95.56 323 VAL A O 1
ATOM 2534 N N . VAL A 1 324 ? 17.968 -5.470 -21.156 1.00 96.31 324 VAL A N 1
ATOM 2535 C CA . VAL A 1 324 ? 19.368 -5.030 -21.162 1.00 96.31 324 VAL A CA 1
ATOM 2536 C C . VAL A 1 324 ? 19.884 -4.955 -22.593 1.00 96.31 324 VAL A C 1
ATOM 2538 O O . VAL A 1 324 ? 19.858 -5.946 -23.315 1.00 96.31 324 VAL A O 1
ATOM 2541 N N . ILE A 1 325 ? 20.382 -3.784 -22.984 1.00 93.88 325 ILE A N 1
ATOM 2542 C CA . ILE A 1 325 ? 20.780 -3.471 -24.363 1.00 93.88 325 ILE A CA 1
ATOM 2543 C C . ILE A 1 325 ? 22.171 -2.847 -24.363 1.00 93.88 325 ILE A C 1
ATOM 2545 O O . ILE A 1 325 ? 22.565 -2.197 -23.389 1.00 93.88 325 ILE A O 1
ATOM 2549 N N . SER A 1 326 ? 22.930 -3.052 -25.435 1.00 94.75 326 SER A N 1
ATOM 2550 C CA . SER A 1 326 ? 24.188 -2.334 -25.639 1.00 94.75 326 SER A CA 1
ATOM 2551 C C . SER A 1 326 ? 23.938 -0.843 -25.873 1.00 94.75 326 SER A C 1
ATOM 2553 O O . SER A 1 326 ? 23.209 -0.456 -26.784 1.00 94.75 326 SER A O 1
ATOM 2555 N N . ASP A 1 327 ? 24.572 0.014 -25.073 1.00 91.69 327 ASP A N 1
ATOM 2556 C CA . ASP A 1 327 ? 24.591 1.453 -25.342 1.00 91.69 327 ASP A CA 1
ATOM 2557 C C . ASP A 1 327 ? 25.380 1.772 -26.639 1.00 91.69 327 ASP A C 1
ATOM 2559 O O . ASP A 1 327 ? 26.030 0.885 -27.207 1.00 91.69 327 ASP A O 1
ATOM 2563 N N . PRO A 1 328 ? 25.386 3.029 -27.129 1.00 90.69 328 PRO A N 1
ATOM 2564 C CA . PRO A 1 328 ? 26.131 3.409 -28.336 1.00 90.69 328 PRO A CA 1
ATOM 2565 C C . PRO A 1 328 ? 27.647 3.134 -28.296 1.00 90.69 328 PRO A C 1
ATOM 2567 O O . PRO A 1 328 ? 28.306 3.211 -29.332 1.00 90.69 328 PRO A O 1
ATOM 2570 N N . TYR A 1 329 ? 28.210 2.822 -27.125 1.00 93.19 329 TYR A N 1
ATOM 2571 C CA . TYR A 1 329 ? 29.614 2.464 -26.922 1.00 93.19 329 TYR A CA 1
ATOM 2572 C C . TYR A 1 329 ? 29.821 0.952 -26.717 1.00 93.19 329 TYR A C 1
ATOM 2574 O O . TYR A 1 329 ? 30.940 0.520 -26.434 1.00 93.19 329 TYR A O 1
ATOM 2582 N N . GLY A 1 330 ? 28.768 0.140 -26.861 1.00 90.69 330 GLY A N 1
ATOM 2583 C CA . GLY A 1 330 ? 28.804 -1.313 -26.689 1.00 90.69 330 GLY A CA 1
ATOM 2584 C C . GLY A 1 330 ? 28.773 -1.774 -25.230 1.00 90.69 330 GLY A C 1
ATOM 2585 O O . GLY A 1 330 ? 29.125 -2.919 -24.943 1.00 90.69 330 GLY A O 1
ATOM 2586 N N . LYS A 1 331 ? 28.402 -0.905 -24.281 1.00 94.81 331 LYS A N 1
ATOM 2587 C CA . LYS A 1 331 ? 28.311 -1.263 -22.863 1.00 94.81 331 LYS A CA 1
ATOM 2588 C C . LYS A 1 331 ? 26.901 -1.770 -22.523 1.00 94.81 331 LYS A C 1
ATOM 2590 O O . LYS A 1 331 ? 25.930 -1.053 -22.769 1.00 94.81 331 LYS A O 1
ATOM 2595 N N . PRO A 1 332 ? 26.774 -2.932 -21.853 1.00 95.44 332 PRO A N 1
ATOM 2596 C CA . PRO A 1 332 ? 25.497 -3.418 -21.337 1.00 95.44 332 PRO A CA 1
ATOM 2597 C C . PRO A 1 332 ? 24.822 -2.404 -20.408 1.00 95.44 332 PRO A C 1
ATOM 2599 O O . PRO A 1 332 ? 25.381 -2.034 -19.369 1.00 95.44 332 PRO A O 1
ATOM 2602 N N . THR A 1 333 ? 23.615 -1.978 -20.772 1.00 93.31 333 THR A N 1
ATOM 2603 C CA . THR A 1 333 ? 22.872 -0.926 -20.079 1.00 93.31 333 THR A CA 1
ATOM 2604 C C . THR A 1 333 ? 21.403 -1.308 -19.931 1.00 93.31 333 THR A C 1
ATOM 2606 O O . THR A 1 333 ? 20.756 -1.773 -20.865 1.00 93.31 333 THR A O 1
ATOM 2609 N N . MET A 1 334 ? 20.858 -1.086 -18.735 1.00 93.25 334 MET A N 1
ATOM 2610 C CA . MET A 1 334 ? 19.423 -1.174 -18.474 1.00 93.25 334 MET A CA 1
ATOM 2611 C C . MET A 1 334 ? 18.831 0.236 -18.512 1.00 93.25 334 MET A C 1
ATOM 2613 O O . MET A 1 334 ? 18.936 0.996 -17.545 1.00 93.25 334 MET A O 1
ATOM 2617 N N . TYR A 1 335 ? 18.242 0.587 -19.653 1.00 92.25 335 TYR A N 1
ATOM 2618 C CA . TYR A 1 335 ? 17.530 1.850 -19.836 1.00 92.25 335 TYR A CA 1
ATOM 2619 C C . TYR A 1 335 ? 16.216 1.876 -19.047 1.00 92.25 335 TYR A C 1
ATOM 2621 O O . TYR A 1 335 ? 15.755 0.854 -18.534 1.00 92.25 335 TYR A O 1
ATOM 2629 N N . GLU A 1 336 ? 15.590 3.050 -18.968 1.00 91.88 336 GLU A N 1
ATOM 2630 C CA . GLU A 1 336 ? 14.339 3.227 -18.223 1.00 91.88 336 GLU A CA 1
ATOM 2631 C C . GLU A 1 336 ? 13.207 2.329 -18.741 1.00 91.88 336 GLU A C 1
ATOM 2633 O O . GLU A 1 336 ? 12.451 1.771 -17.951 1.00 91.88 336 GLU A O 1
ATOM 2638 N N . SER A 1 337 ? 13.166 2.080 -20.053 1.00 93.00 337 SER A N 1
ATOM 2639 C CA . SER A 1 337 ? 12.259 1.103 -20.668 1.00 93.00 337 SER A CA 1
ATOM 2640 C C . SER A 1 337 ? 12.429 -0.304 -20.085 1.00 93.00 337 SER A C 1
ATOM 2642 O O . SER A 1 337 ? 11.442 -0.920 -19.685 1.00 93.00 337 SER A O 1
ATOM 2644 N N . GLY A 1 338 ? 13.668 -0.786 -19.948 1.00 94.81 338 GLY A N 1
ATOM 2645 C CA . GLY A 1 338 ? 13.973 -2.072 -19.318 1.00 94.81 338 GLY A CA 1
ATOM 2646 C C . GLY A 1 338 ? 13.549 -2.124 -17.847 1.00 94.81 338 GLY A C 1
ATOM 2647 O O . GLY A 1 338 ? 12.925 -3.095 -17.418 1.00 94.81 338 GLY A O 1
ATOM 2648 N N . LYS A 1 339 ? 13.798 -1.053 -17.080 1.00 95.31 339 LYS A N 1
ATOM 2649 C CA . LYS A 1 339 ? 13.342 -0.957 -15.680 1.00 95.31 339 LYS A CA 1
ATOM 2650 C C . LYS A 1 339 ? 11.817 -0.976 -15.573 1.00 95.31 339 LYS A C 1
ATOM 2652 O O . LYS A 1 339 ? 11.277 -1.681 -14.721 1.00 95.31 339 LYS A O 1
ATOM 2657 N N . CYS A 1 340 ? 11.119 -0.255 -16.450 1.00 95.88 340 CYS A N 1
ATOM 2658 C CA . CYS A 1 340 ? 9.659 -0.209 -16.481 1.00 95.88 340 CYS A CA 1
ATOM 2659 C C . CYS A 1 340 ? 9.043 -1.554 -16.894 1.00 95.88 340 CYS A C 1
ATOM 2661 O O . CYS A 1 340 ? 8.049 -1.973 -16.300 1.00 95.88 340 CYS A O 1
ATOM 2663 N N . LEU A 1 341 ? 9.659 -2.284 -17.831 1.00 96.56 341 LEU A N 1
ATOM 2664 C CA . LEU A 1 341 ? 9.260 -3.657 -18.164 1.00 96.56 341 LEU A CA 1
ATOM 2665 C C . LEU A 1 341 ? 9.359 -4.582 -16.944 1.00 96.56 341 LEU A C 1
ATOM 2667 O O . LEU A 1 341 ? 8.405 -5.301 -16.637 1.00 96.56 341 LEU A O 1
ATOM 2671 N N . ILE A 1 342 ? 10.474 -4.529 -16.207 1.00 97.56 342 ILE A N 1
ATOM 2672 C CA . ILE A 1 342 ? 10.644 -5.312 -14.975 1.00 97.56 342 ILE A CA 1
ATOM 2673 C C . ILE A 1 342 ? 9.637 -4.889 -13.902 1.00 97.56 342 ILE A C 1
ATOM 2675 O O . ILE A 1 342 ? 9.045 -5.749 -13.252 1.00 97.56 342 ILE A O 1
ATOM 2679 N N . ALA A 1 343 ? 9.400 -3.590 -13.721 1.00 98.06 343 ALA A N 1
ATOM 2680 C CA . ALA A 1 343 ? 8.446 -3.093 -12.737 1.00 98.06 343 ALA A CA 1
ATOM 2681 C C . ALA A 1 343 ? 7.008 -3.550 -13.039 1.00 98.06 343 ALA A C 1
ATOM 2683 O O . ALA A 1 343 ? 6.319 -4.040 -12.142 1.00 98.06 343 ALA A O 1
ATOM 2684 N N . ASN A 1 344 ? 6.572 -3.475 -14.301 1.00 97.69 344 ASN A N 1
ATOM 2685 C CA . ASN A 1 344 ? 5.252 -3.952 -14.715 1.00 97.69 344 ASN A CA 1
ATOM 2686 C C . ASN A 1 344 ? 5.140 -5.482 -14.598 1.00 97.69 344 ASN A C 1
ATOM 2688 O O . ASN A 1 344 ? 4.137 -6.000 -14.105 1.00 97.69 344 ASN A O 1
ATOM 2692 N N . HIS A 1 345 ? 6.201 -6.217 -14.952 1.00 97.81 345 HIS A N 1
ATOM 2693 C CA . HIS A 1 345 ? 6.274 -7.655 -14.705 1.00 97.81 345 HIS A CA 1
ATOM 2694 C C . HIS A 1 345 ? 6.110 -7.985 -13.216 1.00 97.81 345 HIS A C 1
ATOM 2696 O O . HIS A 1 345 ? 5.229 -8.773 -12.862 1.00 97.81 345 HIS A O 1
ATOM 2702 N N . ASN A 1 346 ? 6.901 -7.348 -12.348 1.00 98.31 346 ASN A N 1
ATOM 2703 C CA . ASN A 1 346 ? 6.847 -7.560 -10.907 1.00 98.31 346 ASN A CA 1
ATOM 2704 C C . ASN A 1 346 ? 5.457 -7.246 -10.347 1.00 98.31 346 ASN A C 1
ATOM 2706 O O . ASN A 1 346 ? 4.943 -7.988 -9.508 1.00 98.31 346 ASN A O 1
ATOM 2710 N N . LEU A 1 347 ? 4.835 -6.167 -10.828 1.00 98.00 347 LEU A N 1
ATOM 2711 C CA . LEU A 1 347 ? 3.477 -5.805 -10.456 1.00 98.00 347 LEU A CA 1
ATOM 2712 C C . LEU A 1 347 ? 2.487 -6.913 -10.836 1.00 98.00 347 LEU A C 1
ATOM 2714 O O . LEU A 1 347 ? 1.697 -7.340 -9.996 1.00 98.00 347 LEU A O 1
ATOM 2718 N N . GLY A 1 348 ? 2.557 -7.423 -12.067 1.00 97.38 348 GLY A N 1
ATOM 2719 C CA . GLY A 1 348 ? 1.690 -8.507 -12.529 1.00 97.38 348 GLY A CA 1
ATOM 2720 C C . GLY A 1 348 ? 1.818 -9.775 -11.682 1.00 97.38 348 GLY A C 1
ATOM 2721 O O . GLY A 1 348 ? 0.804 -10.358 -11.293 1.00 97.38 348 GLY A O 1
ATOM 2722 N N . VAL A 1 349 ? 3.047 -10.176 -11.331 1.00 97.75 349 VAL A N 1
ATOM 2723 C CA . VAL A 1 349 ? 3.273 -11.333 -10.447 1.00 97.75 349 VAL A CA 1
ATOM 2724 C C . VAL A 1 349 ? 2.718 -11.072 -9.044 1.00 97.75 349 VAL A C 1
ATOM 2726 O O . VAL A 1 349 ? 2.030 -11.931 -8.492 1.00 97.75 349 VAL A O 1
ATOM 2729 N N . GLN A 1 350 ? 2.950 -9.881 -8.481 1.00 97.31 350 GLN A N 1
ATOM 2730 C CA . GLN A 1 350 ? 2.453 -9.510 -7.154 1.00 97.31 350 GLN A CA 1
ATOM 2731 C C . GLN A 1 350 ? 0.921 -9.519 -7.086 1.00 97.31 350 GLN A C 1
ATOM 2733 O O . GLN A 1 350 ? 0.356 -10.110 -6.165 1.00 97.31 350 GLN A O 1
ATOM 2738 N N . MET A 1 351 ? 0.245 -8.926 -8.072 1.00 96.44 351 MET A N 1
ATOM 2739 C CA . MET A 1 351 ? -1.220 -8.914 -8.139 1.00 96.44 351 MET A CA 1
ATOM 2740 C C . MET A 1 351 ? -1.790 -10.330 -8.271 1.00 96.44 351 MET A C 1
ATOM 2742 O O . MET A 1 351 ? -2.756 -10.675 -7.589 1.00 96.44 351 MET A O 1
ATOM 2746 N N . ASN A 1 352 ? -1.164 -11.180 -9.090 1.00 96.25 352 ASN A N 1
ATOM 2747 C CA . ASN A 1 352 ? -1.564 -12.578 -9.232 1.00 96.25 352 ASN A CA 1
ATOM 2748 C C . ASN A 1 352 ? -1.388 -13.362 -7.918 1.00 96.25 352 ASN A C 1
ATOM 2750 O O . ASN A 1 352 ? -2.285 -14.097 -7.510 1.00 96.25 352 ASN A O 1
ATOM 2754 N N . ALA A 1 353 ? -0.271 -13.170 -7.215 1.00 97.00 353 ALA A N 1
ATOM 2755 C CA . ALA A 1 353 ? -0.013 -13.821 -5.932 1.00 97.00 353 ALA A CA 1
ATOM 2756 C C . ALA A 1 353 ? -1.042 -13.429 -4.862 1.00 97.00 353 ALA A C 1
ATOM 2758 O O . ALA A 1 353 ? -1.586 -14.291 -4.170 1.00 97.00 353 ALA A O 1
ATOM 2759 N N . ILE A 1 354 ? -1.361 -12.136 -4.769 1.00 96.81 354 ILE A N 1
ATOM 2760 C CA . ILE A 1 354 ? -2.376 -11.600 -3.852 1.00 96.81 354 ILE A CA 1
ATOM 2761 C C . ILE A 1 354 ? -3.758 -12.174 -4.166 1.00 96.81 354 ILE A C 1
ATOM 2763 O O . ILE A 1 354 ? -4.483 -12.581 -3.253 1.00 96.81 354 ILE A O 1
ATOM 2767 N N . LYS A 1 355 ? -4.113 -12.245 -5.454 1.00 95.94 355 LYS A N 1
ATOM 2768 C CA . LYS A 1 355 ? -5.366 -12.857 -5.891 1.00 95.94 355 LYS A CA 1
ATOM 2769 C C . LYS A 1 355 ? -5.432 -14.331 -5.492 1.00 95.94 355 LYS A C 1
ATOM 2771 O O . LYS A 1 355 ? -6.408 -14.740 -4.875 1.00 95.94 355 LYS A O 1
ATOM 2776 N N . GLN A 1 356 ? -4.396 -15.118 -5.782 1.00 96.81 356 GLN A N 1
ATOM 2777 C CA . GLN A 1 356 ? -4.369 -16.544 -5.441 1.00 96.81 356 GLN A CA 1
ATOM 2778 C C . GLN A 1 356 ? -4.456 -16.793 -3.928 1.00 96.81 356 GLN A C 1
ATOM 2780 O O . GLN A 1 356 ? -5.120 -17.738 -3.498 1.00 96.81 356 GLN A O 1
ATOM 2785 N N . ALA A 1 357 ? -3.825 -15.942 -3.113 1.00 96.88 357 ALA A N 1
ATOM 2786 C CA . ALA A 1 357 ? -3.908 -16.025 -1.657 1.00 96.88 357 ALA A CA 1
ATOM 2787 C C . ALA A 1 357 ? -5.341 -15.776 -1.145 1.00 96.88 357 ALA A C 1
ATOM 2789 O O . ALA A 1 357 ? -5.856 -16.563 -0.347 1.00 96.88 357 ALA A O 1
ATOM 2790 N N . ASN A 1 358 ? -6.023 -14.738 -1.644 1.00 97.31 358 ASN A N 1
ATOM 2791 C CA . ASN A 1 358 ? -7.424 -14.479 -1.294 1.00 97.31 358 ASN A CA 1
ATOM 2792 C C . ASN A 1 358 ? -8.374 -15.552 -1.856 1.00 97.31 358 ASN A C 1
ATOM 2794 O O . ASN A 1 358 ? -9.256 -16.015 -1.138 1.00 97.31 358 ASN A O 1
ATOM 2798 N N . ASP A 1 359 ? -8.165 -16.038 -3.083 1.00 97.31 359 ASP A N 1
ATOM 2799 C CA . ASP A 1 359 ? -8.974 -17.117 -3.668 1.00 97.31 359 ASP A CA 1
ATOM 2800 C C . ASP A 1 359 ? -8.917 -18.395 -2.809 1.00 97.31 359 ASP A C 1
ATOM 2802 O O . ASP A 1 359 ? -9.924 -19.088 -2.650 1.00 97.31 359 ASP A O 1
ATOM 2806 N N . ARG A 1 360 ? -7.762 -18.696 -2.196 1.00 97.06 360 ARG A N 1
ATOM 2807 C CA . ARG A 1 360 ? -7.618 -19.798 -1.229 1.00 97.06 360 ARG A CA 1
ATOM 2808 C C . ARG A 1 360 ? -8.468 -19.597 0.025 1.00 97.06 360 ARG A C 1
ATOM 2810 O O . ARG A 1 360 ? -9.112 -20.556 0.454 1.00 97.06 360 ARG A O 1
ATOM 2817 N N . LEU A 1 361 ? -8.513 -18.380 0.580 1.00 96.62 361 LEU A N 1
ATOM 2818 C CA . LEU A 1 361 ? -9.428 -18.038 1.678 1.00 96.62 361 LEU A CA 1
ATOM 2819 C C . LEU A 1 361 ? -10.877 -18.292 1.248 1.00 96.62 361 LEU A C 1
ATOM 2821 O O . LEU A 1 361 ? -11.564 -19.098 1.874 1.00 96.62 361 LEU A O 1
ATOM 2825 N N . ARG A 1 362 ? -11.313 -17.669 0.146 1.00 97.38 362 ARG A N 1
ATOM 2826 C CA . ARG A 1 362 ? -12.700 -17.753 -0.338 1.00 97.38 362 ARG A CA 1
ATOM 2827 C C . ARG A 1 362 ? -13.128 -19.191 -0.626 1.00 97.38 362 ARG A C 1
ATOM 2829 O O . ARG A 1 362 ? -14.221 -19.606 -0.246 1.00 97.38 362 ARG A O 1
ATOM 2836 N N . LYS A 1 363 ? -12.253 -19.986 -1.246 1.00 97.19 363 LYS A N 1
ATOM 2837 C CA . LYS A 1 363 ? -12.512 -21.401 -1.534 1.00 97.19 363 LYS A CA 1
ATOM 2838 C C . LYS A 1 363 ? -12.619 -22.241 -0.264 1.00 97.19 363 LYS A C 1
ATOM 2840 O O . LYS A 1 363 ? -13.515 -23.076 -0.165 1.00 97.19 363 LYS A O 1
ATOM 2845 N N . GLY A 1 364 ? -11.741 -22.010 0.712 1.00 97.06 364 GLY A N 1
ATOM 2846 C CA . GLY A 1 364 ? -11.803 -22.693 2.002 1.00 97.06 364 GLY A CA 1
ATOM 2847 C C . GLY A 1 364 ? -13.064 -22.357 2.799 1.00 97.06 364 GLY A C 1
ATOM 2848 O O . GLY A 1 364 ? -13.614 -23.246 3.446 1.00 97.06 364 GLY A O 1
ATOM 2849 N N . GLU A 1 365 ? -13.558 -21.120 2.713 1.00 96.19 365 GLU A N 1
ATOM 2850 C CA . GLU A 1 365 ? -14.842 -20.711 3.299 1.00 96.19 365 GLU A CA 1
ATOM 2851 C C . GLU A 1 365 ? -16.021 -21.398 2.601 1.00 96.19 365 GLU A C 1
ATOM 2853 O O . GLU A 1 365 ? -16.857 -22.006 3.265 1.00 96.19 365 GLU A O 1
ATOM 2858 N N . HIS A 1 366 ? -16.053 -21.367 1.266 1.00 97.06 366 HIS A N 1
ATOM 2859 C CA . HIS A 1 366 ? -17.110 -21.990 0.469 1.00 97.06 366 HIS A CA 1
ATOM 2860 C C . HIS A 1 366 ? -17.190 -23.514 0.671 1.00 97.06 366 HIS A C 1
ATOM 2862 O O . HIS A 1 366 ? -18.277 -24.072 0.786 1.00 97.06 366 HIS A O 1
ATOM 2868 N N . GLU A 1 367 ? -16.046 -24.203 0.730 1.00 97.75 367 GLU A N 1
ATOM 2869 C CA . GLU A 1 367 ? -15.979 -25.655 0.958 1.00 97.75 367 GLU A CA 1
ATOM 2870 C C . GLU A 1 367 ? -16.074 -26.047 2.443 1.00 97.75 367 GLU A C 1
ATOM 2872 O O . GLU A 1 367 ? -16.037 -27.236 2.758 1.00 97.75 367 GLU A O 1
ATOM 2877 N N . ASN A 1 368 ? -16.163 -25.074 3.360 1.00 96.25 368 ASN A N 1
ATOM 2878 C CA . ASN A 1 368 ? -16.072 -25.282 4.808 1.00 96.25 368 ASN A CA 1
ATOM 2879 C C . ASN A 1 368 ? -14.845 -26.134 5.214 1.00 96.25 368 ASN A C 1
ATOM 2881 O O . ASN A 1 368 ? -14.920 -27.023 6.063 1.00 96.25 368 ASN A O 1
ATOM 2885 N N . ASN A 1 369 ? -13.703 -25.886 4.565 1.00 96.75 369 ASN A N 1
ATOM 2886 C CA . ASN A 1 369 ? -12.460 -26.631 4.753 1.00 96.75 369 ASN A CA 1
ATOM 2887 C C . ASN A 1 369 ? -11.236 -25.713 4.606 1.00 96.75 369 ASN A C 1
ATOM 2889 O O . ASN A 1 369 ? -10.449 -25.827 3.665 1.00 96.75 369 ASN A O 1
ATOM 2893 N N . LEU A 1 370 ? -11.074 -24.782 5.548 1.00 95.94 370 LEU A N 1
ATOM 2894 C CA . LEU A 1 370 ? -9.954 -23.833 5.549 1.00 95.94 370 LEU A CA 1
ATOM 2895 C C . LEU A 1 370 ? -8.586 -24.530 5.650 1.00 95.94 370 LEU A C 1
ATOM 2897 O O . LEU A 1 370 ? -7.646 -24.089 4.996 1.00 95.94 370 LEU A O 1
ATOM 2901 N N . ALA A 1 371 ? -8.488 -25.634 6.401 1.00 95.12 371 ALA A N 1
ATOM 2902 C CA . ALA A 1 371 ? -7.244 -26.386 6.625 1.00 95.12 371 ALA A CA 1
ATOM 2903 C C . ALA A 1 371 ? -6.626 -26.958 5.340 1.00 95.12 371 ALA A C 1
ATOM 2905 O O . ALA A 1 371 ? -5.427 -27.201 5.275 1.00 95.12 371 ALA A O 1
ATOM 2906 N N . LYS A 1 372 ? -7.434 -27.144 4.291 1.00 94.81 372 LYS A N 1
ATOM 2907 C CA . LYS A 1 372 ? -6.955 -27.565 2.971 1.00 94.81 372 LYS A CA 1
ATOM 2908 C C . LYS A 1 372 ? -6.228 -26.452 2.206 1.00 94.81 372 LYS A C 1
ATOM 2910 O O . LYS A 1 372 ? -5.449 -26.753 1.305 1.00 94.81 372 LYS A O 1
ATOM 2915 N N . TYR A 1 373 ? -6.514 -25.185 2.506 1.00 95.25 373 TYR A N 1
ATOM 2916 C CA . TYR A 1 373 ? -6.091 -24.048 1.680 1.00 95.25 373 TYR A CA 1
ATOM 2917 C C . TYR A 1 373 ? -5.198 -23.045 2.407 1.00 95.25 373 TYR A C 1
ATOM 2919 O O . TYR A 1 373 ? -4.408 -22.365 1.747 1.00 95.25 373 TYR A O 1
ATOM 2927 N N . LEU A 1 374 ? -5.330 -22.946 3.731 1.00 93.75 374 LEU A N 1
ATOM 2928 C CA . LEU A 1 374 ? -4.656 -21.964 4.570 1.00 93.75 374 LEU A CA 1
ATOM 2929 C C . LEU A 1 374 ? -3.763 -22.649 5.616 1.00 93.75 374 LEU A C 1
ATOM 2931 O O . LEU A 1 374 ? -4.177 -23.654 6.192 1.00 93.75 374 LEU A O 1
ATOM 2935 N N . PRO A 1 375 ? -2.596 -22.067 5.939 1.00 91.88 375 PRO A N 1
ATOM 2936 C CA . PRO A 1 375 ? -1.816 -22.446 7.112 1.00 91.88 375 PRO A CA 1
ATOM 2937 C C . PRO A 1 375 ? -2.619 -22.321 8.415 1.00 91.88 375 PRO A C 1
ATOM 2939 O O . PRO A 1 375 ? -3.389 -21.373 8.598 1.00 91.88 375 PRO A O 1
ATOM 2942 N N . ASP A 1 376 ? -2.365 -23.216 9.373 1.00 91.88 376 ASP A N 1
ATOM 2943 C CA . ASP A 1 376 ? -3.027 -23.226 10.688 1.00 91.88 376 ASP A CA 1
ATOM 2944 C C . ASP A 1 376 ? -2.930 -21.887 11.433 1.00 91.88 376 ASP A C 1
ATOM 2946 O O . ASP A 1 376 ? -3.858 -21.490 12.143 1.00 91.88 376 ASP A O 1
ATOM 2950 N N . THR A 1 377 ? -1.810 -21.175 11.282 1.00 91.50 377 THR A N 1
ATOM 2951 C CA . THR A 1 377 ? -1.594 -19.853 11.885 1.00 91.50 377 THR A CA 1
ATOM 2952 C C . THR A 1 377 ? -2.603 -18.828 11.367 1.00 91.50 377 THR A C 1
ATOM 2954 O O . THR A 1 377 ? -3.223 -18.125 12.166 1.00 91.50 377 THR A O 1
ATOM 2957 N N . LEU A 1 378 ? -2.847 -18.795 10.052 1.00 92.62 378 LEU A N 1
ATOM 2958 C CA . LEU A 1 378 ? -3.847 -17.923 9.435 1.00 92.62 378 LEU A CA 1
ATOM 2959 C C . LEU A 1 378 ? -5.274 -18.310 9.836 1.00 92.62 378 LEU A C 1
ATOM 2961 O O . LEU A 1 378 ? -6.089 -17.427 10.097 1.00 92.62 378 LEU A O 1
ATOM 2965 N N . ILE A 1 379 ? -5.580 -19.606 9.950 1.00 95.25 379 ILE A N 1
ATOM 2966 C CA . ILE A 1 379 ? -6.909 -20.077 10.380 1.00 95.25 379 ILE A CA 1
ATOM 2967 C C . ILE A 1 379 ? -7.215 -19.610 11.805 1.00 95.25 379 ILE A C 1
ATOM 2969 O O . ILE A 1 379 ? -8.294 -19.069 12.072 1.00 95.25 379 ILE A O 1
ATOM 2973 N N . LYS A 1 380 ? -6.257 -19.788 12.721 1.00 95.38 380 LYS A N 1
ATOM 2974 C CA . LYS A 1 380 ? -6.394 -19.365 14.119 1.00 95.38 380 LYS A CA 1
ATOM 2975 C C . LYS A 1 380 ? -6.549 -17.851 14.225 1.00 95.38 380 LYS A C 1
ATOM 2977 O O . LYS A 1 380 ? -7.464 -17.388 14.904 1.00 95.38 380 LYS A O 1
ATOM 2982 N N . ALA A 1 381 ? -5.721 -17.079 13.523 1.00 95.25 381 ALA A N 1
ATOM 2983 C CA . ALA A 1 381 ? -5.821 -15.624 13.547 1.00 95.25 381 ALA A CA 1
ATOM 2984 C C . ALA A 1 381 ? -7.121 -15.107 12.929 1.00 95.25 381 ALA A C 1
ATOM 2986 O O . ALA A 1 381 ? -7.757 -14.231 13.514 1.00 95.25 381 ALA A O 1
ATOM 2987 N N . ARG A 1 382 ? -7.571 -15.696 11.811 1.00 96.19 382 ARG A N 1
ATOM 2988 C CA . ARG A 1 382 ? -8.868 -15.377 11.199 1.00 96.19 382 ARG A CA 1
ATOM 2989 C C . ARG A 1 382 ? -9.998 -15.507 12.213 1.00 96.19 382 ARG A C 1
ATOM 2991 O O . ARG A 1 382 ? -10.826 -14.607 12.321 1.00 96.19 382 ARG A O 1
ATOM 2998 N N . LYS A 1 383 ? -10.026 -16.618 12.959 1.00 97.00 383 LYS A N 1
ATOM 2999 C CA . LYS A 1 383 ? -11.037 -16.848 13.996 1.00 97.00 383 LYS A CA 1
ATOM 3000 C C . LYS A 1 383 ? -11.011 -15.749 15.060 1.00 97.00 383 LYS A C 1
ATOM 3002 O O . LYS A 1 383 ? -12.061 -15.208 15.382 1.00 97.00 383 LYS A O 1
ATOM 3007 N N . VAL A 1 384 ? -9.828 -15.390 15.561 1.00 98.00 384 VAL A N 1
ATOM 3008 C CA . VAL A 1 384 ? -9.695 -14.339 16.582 1.00 98.00 384 VAL A CA 1
ATOM 3009 C C . VAL A 1 384 ? -10.152 -12.979 16.054 1.00 98.00 384 VAL A C 1
ATOM 3011 O O . VAL A 1 384 ? -10.927 -12.312 16.731 1.00 98.00 384 VAL A O 1
ATOM 3014 N N . ILE A 1 385 ? -9.734 -12.580 14.847 1.00 98.31 385 ILE A N 1
ATOM 3015 C CA . ILE A 1 385 ? -10.161 -11.311 14.229 1.00 98.31 385 ILE A CA 1
ATOM 3016 C C . ILE A 1 385 ? -11.687 -11.264 14.115 1.00 98.31 385 ILE A C 1
ATOM 3018 O O . ILE A 1 385 ? -12.304 -10.282 14.525 1.00 98.31 385 ILE A O 1
ATOM 3022 N N . TRP A 1 386 ? -12.297 -12.332 13.596 1.00 98.50 386 TRP A N 1
ATOM 3023 C CA . TRP A 1 386 ? -13.744 -12.409 13.427 1.00 98.50 386 TRP A CA 1
ATOM 3024 C C . TRP A 1 386 ? -14.486 -12.302 14.763 1.00 98.50 386 TRP A C 1
ATOM 3026 O O . TRP A 1 386 ? -15.373 -11.459 14.911 1.00 98.50 386 TRP A O 1
ATOM 3036 N N . ASP A 1 387 ? -14.104 -13.122 15.745 1.00 98.38 387 ASP A N 1
ATOM 3037 C CA . ASP A 1 387 ? -14.765 -13.179 17.050 1.00 98.38 387 ASP A CA 1
ATOM 3038 C C . ASP A 1 387 ? -14.637 -11.835 17.796 1.00 98.38 387 ASP A C 1
ATOM 3040 O O . ASP A 1 387 ? -15.618 -11.340 18.348 1.00 98.38 387 ASP A O 1
ATOM 3044 N N . VAL A 1 388 ? -13.460 -11.196 17.757 1.00 98.62 388 VAL A N 1
ATOM 3045 C CA . VAL A 1 388 ? -13.215 -9.900 18.418 1.00 98.62 388 VAL A CA 1
ATOM 3046 C C . VAL A 1 388 ? -14.010 -8.767 17.769 1.00 98.62 388 VAL A C 1
ATOM 3048 O O . VAL A 1 388 ? -14.655 -7.991 18.470 1.00 98.62 388 VAL A O 1
ATOM 3051 N N . ILE A 1 389 ? -13.972 -8.644 16.439 1.00 98.62 389 ILE A N 1
ATOM 3052 C CA . ILE A 1 389 ? -14.580 -7.503 15.734 1.00 98.62 389 ILE A CA 1
ATOM 3053 C C . ILE A 1 389 ? -16.111 -7.591 15.709 1.00 98.62 389 ILE A C 1
ATOM 3055 O O . ILE A 1 389 ? -16.799 -6.567 15.759 1.00 98.62 389 ILE A O 1
ATOM 3059 N N . THR A 1 390 ? -16.667 -8.801 15.631 1.00 98.44 390 THR A N 1
ATOM 3060 C CA . THR A 1 390 ? -18.123 -8.979 15.548 1.00 98.44 390 THR A CA 1
ATOM 3061 C C . THR A 1 390 ? -18.824 -8.930 16.909 1.00 98.44 390 THR A C 1
ATOM 3063 O O . THR A 1 390 ? -20.017 -8.607 16.948 1.00 98.44 390 THR A O 1
ATOM 3066 N N . GLU A 1 391 ? -18.112 -9.145 18.022 1.00 98.31 391 GLU A N 1
ATOM 3067 C CA . GLU A 1 391 ? -18.659 -9.104 19.386 1.00 98.31 391 GLU A CA 1
ATOM 3068 C C . GLU A 1 391 ? -19.175 -7.705 19.776 1.00 98.31 391 GLU A C 1
ATOM 3070 O O . GLU A 1 391 ? -18.538 -6.672 19.562 1.00 98.31 391 GLU A O 1
ATOM 3075 N N . LYS A 1 392 ? -20.412 -7.639 20.287 1.00 97.25 392 LYS A N 1
ATOM 3076 C CA . LYS A 1 392 ? -21.138 -6.396 20.608 1.00 97.25 392 LYS A CA 1
ATOM 3077 C C . LYS A 1 392 ? -20.782 -5.807 21.949 1.00 97.25 392 LYS A C 1
ATOM 3079 O O . LYS A 1 392 ? -20.790 -4.583 22.064 1.00 97.25 392 LYS A O 1
ATOM 3084 N N . ASP A 1 393 ? -20.468 -6.652 22.913 1.00 98.00 393 ASP A N 1
ATOM 3085 C CA . ASP A 1 393 ? -20.051 -6.238 24.239 1.00 98.00 393 ASP A CA 1
ATOM 3086 C C . ASP A 1 393 ? -18.546 -5.908 24.241 1.00 98.00 393 ASP A C 1
ATOM 3088 O O . ASP A 1 393 ? -17.727 -6.813 24.053 1.00 98.00 393 ASP A O 1
ATOM 3092 N N . PRO A 1 394 ? -18.149 -4.644 24.492 1.00 96.31 394 PRO A N 1
ATOM 3093 C CA . PRO A 1 394 ? -16.742 -4.249 24.480 1.00 96.31 394 PRO A CA 1
ATOM 3094 C C . PRO A 1 394 ? -15.868 -5.063 25.439 1.00 96.31 394 PRO A C 1
ATOM 3096 O O . PRO A 1 394 ? -14.741 -5.406 25.091 1.00 96.31 394 PRO A O 1
ATOM 3099 N N . LYS A 1 395 ? -16.389 -5.433 26.618 1.00 97.25 395 LYS A N 1
ATOM 3100 C CA . LYS A 1 395 ? -15.625 -6.205 27.609 1.00 97.25 395 LYS A CA 1
ATOM 3101 C C . LYS A 1 395 ? -15.402 -7.639 27.143 1.00 97.25 395 LYS A C 1
ATOM 3103 O O . LYS A 1 395 ? -14.349 -8.215 27.407 1.00 97.25 395 LYS A O 1
ATOM 3108 N N . LYS A 1 396 ? -16.378 -8.225 26.442 1.00 98.19 396 LYS A N 1
ATOM 3109 C CA . LYS A 1 396 ? -16.229 -9.565 25.858 1.00 98.19 396 LYS A CA 1
ATOM 3110 C C . LYS A 1 396 ? -15.277 -9.555 24.671 1.00 98.19 396 LYS A C 1
ATOM 3112 O O . LYS A 1 396 ? -14.444 -10.450 24.586 1.00 98.19 396 LYS A O 1
ATOM 3117 N N . ALA A 1 397 ? -15.358 -8.545 23.805 1.00 98.12 397 ALA A N 1
ATOM 3118 C CA . ALA A 1 397 ? -14.437 -8.387 22.682 1.00 98.12 397 ALA A CA 1
ATOM 3119 C C . ALA A 1 397 ? -12.984 -8.269 23.171 1.00 98.12 397 ALA A C 1
ATOM 3121 O O . ALA A 1 397 ? -12.090 -8.950 22.669 1.00 98.12 397 ALA A O 1
ATOM 3122 N N . GLU A 1 398 ? -12.764 -7.466 24.214 1.00 96.94 398 GLU A N 1
ATOM 3123 C CA . GLU A 1 398 ? -11.465 -7.332 24.869 1.00 96.94 398 GLU A CA 1
ATOM 3124 C C . GLU A 1 398 ? -10.996 -8.661 25.488 1.00 96.94 398 GLU A C 1
ATOM 3126 O O . GLU A 1 398 ? -9.868 -9.095 25.248 1.00 96.94 398 GLU A O 1
ATOM 3131 N N . ALA A 1 399 ? -11.866 -9.362 26.220 1.00 97.69 399 ALA A N 1
ATOM 3132 C CA . ALA A 1 399 ? -11.537 -10.666 26.793 1.00 97.69 399 ALA A CA 1
ATOM 3133 C C . ALA A 1 399 ? -11.167 -11.707 25.719 1.00 97.69 399 ALA A C 1
ATOM 3135 O O . ALA A 1 399 ? -10.187 -12.433 25.886 1.00 97.69 399 ALA A O 1
ATOM 3136 N N . LEU A 1 400 ? -11.903 -11.763 24.602 1.00 97.81 400 LEU A N 1
ATOM 3137 C CA . LEU A 1 400 ? -11.597 -12.634 23.460 1.00 97.81 400 LEU A CA 1
ATOM 3138 C C . LEU A 1 400 ? -10.207 -12.340 22.888 1.00 97.81 400 LEU A C 1
ATOM 3140 O O . LEU A 1 400 ? -9.444 -13.268 22.617 1.00 97.81 400 LEU A O 1
ATOM 3144 N N . LEU A 1 401 ? -9.855 -11.061 22.753 1.00 96.56 401 LEU A N 1
ATOM 3145 C CA . LEU A 1 401 ? -8.548 -10.652 22.255 1.00 96.56 401 LEU A CA 1
ATOM 3146 C C . LEU A 1 401 ? -7.413 -11.122 23.174 1.00 96.56 401 LEU A C 1
ATOM 3148 O O . LEU A 1 401 ? -6.448 -11.719 22.698 1.00 96.56 401 LEU A O 1
ATOM 3152 N N . TYR A 1 402 ? -7.515 -10.874 24.482 1.00 95.00 402 TYR A N 1
ATOM 3153 C CA . TYR A 1 402 ? -6.454 -11.243 25.424 1.00 95.00 402 TYR A CA 1
ATOM 3154 C C . TYR A 1 402 ? -6.339 -12.755 25.630 1.00 95.00 402 TYR A C 1
ATOM 3156 O O . TYR A 1 402 ? -5.225 -13.272 25.677 1.00 95.00 402 TYR A O 1
ATOM 3164 N N . ASN A 1 403 ? -7.459 -13.479 25.679 1.00 95.19 403 ASN A N 1
ATOM 3165 C CA . ASN A 1 403 ? -7.458 -14.934 25.858 1.00 95.19 403 ASN A CA 1
ATOM 3166 C C . ASN A 1 403 ? -6.886 -15.690 24.651 1.00 95.19 403 ASN A C 1
ATOM 3168 O O . ASN A 1 403 ? -6.499 -16.852 24.773 1.00 95.19 403 ASN A O 1
ATOM 3172 N N . HIS A 1 404 ? -6.842 -15.050 23.480 1.00 93.62 404 HIS A N 1
ATOM 3173 C CA . HIS A 1 404 ? -6.395 -15.673 22.239 1.00 93.62 404 HIS A CA 1
ATOM 3174 C C . HIS A 1 404 ? -5.237 -14.932 21.562 1.00 93.62 404 HIS A C 1
ATOM 3176 O O . HIS A 1 404 ? -4.935 -15.212 20.402 1.00 93.62 404 HIS A O 1
ATOM 3182 N N . SER A 1 405 ? -4.544 -14.028 22.263 1.00 89.19 405 SER A N 1
ATOM 3183 C CA . SER A 1 405 ? -3.491 -13.211 21.647 1.00 89.19 405 SER A CA 1
ATOM 3184 C C . SER A 1 405 ? -2.298 -14.019 21.128 1.00 89.19 405 SER A C 1
ATOM 3186 O O . SER A 1 405 ? -1.644 -13.600 20.175 1.00 89.19 405 SER A O 1
ATOM 3188 N N . ASP A 1 406 ? -2.036 -15.200 21.693 1.00 89.06 406 ASP A N 1
ATOM 3189 C CA . ASP A 1 406 ? -0.959 -16.082 21.221 1.00 89.06 406 ASP A CA 1
ATOM 3190 C C . ASP A 1 406 ? -1.202 -16.593 19.794 1.00 89.06 406 ASP A C 1
ATOM 3192 O O . ASP A 1 406 ? -0.251 -16.799 19.041 1.00 89.06 406 ASP A O 1
ATOM 3196 N N . ASN A 1 407 ? -2.468 -16.709 19.378 1.00 91.00 407 ASN A N 1
ATOM 3197 C CA . ASN A 1 407 ? -2.835 -17.080 18.009 1.00 91.00 407 ASN A CA 1
ATOM 3198 C C . ASN A 1 407 ? -2.539 -15.972 16.985 1.00 91.00 407 ASN A C 1
ATOM 3200 O O . ASN A 1 407 ? -2.547 -16.240 15.788 1.00 91.00 407 ASN A O 1
ATOM 3204 N N . LEU A 1 408 ? -2.303 -14.739 17.442 1.00 90.38 408 LEU A N 1
ATOM 3205 C CA . LEU A 1 408 ? -1.994 -13.587 16.593 1.00 90.38 408 LEU A CA 1
ATOM 3206 C C . LEU A 1 408 ? -0.484 -13.368 16.456 1.00 90.38 408 LEU A C 1
ATOM 3208 O O . LEU A 1 408 ? -0.008 -12.970 15.399 1.00 90.38 408 LEU A O 1
ATOM 3212 N N . ARG A 1 409 ? 0.275 -13.672 17.515 1.00 81.38 409 ARG A N 1
ATOM 3213 C CA . ARG A 1 409 ? 1.704 -13.348 17.641 1.00 81.38 409 ARG A CA 1
ATOM 3214 C C . ARG A 1 409 ? 2.582 -13.936 16.534 1.00 81.38 409 ARG A C 1
ATOM 3216 O O . ARG A 1 409 ? 3.588 -13.338 16.173 1.00 81.38 409 ARG A O 1
ATOM 3223 N N . ALA A 1 410 ? 2.214 -15.096 15.993 1.00 77.06 410 ALA A N 1
ATOM 3224 C CA . ALA A 1 410 ? 2.951 -15.740 14.903 1.00 77.06 410 ALA A CA 1
ATOM 3225 C C . ALA A 1 410 ? 2.880 -14.969 13.569 1.00 77.06 410 ALA A C 1
ATOM 3227 O O . ALA A 1 410 ? 3.619 -15.294 12.646 1.00 77.06 410 ALA A O 1
ATOM 3228 N N . LEU A 1 411 ? 1.983 -13.983 13.465 1.00 79.69 411 LEU A N 1
ATOM 3229 C CA . LEU A 1 411 ? 1.738 -13.190 12.261 1.00 79.69 411 LEU A CA 1
ATOM 3230 C C . LEU A 1 411 ? 2.193 -11.738 12.400 1.00 79.69 411 LEU A C 1
ATOM 3232 O O . LEU A 1 411 ? 2.120 -10.995 11.425 1.00 79.69 411 LEU A O 1
ATOM 3236 N N . ASP A 1 412 ? 2.645 -11.337 13.589 1.00 79.00 412 ASP A N 1
ATOM 3237 C CA . ASP A 1 412 ? 3.294 -10.046 13.776 1.00 79.00 412 ASP A CA 1
ATOM 3238 C C . ASP A 1 412 ? 4.494 -9.954 12.816 1.00 79.00 412 ASP A C 1
ATOM 3240 O O . ASP A 1 412 ? 5.203 -10.941 12.600 1.00 79.00 412 ASP A O 1
ATOM 3244 N N . ASP A 1 413 ? 4.759 -8.774 12.250 1.00 65.50 413 ASP A N 1
ATOM 3245 C CA . ASP A 1 413 ? 5.962 -8.557 11.440 1.00 65.50 413 ASP A CA 1
ATOM 3246 C C . ASP A 1 413 ? 7.188 -8.589 12.369 1.00 65.50 413 ASP A C 1
ATOM 3248 O O . ASP A 1 413 ? 7.654 -7.566 12.879 1.00 65.50 413 ASP A O 1
ATOM 3252 N N . VAL A 1 414 ? 7.693 -9.798 12.645 1.00 50.25 414 VAL A N 1
ATOM 3253 C CA . VAL A 1 414 ? 8.733 -10.070 13.649 1.00 50.25 414 VAL A CA 1
ATOM 3254 C C . VAL A 1 414 ? 9.992 -9.237 13.386 1.00 50.25 414 VAL A C 1
ATOM 3256 O O . VAL A 1 414 ? 10.648 -8.801 14.334 1.00 50.25 414 VAL A O 1
ATOM 3259 N N . SER A 1 415 ? 10.288 -8.928 12.116 1.00 47.31 415 SER A N 1
ATOM 3260 C CA . SER A 1 415 ? 11.418 -8.076 11.725 1.00 47.31 415 SER A CA 1
ATOM 3261 C C . SER A 1 415 ? 11.303 -6.637 12.254 1.00 47.31 415 SER A C 1
ATOM 3263 O O . SER A 1 415 ? 12.318 -5.994 12.531 1.00 47.31 415 SER A O 1
ATOM 3265 N N . LYS A 1 416 ? 10.073 -6.146 12.461 1.00 52.34 416 LYS A N 1
ATOM 3266 C CA . LYS A 1 416 ? 9.765 -4.794 12.950 1.00 52.34 416 LYS A CA 1
ATOM 3267 C C . LYS A 1 416 ? 9.334 -4.757 14.416 1.00 52.34 416 LYS A C 1
ATOM 3269 O O . LYS A 1 416 ? 9.537 -3.737 15.069 1.00 52.34 416 LYS A O 1
ATOM 3274 N N . VAL A 1 417 ? 8.790 -5.849 14.959 1.00 51.78 417 VAL A N 1
ATOM 3275 C CA . VAL A 1 417 ? 8.304 -5.917 16.351 1.00 51.78 417 VAL A CA 1
ATOM 3276 C C . VAL A 1 417 ? 9.430 -6.177 17.364 1.00 51.78 417 VAL A C 1
ATOM 3278 O O . VAL A 1 417 ? 9.408 -5.610 18.457 1.00 51.78 417 VAL A O 1
ATOM 3281 N N . VAL A 1 418 ? 10.468 -6.951 17.011 1.00 43.09 418 VAL A N 1
ATOM 3282 C CA . VAL A 1 418 ? 11.577 -7.298 17.934 1.00 43.09 418 VAL A CA 1
ATOM 3283 C C . VAL A 1 418 ? 12.396 -6.074 18.383 1.00 43.09 418 VAL A C 1
ATOM 3285 O O . VAL A 1 418 ? 12.952 -6.075 19.481 1.00 43.09 418 VAL A O 1
ATOM 3288 N N . ASN A 1 419 ? 12.413 -4.992 17.598 1.00 40.56 419 ASN A N 1
ATOM 3289 C CA . ASN A 1 419 ? 13.119 -3.755 17.953 1.00 40.56 419 ASN A CA 1
ATOM 3290 C C . ASN A 1 419 ? 12.307 -2.794 18.844 1.00 40.56 419 ASN A C 1
ATOM 3292 O O . ASN A 1 419 ? 12.891 -1.867 19.402 1.00 40.56 419 ASN A O 1
ATOM 3296 N N . LYS A 1 420 ? 10.997 -3.018 19.024 1.00 46.31 420 LYS A N 1
ATOM 3297 C CA . LYS A 1 420 ? 10.064 -2.038 19.618 1.00 46.31 420 LYS A CA 1
ATOM 3298 C C . LYS A 1 420 ? 9.604 -2.356 21.048 1.00 46.31 420 LYS A C 1
ATOM 3300 O O . LYS A 1 420 ? 8.965 -1.529 21.688 1.00 46.31 420 LYS A O 1
ATOM 3305 N N . THR A 1 421 ? 9.937 -3.529 21.596 1.00 39.84 421 THR A N 1
ATOM 3306 C CA . THR A 1 421 ? 9.514 -3.941 22.956 1.00 39.84 421 THR A CA 1
ATOM 3307 C C . THR A 1 421 ? 10.478 -3.542 24.079 1.00 39.84 421 THR A C 1
ATOM 3309 O O . THR A 1 421 ? 10.209 -3.822 25.250 1.00 39.84 421 THR A O 1
ATOM 3312 N N . LYS A 1 422 ? 11.600 -2.872 23.779 1.00 36.88 422 LYS A N 1
ATOM 3313 C CA . LYS A 1 422 ? 12.480 -2.324 24.822 1.00 36.88 422 LYS A CA 1
ATOM 3314 C C . LYS A 1 422 ? 11.897 -1.008 25.334 1.00 36.88 422 LYS A C 1
ATOM 3316 O O . LYS A 1 422 ? 12.102 0.037 24.729 1.00 36.88 422 LYS A O 1
ATOM 3321 N N . ALA A 1 423 ? 11.198 -1.071 26.468 1.00 32.72 423 ALA A N 1
ATOM 3322 C CA . ALA A 1 423 ? 10.782 0.115 27.212 1.00 32.72 423 ALA A CA 1
ATOM 3323 C C . ALA A 1 423 ? 11.982 1.062 27.436 1.00 32.72 423 ALA A C 1
ATOM 3325 O O . ALA A 1 423 ? 13.091 0.579 27.711 1.00 32.72 423 ALA A O 1
ATOM 3326 N N . PRO A 1 424 ? 11.799 2.392 27.348 1.00 37.19 424 PRO A N 1
ATOM 3327 C CA . PRO A 1 424 ? 12.864 3.323 27.670 1.00 37.19 424 PRO A CA 1
ATOM 3328 C C . PRO A 1 424 ? 13.297 3.095 29.120 1.00 37.19 424 PRO A C 1
ATOM 3330 O O . PRO A 1 424 ? 12.490 3.156 30.049 1.00 37.19 424 PRO A O 1
ATOM 3333 N N . ARG A 1 425 ? 14.589 2.806 29.325 1.00 34.59 425 ARG A N 1
ATOM 3334 C CA . ARG A 1 425 ? 15.189 2.853 30.662 1.00 34.59 425 ARG A CA 1
ATOM 3335 C C . ARG A 1 425 ? 14.951 4.259 31.198 1.00 34.59 425 ARG A C 1
ATOM 3337 O O . ARG A 1 425 ? 15.503 5.212 30.649 1.00 34.59 425 ARG A O 1
ATOM 3344 N N . ALA A 1 426 ? 14.151 4.369 32.256 1.00 30.88 426 ALA A N 1
ATOM 3345 C CA . ALA A 1 426 ? 14.056 5.586 33.043 1.00 30.88 426 ALA A CA 1
ATOM 3346 C C . ALA A 1 426 ? 15.483 6.024 33.404 1.00 30.88 426 ALA A C 1
ATOM 3348 O O . ALA A 1 426 ? 16.216 5.287 34.071 1.00 30.88 426 ALA A O 1
ATOM 3349 N N . LYS A 1 427 ? 15.909 7.179 32.889 1.00 40.41 427 LYS A N 1
ATOM 3350 C CA . LYS A 1 427 ? 17.139 7.816 33.353 1.00 40.41 427 LYS A CA 1
ATOM 3351 C C . LYS A 1 427 ? 16.858 8.303 34.775 1.00 40.41 427 LYS A C 1
ATOM 3353 O O . LYS A 1 427 ? 15.927 9.079 34.970 1.00 40.41 427 LYS A O 1
ATOM 3358 N N . LYS A 1 428 ? 17.603 7.758 35.739 1.00 35.50 428 LYS A N 1
ATOM 3359 C CA . LYS A 1 428 ? 17.746 8.338 37.077 1.00 35.50 428 LYS A CA 1
ATOM 3360 C C . LYS A 1 428 ? 18.522 9.641 36.998 1.00 35.50 428 LYS A C 1
ATOM 3362 O O . LYS A 1 428 ? 19.413 9.712 36.117 1.00 35.50 428 LYS A O 1
#